Protein AF-0000000084812740 (afdb_homodimer)

Radius of gyration: 26.3 Å; Cα contacts (8 Å, |Δi|>4): 1010; chains: 2; bounding box: 54×86×58 Å

Solvent-accessible surface area (backbone atoms only — not comparable to full-atom values): 26731 Å² total; per-residue (Å²): 102,52,65,36,49,45,70,36,60,62,67,42,60,62,70,38,83,84,51,24,28,36,38,32,37,44,47,49,74,36,61,67,60,46,42,48,36,64,61,45,35,50,68,23,27,37,40,34,31,12,71,71,43,53,69,70,93,75,72,65,62,30,50,45,56,32,32,41,60,78,72,57,61,74,22,38,48,62,48,58,23,38,30,38,35,36,32,58,53,72,47,66,76,61,65,59,62,59,51,44,36,49,46,50,50,27,29,18,62,60,10,34,39,36,38,37,34,68,50,74,59,68,44,28,70,97,44,72,73,58,93,79,38,48,50,52,47,50,35,53,52,50,51,53,52,25,44,72,71,71,16,53,63,75,72,75,82,50,49,66,58,41,40,44,71,45,58,34,40,83,66,46,78,46,77,46,80,38,42,30,38,56,61,84,82,42,64,68,54,27,45,47,12,49,47,47,33,52,48,49,46,52,46,47,62,59,45,41,54,54,49,41,26,69,69,68,60,44,54,67,70,60,55,51,51,48,45,52,48,26,49,50,51,40,65,32,59,87,61,34,40,27,36,43,36,37,39,36,38,28,28,35,51,77,62,62,90,129,99,55,68,36,50,48,67,36,59,63,67,43,60,62,70,38,82,84,50,23,27,36,39,33,38,44,48,49,75,36,60,69,59,46,40,49,36,63,64,45,34,49,68,22,26,36,40,35,32,11,72,71,43,53,68,69,92,74,73,63,63,29,50,44,55,32,33,38,58,76,72,57,60,73,24,38,48,62,49,57,24,38,30,37,33,36,33,60,53,72,47,65,75,60,64,59,60,57,51,43,35,50,47,50,49,28,28,19,62,60,11,35,42,36,38,38,34,68,51,72,59,68,43,29,69,97,43,72,72,58,94,80,38,50,53,53,46,50,34,51,51,49,52,51,52,23,45,72,71,71,15,54,62,77,69,74,82,52,50,66,58,41,40,44,71,44,58,34,40,82,67,46,77,45,77,44,81,39,42,30,39,54,61,84,81,42,66,64,54,27,49,48,12,49,48,47,33,54,47,50,46,50,46,47,60,60,46,41,55,53,49,42,26,68,70,68,59,43,53,67,70,59,55,50,49,48,45,51,48,25,50,50,51,41,66,32,59,86,61,36,40,26,34,42,35,39,38,35,37,27,29,36,50,78,63,63,90,127

Foldseek 3Di:
DQQCPLVPVPQPVLNPLVFAEEEEEPCQACPVVQVSCVNNDPSHAYEYEYCQDDDDPDGDPRYDYYNDALVCLLVADFQAGQEYEYEQDFQRDDPVLVSLLSRLRRHHAFHKYKYKYWDLAKDAPPDHQDPPQLSRVLSVVQQVLSVVVVRHRDDPVCNQVSNVVSPFPPKDKDKDKAQCEDDPVPPSRHSVNVVSVVVVLSNLVSVQCVRVCVPVNDDPVVSVVSSVRNSVLSHDVVRRMIIMMMMIMTTHHNDRPD/DQQCPLVDVPQPVLNPLVFAEEEEEPCQACPVVQVSCVNNDPSHAYEYEYCQDDDDPDGDPRYDYYNDALVCLLVADFQAGQEYEYEQDFQRDDPVLVSLLSRLRRHHAFHKYKYKYWDLAKDAPPDHQDPPQLSRVLSVVLQVLSVVVVRHRDDLVCNQVSNVVSPFPPKDKDKDKAQCEDDPVPPSNHSVNVVSVVVVLSNLVSVQCVRVCPPVNDDPVVSVVSSVRNSVLSHDVVRRMIIMMMMIMTTHHNDRPD

Sequence (516 aa):
MLFTQALGADLFLFNNPRIRRILEFGTATGILAIDAADRKGDEATIVSVDPCQAHPESYPSNIVFCQAQADVLRGFSPNHFDVVRISDRPGLQFDTNRLYAEAYSLLRPRGQVEVIHLEIAPGFTGRSPPDDSKLAYWCYRFQLALEELGAPQLLVGDTANQLRAAGFIQVTTEKIRLPTCWPPDDTETYELGRWLNLFLRRFVESMTPLVFGQLLGWERERFASLVDEVSIEMSTLTVGAYMDLYFWKGIKGPTGPMMLFTQALGADLFLFNNPRIRRILEFGTATGILAIDAADRKGDEATIVSVDPCQAHPESYPSNIVFCQAQADVLRGFSPNHFDVVRISDRPGLQFDTNRLYAEAYSLLRPRGQVEVIHLEIAPGFTGRSPPDDSKLAYWCYRFQLALEELGAPQLLVGDTANQLRAAGFIQVTTEKIRLPTCWPPDDTETYELGRWLNLFLRRFVESMTPLVFGQLLGWERERFASLVDEVSIEMSTLTVGAYMDLYFWKGIKGPTGPM

Secondary structure (DSSP, 8-state):
-HHHHHT-TTTSGGG-TT--EEEEE--TT-HHHHHHHHHHGGG-EEEEEETT----S---TTEEEEE--GGGGGGBPTT-EEEEEEEE-TT----HHHHHHHHHHHEEEEEEEEEEEE-S--EETTBPPPTT-HHHHHHHHHHHHHHHTT-PPP-GGGHHHHHHHHT-EEEEEEEEEEESS--TT-HHHHHHHHHHHHHHHHHHHHHHIIIIIIIT---HHHHHHHHHHHHHHHT-GGG-EEEEEEEEEEE--SSS--/-HHHHHT-TTTSGGG-TT--EEEEE--TT-HHHHHHHHHHGGG-EEEEEETT----S---TTEEEEE--GGGGGGBPTT-EEEEEEEE-TT----HHHHHHHHHHHEEEEEEEEEEEE-S--EETTBPPPTT-HHHHHHHHHHHHHHHTT-PPP-GGGHHHHHHHHT-EEEEEEEEEEESS--TT-HHHHHHHHHHHHHHHHHHHHHHIIIIIIIT---HHHHHHHHHHHHHHHT-GGG-EEEEEEEEEEE--SSS--

InterPro domains:
  IPR029063 S-adenosyl-L-methionine-dependent methyltransferase superfamily [G3DSA:3.40.50.150] (13-198)
  IPR029063 S-adenosyl-L-methionine-dependent methyltransferase superfamily [SSF53335] (20-216)

Nearest PDB structures (foldseek):
  4obx-assembly2_C  TM=6.586E-01  e=1.205E-08  Saccharomyces cerevisiae S288C
  8x8j-assembly1_A  TM=5.292E-01  e=1.629E-09  Acinetobacter baumannii
  8x8i-assembly1_A  TM=5.219E-01  e=2.859E-09  Acinetobacter baumannii
  4kdc-assembly1_A  TM=6.297E-01  e=2.450E-06  Escherichia coli K-12
  5dpm-assembly1_A  TM=6.460E-01  e=2.031E-06  Escherichia coli HS

pLDDT: mean 81.15, std 14.12, range [29.28, 97.06]

Organism: Colletotrichum graminicola (strain M1.001 / M2 / FGSC 10212) (NCBI:txid645133)

Structure (mmCIF, N/CA/C/O backbone):
data_AF-0000000084812740-model_v1
#
loop_
_entity.id
_entity.type
_entity.pdbx_description
1 polymer 'Methyltransferase domain-containing protein'
#
loop_
_atom_site.group_PDB
_atom_site.id
_atom_site.type_symbol
_atom_site.label_atom_id
_atom_site.label_alt_id
_atom_site.label_comp_id
_atom_site.label_asym_id
_atom_site.label_entity_id
_atom_site.label_seq_id
_atom_site.pdbx_PDB_ins_code
_atom_site.Cartn_x
_atom_site.Cartn_y
_atom_site.Cartn_z
_atom_site.occupancy
_atom_site.B_iso_or_equiv
_atom_site.auth_seq_id
_atom_site.auth_comp_id
_atom_site.auth_asym_id
_atom_site.auth_atom_id
_atom_site.pdbx_PDB_model_num
ATOM 1 N N . MET A 1 1 ? 7.227 8.906 20.375 1 32.12 1 MET A N 1
ATOM 2 C CA . MET A 1 1 ? 6.629 8.742 21.703 1 32.12 1 MET A CA 1
ATOM 3 C C . MET A 1 1 ? 5.691 9.906 22.016 1 32.12 1 MET A C 1
ATOM 5 O O . MET A 1 1 ? 4.594 9.695 22.531 1 32.12 1 MET A O 1
ATOM 9 N N . LEU A 1 2 ? 6.316 11.023 21.625 1 37.09 2 LEU A N 1
ATOM 10 C CA . LEU A 1 2 ? 5.961 12.266 22.312 1 37.09 2 LEU A CA 1
ATOM 11 C C . LEU A 1 2 ? 4.695 12.867 21.703 1 37.09 2 LEU A C 1
ATOM 13 O O . LEU A 1 2 ? 3.893 13.477 22.422 1 37.09 2 LEU A O 1
ATOM 17 N N . PHE A 1 3 ? 4.578 12.648 20.422 1 42 3 PHE A N 1
ATOM 18 C CA . PHE A 1 3 ? 3.447 13.352 19.828 1 42 3 PHE A CA 1
ATOM 19 C C . PHE A 1 3 ? 2.146 12.969 20.531 1 42 3 PHE A C 1
ATOM 21 O O . PHE A 1 3 ? 1.3 13.82 20.781 1 42 3 PHE A O 1
ATOM 28 N N . THR A 1 4 ? 2.031 11.664 20.734 1 45.38 4 THR A N 1
ATOM 29 C CA . THR A 1 4 ? 0.789 11.141 21.297 1 45.38 4 THR A CA 1
ATOM 30 C C . THR A 1 4 ? 0.6 11.617 22.734 1 45.38 4 THR A C 1
ATOM 32 O O . THR A 1 4 ? -0.53 11.836 23.172 1 45.38 4 THR A O 1
ATOM 35 N N . GLN A 1 5 ? 1.613 11.836 23.312 1 43.53 5 GLN A N 1
ATOM 36 C CA . GLN A 1 5 ? 1.438 12.219 24.703 1 43.53 5 GLN A CA 1
ATOM 37 C C . GLN A 1 5 ? 0.857 13.625 24.828 1 43.53 5 GLN A C 1
ATOM 39 O O . GLN A 1 5 ? 0.044 13.891 25.703 1 43.53 5 GLN A O 1
ATOM 44 N N . ALA A 1 6 ? 1.402 14.422 24.188 1 41.62 6 ALA A N 1
ATOM 45 C CA . ALA A 1 6 ? 1.011 15.812 24.375 1 41.62 6 ALA A CA 1
ATOM 46 C C . ALA A 1 6 ? -0.448 16.031 23.984 1 41.62 6 ALA A C 1
ATOM 48 O O . ALA A 1 6 ? -1.155 16.828 24.609 1 41.62 6 ALA A O 1
ATOM 49 N N . LEU A 1 7 ? -0.777 15.68 22.75 1 46.84 7 LEU A N 1
ATOM 50 C CA . LEU A 1 7 ? -2.158 15.914 22.344 1 46.84 7 LEU A CA 1
ATOM 51 C C . LEU A 1 7 ? -3.115 15.031 23.141 1 46.84 7 LEU A C 1
ATOM 53 O O . LEU A 1 7 ? -4.332 15.109 22.953 1 46.84 7 LEU A O 1
ATOM 57 N N . GLY A 1 8 ? -2.744 14.727 24.359 1 43.19 8 GLY A N 1
ATOM 58 C CA . GLY A 1 8 ? -3.438 13.695 25.125 1 43.19 8 GLY A CA 1
ATOM 59 C C . GLY A 1 8 ? -3.4 12.336 24.453 1 43.19 8 GLY A C 1
ATOM 60 O O . GLY A 1 8 ? -3.238 12.242 23.234 1 43.19 8 GLY A O 1
ATOM 61 N N . ALA A 1 9 ? -2.977 11.312 25.203 1 43.41 9 ALA A N 1
ATOM 62 C CA . ALA A 1 9 ? -2.904 9.891 24.875 1 43.41 9 ALA A CA 1
ATOM 63 C C . ALA A 1 9 ? -3.918 9.523 23.797 1 43.41 9 ALA A C 1
ATOM 65 O O . ALA A 1 9 ? -3.752 8.523 23.094 1 43.41 9 ALA A O 1
ATOM 66 N N . ASP A 1 10 ? -4.93 10.422 23.719 1 45.41 10 ASP A N 1
ATOM 67 C CA . ASP A 1 10 ? -6.113 9.969 23 1 45.41 10 ASP A CA 1
ATOM 68 C C . ASP A 1 10 ? -6.078 10.43 21.531 1 45.41 10 ASP A C 1
ATOM 70 O O . ASP A 1 10 ? -6.988 10.125 20.766 1 45.41 10 ASP A O 1
ATOM 74 N N . LEU A 1 11 ? -5.449 11.469 21.375 1 48.03 11 LEU A N 1
ATOM 75 C CA . LEU A 1 11 ? -5.691 11.992 20.031 1 48.03 11 LEU A CA 1
ATOM 76 C C . LEU A 1 11 ? -5.316 10.969 18.969 1 48.03 11 LEU A C 1
ATOM 78 O O . LEU A 1 11 ? -5.938 10.914 17.906 1 48.03 11 LEU A O 1
ATOM 82 N N . PHE A 1 12 ? -4.191 10.398 19.203 1 51.72 12 PHE A N 1
ATOM 83 C CA . PHE A 1 12 ? -3.898 9.375 18.203 1 51.72 12 PHE A CA 1
ATOM 84 C C . PHE A 1 12 ? -4.141 7.98 18.75 1 51.72 12 PHE A C 1
ATOM 86 O O . PHE A 1 12 ? -3.572 7.613 19.797 1 51.72 12 PHE A O 1
ATOM 93 N N . LEU A 1 13 ? -5.293 7.652 18.594 1 54.06 13 LEU A N 1
ATOM 94 C CA . LEU A 1 13 ? -5.789 6.332 18.969 1 54.06 13 LEU A CA 1
ATOM 95 C C . LEU A 1 13 ? -4.691 5.281 18.844 1 54.06 13 LEU A C 1
ATOM 97 O O . LEU A 1 13 ? -4.891 4.121 19.219 1 54.06 13 LEU A O 1
ATOM 101 N N . PHE A 1 14 ? -3.465 5.848 18.547 1 58.16 14 PHE A N 1
ATOM 102 C CA . PHE A 1 14 ? -2.477 4.824 18.234 1 58.16 14 PHE A CA 1
ATOM 103 C C . PHE A 1 14 ? -1.986 4.133 19.5 1 58.16 14 PHE A C 1
ATOM 105 O O . PHE A 1 14 ? -1.297 3.113 19.422 1 58.16 14 PHE A O 1
ATOM 112 N N . ASN A 1 15 ? -2.48 4.742 20.625 1 62.56 15 ASN A N 1
ATOM 113 C CA . ASN A 1 15 ? -2.004 4.094 21.844 1 62.56 15 ASN A CA 1
ATOM 114 C C . ASN A 1 15 ? -2.822 2.848 22.172 1 62.56 15 ASN A C 1
ATOM 116 O O . ASN A 1 15 ? -2.457 2.074 23.062 1 62.56 15 ASN A O 1
ATOM 120 N N . ASN A 1 16 ? -3.797 2.711 21.5 1 74.44 16 ASN A N 1
ATOM 121 C CA . ASN A 1 16 ? -4.613 1.517 21.688 1 74.44 16 ASN A CA 1
ATOM 122 C C . ASN A 1 16 ? -3.969 0.293 21.031 1 74.44 16 ASN A C 1
ATOM 124 O O . ASN A 1 16 ? -3.814 0.238 19.812 1 74.44 16 ASN A O 1
ATOM 128 N N . PRO A 1 17 ? -3.555 -0.638 21.906 1 77.62 17 PRO A N 1
ATOM 129 C CA . PRO A 1 17 ? -2.879 -1.823 21.375 1 77.62 17 PRO A CA 1
ATOM 130 C C . PRO A 1 17 ? -3.75 -2.605 20.391 1 77.62 17 PRO A C 1
ATOM 132 O O . PRO A 1 17 ? -3.236 -3.416 19.609 1 77.62 17 PRO A O 1
ATOM 135 N N . ARG A 1 18 ? -4.98 -2.326 20.438 1 85.31 18 ARG A N 1
ATOM 136 C CA . ARG A 1 18 ? -5.887 -3.049 19.547 1 85.31 18 ARG A CA 1
ATOM 137 C C . ARG A 1 18 ? -5.816 -2.49 18.125 1 85.31 18 ARG A C 1
ATOM 139 O O . ARG A 1 18 ? -6.293 -3.123 17.188 1 85.31 18 ARG A O 1
ATOM 146 N N . ILE A 1 19 ? -5.281 -1.365 17.984 1 90 19 ILE A N 1
ATOM 147 C CA . ILE A 1 19 ? -5.125 -0.753 16.672 1 90 19 ILE A CA 1
ATOM 148 C C . ILE A 1 19 ? -3.867 -1.301 15.992 1 90 19 ILE A C 1
ATOM 150 O O . ILE A 1 19 ? -2.752 -1.074 16.469 1 90 19 ILE A O 1
ATOM 154 N N . ARG A 1 20 ? -4.043 -2.055 14.992 1 91.94 20 ARG A N 1
ATOM 155 C CA . ARG A 1 20 ? -2.916 -2.721 14.344 1 91.94 20 ARG A CA 1
ATOM 156 C C . ARG A 1 20 ? -2.83 -2.348 12.867 1 91.94 20 ARG A C 1
ATOM 158 O O . ARG A 1 20 ? -1.782 -2.512 12.242 1 91.94 20 ARG A O 1
ATOM 165 N N . ARG A 1 21 ? -3.936 -1.961 12.312 1 94.38 21 ARG A N 1
ATOM 166 C CA . ARG A 1 21 ? -4.004 -1.622 10.891 1 94.38 21 ARG A CA 1
ATOM 167 C C . ARG A 1 21 ? -4.406 -0.164 10.695 1 94.38 21 ARG A C 1
ATOM 169 O O . ARG A 1 21 ? -5.559 0.205 10.93 1 94.38 21 ARG A O 1
ATOM 176 N N . ILE A 1 22 ? -3.461 0.629 10.172 1 92.81 22 ILE A N 1
ATOM 177 C CA . ILE A 1 22 ? -3.695 2.064 10.062 1 92.81 22 ILE A CA 1
ATOM 178 C C . ILE A 1 22 ? -3.445 2.52 8.625 1 92.81 22 ILE A C 1
ATOM 180 O O . ILE A 1 22 ? -2.438 2.154 8.023 1 92.81 22 ILE A O 1
ATOM 184 N N . LEU A 1 23 ? -4.359 3.203 8.062 1 94.44 23 LEU A N 1
ATOM 185 C CA . LEU A 1 23 ? -4.195 3.865 6.777 1 94.44 23 LEU A CA 1
ATOM 186 C C . LEU A 1 23 ? -4.168 5.379 6.945 1 94.44 23 LEU A C 1
ATOM 188 O O . LEU A 1 23 ? -5.031 5.949 7.621 1 94.44 23 LEU A O 1
ATOM 192 N N . GLU A 1 24 ? -3.188 5.977 6.406 1 91.06 24 GLU A N 1
ATOM 193 C CA . GLU A 1 24 ? -3.109 7.434 6.387 1 91.06 24 GLU A CA 1
ATOM 194 C C . GLU A 1 24 ? -3.111 7.969 4.957 1 91.06 24 GLU A C 1
ATOM 196 O O . GLU A 1 24 ? -2.363 7.484 4.105 1 91.06 24 GLU A O 1
ATOM 201 N N . PHE A 1 25 ? -3.951 8.906 4.711 1 91.06 25 PHE A N 1
ATOM 202 C CA . PHE A 1 25 ? -3.945 9.625 3.443 1 91.06 25 PHE A CA 1
ATOM 203 C C . PHE A 1 25 ? -3.611 11.094 3.658 1 91.06 25 PHE A C 1
ATOM 205 O O . PHE A 1 25 ? -4.191 11.75 4.527 1 91.06 25 PHE A O 1
ATOM 212 N N . GLY A 1 26 ? -2.781 11.594 2.811 1 83 26 GLY A N 1
ATOM 213 C CA . GLY A 1 26 ? -2.326 12.969 2.975 1 83 26 GLY A CA 1
ATOM 214 C C . GLY A 1 26 ? -1.251 13.117 4.035 1 83 26 GLY A C 1
ATOM 215 O O . GLY A 1 26 ? -1.366 13.953 4.93 1 83 26 GLY A O 1
ATOM 216 N N . THR A 1 27 ? -0.175 12.359 3.947 1 71.44 27 THR A N 1
ATOM 217 C CA . THR A 1 27 ? 0.875 12.25 4.953 1 71.44 27 THR A CA 1
ATOM 218 C C . THR A 1 27 ? 1.888 13.383 4.797 1 71.44 27 THR A C 1
ATOM 220 O O . THR A 1 27 ? 2.516 13.805 5.773 1 71.44 27 THR A O 1
ATOM 223 N N . ALA A 1 28 ? 1.972 13.922 3.629 1 72.44 28 ALA A N 1
ATOM 224 C CA . ALA A 1 28 ? 2.934 14.969 3.309 1 72.44 28 ALA A CA 1
ATOM 225 C C . ALA A 1 28 ? 4.359 14.523 3.629 1 72.44 28 ALA A C 1
ATOM 227 O O . ALA A 1 28 ? 4.938 13.711 2.908 1 72.44 28 ALA A O 1
ATOM 228 N N . THR A 1 29 ? 4.895 14.906 4.895 1 69.5 29 THR A N 1
ATOM 229 C CA . THR A 1 29 ? 6.281 14.625 5.242 1 69.5 29 THR A CA 1
ATOM 230 C C . THR A 1 29 ? 6.422 13.203 5.797 1 69.5 29 THR A C 1
ATOM 232 O O . THR A 1 29 ? 7.523 12.656 5.84 1 69.5 29 THR A O 1
ATOM 235 N N . GLY A 1 30 ? 5.348 12.609 6.223 1 77.06 30 GLY A N 1
ATOM 236 C CA . GLY A 1 30 ? 5.363 11.266 6.785 1 77.06 30 GLY A CA 1
ATOM 237 C C . GLY A 1 30 ? 5.68 11.242 8.266 1 77.06 30 GLY A C 1
ATOM 238 O O . GLY A 1 30 ? 5.703 10.18 8.883 1 77.06 30 GLY A O 1
ATOM 239 N N . ILE A 1 31 ? 5.836 12.375 8.891 1 75.38 31 ILE A N 1
ATOM 240 C CA . ILE A 1 31 ? 6.32 12.445 10.258 1 75.38 31 ILE A CA 1
ATOM 241 C C . ILE A 1 31 ? 5.297 11.82 11.203 1 75.38 31 ILE A C 1
ATOM 243 O O . ILE A 1 31 ? 5.66 11.133 12.156 1 75.38 31 ILE A O 1
ATOM 247 N N . LEU A 1 32 ? 4.055 12.047 10.945 1 76.81 32 LEU A N 1
ATOM 248 C CA . LEU A 1 32 ? 3.02 11.484 11.812 1 76.81 32 LEU A CA 1
ATOM 249 C C . LEU A 1 32 ? 2.965 9.969 11.672 1 76.81 32 LEU A C 1
ATOM 251 O O . LEU A 1 32 ? 2.797 9.258 12.672 1 76.81 32 LEU A O 1
ATOM 255 N N . ALA A 1 33 ? 3.102 9.508 10.492 1 83.38 33 ALA A N 1
ATOM 256 C CA . ALA A 1 33 ? 3.107 8.07 10.242 1 83.38 33 ALA A CA 1
ATOM 257 C C . ALA A 1 33 ? 4.312 7.402 10.898 1 83.38 33 ALA A C 1
ATOM 259 O O . ALA A 1 33 ? 4.188 6.332 11.5 1 83.38 33 ALA A O 1
ATOM 260 N N . ILE A 1 34 ? 5.461 8.055 10.805 1 84.31 34 ILE A N 1
ATOM 261 C CA . ILE A 1 34 ? 6.691 7.512 11.367 1 84.31 34 ILE A CA 1
ATOM 262 C C . ILE A 1 34 ? 6.59 7.465 12.883 1 84.31 34 ILE A C 1
ATOM 264 O O . ILE A 1 34 ? 6.965 6.469 13.508 1 84.31 34 ILE A O 1
ATOM 268 N N . ASP A 1 35 ? 6.031 8.555 13.422 1 78.12 35 ASP A N 1
ATOM 269 C CA . ASP A 1 35 ? 5.844 8.602 14.867 1 78.12 35 ASP A CA 1
ATOM 270 C C . ASP A 1 35 ? 4.914 7.48 15.336 1 78.12 35 ASP A C 1
ATOM 272 O O . ASP A 1 35 ? 5.195 6.805 16.328 1 78.12 35 ASP A O 1
ATOM 276 N N . ALA A 1 36 ? 3.83 7.254 14.672 1 81.62 36 ALA A N 1
ATOM 277 C CA . ALA A 1 36 ? 2.883 6.191 15 1 81.62 36 ALA A CA 1
ATOM 278 C C . ALA A 1 36 ? 3.537 4.82 14.891 1 81.62 36 ALA A C 1
ATOM 280 O O . ALA A 1 36 ? 3.332 3.953 15.742 1 81.62 36 ALA A O 1
ATOM 281 N N . ALA A 1 37 ? 4.27 4.617 13.844 1 86.94 37 ALA A N 1
ATOM 282 C CA . ALA A 1 37 ? 4.938 3.342 13.609 1 86.94 37 ALA A CA 1
ATOM 283 C C . ALA A 1 37 ? 5.926 3.025 14.727 1 86.94 37 ALA A C 1
ATOM 285 O O . ALA A 1 37 ? 5.992 1.89 15.203 1 86.94 37 ALA A O 1
ATOM 286 N N . ASP A 1 38 ? 6.664 4.039 15.133 1 84.19 38 ASP A N 1
ATOM 287 C CA . ASP A 1 38 ? 7.648 3.863 16.188 1 84.19 38 ASP A CA 1
ATOM 288 C C . ASP A 1 38 ? 6.977 3.494 17.516 1 84.19 38 ASP A C 1
ATOM 290 O O . ASP A 1 38 ? 7.461 2.621 18.234 1 84.19 38 ASP A O 1
ATOM 294 N N . ARG A 1 39 ? 5.93 4.062 17.734 1 80.5 39 ARG A N 1
ATOM 295 C CA . ARG A 1 39 ? 5.238 3.848 19 1 80.5 39 ARG A CA 1
ATOM 296 C C . ARG A 1 39 ? 4.555 2.486 19.016 1 80.5 39 ARG A C 1
ATOM 298 O O . ARG A 1 39 ? 4.539 1.812 20.047 1 80.5 39 ARG A O 1
ATOM 305 N N . LYS A 1 40 ? 4.008 2.127 17.922 1 86.31 40 LYS A N 1
ATOM 306 C CA . LYS A 1 40 ? 3.26 0.876 17.844 1 86.31 40 LYS A CA 1
ATOM 307 C C . LYS A 1 40 ? 4.199 -0.318 17.703 1 86.31 40 LYS A C 1
ATOM 309 O O . LYS A 1 40 ? 3.846 -1.439 18.078 1 86.31 40 LYS A O 1
ATOM 314 N N . GLY A 1 41 ? 5.348 -0.025 17.141 1 86.06 41 GLY A N 1
ATOM 315 C CA . GLY A 1 41 ? 6.254 -1.127 16.859 1 86.06 41 GLY A CA 1
ATOM 316 C C . GLY A 1 41 ? 5.727 -2.08 15.805 1 86.06 41 GLY A C 1
ATOM 317 O O . GLY A 1 41 ? 4.875 -1.707 14.992 1 86.06 41 GLY A O 1
ATOM 318 N N . ASP A 1 42 ? 6.207 -3.262 15.852 1 86.38 42 ASP A N 1
ATOM 319 C CA . ASP A 1 42 ? 5.918 -4.23 14.797 1 86.38 42 ASP A CA 1
ATOM 320 C C . ASP A 1 42 ? 4.492 -4.762 14.922 1 86.38 42 ASP A C 1
ATOM 322 O O . ASP A 1 42 ? 4.02 -5.492 14.047 1 86.38 42 ASP A O 1
ATOM 326 N N . GLU A 1 43 ? 3.775 -4.285 15.914 1 86.81 43 GLU A N 1
ATOM 327 C CA . GLU A 1 43 ? 2.43 -4.801 16.141 1 86.81 43 GLU A CA 1
ATOM 328 C C . GLU A 1 43 ? 1.423 -4.16 15.188 1 86.81 43 GLU A C 1
ATOM 330 O O . GLU A 1 43 ? 0.292 -4.637 15.062 1 86.81 43 GLU A O 1
ATOM 335 N N . ALA A 1 44 ? 1.861 -3.117 14.602 1 90.06 44 ALA A N 1
ATOM 336 C CA . ALA A 1 44 ? 0.95 -2.422 13.695 1 90.06 44 ALA A CA 1
ATOM 337 C C . ALA A 1 44 ? 1.588 -2.217 12.32 1 90.06 44 ALA A C 1
ATOM 339 O O . ALA A 1 44 ? 2.814 -2.166 12.203 1 90.06 44 ALA A O 1
ATOM 340 N N . THR A 1 45 ? 0.789 -2.186 11.414 1 93.06 45 THR A N 1
ATOM 341 C CA . THR A 1 45 ? 1.182 -1.831 10.055 1 93.06 45 THR A CA 1
ATOM 342 C C . THR A 1 45 ? 0.517 -0.528 9.617 1 93.06 45 THR A C 1
ATOM 344 O O . THR A 1 45 ? -0.689 -0.351 9.797 1 93.06 45 THR A O 1
ATOM 347 N N . ILE A 1 46 ? 1.33 0.393 9.117 1 92.06 46 ILE A N 1
ATOM 348 C CA . ILE A 1 46 ? 0.834 1.691 8.672 1 92.06 46 ILE A CA 1
ATOM 349 C C . ILE A 1 46 ? 1.045 1.839 7.168 1 92.06 46 ILE A C 1
ATOM 351 O O . ILE A 1 46 ? 2.15 1.623 6.664 1 92.06 46 ILE A O 1
ATOM 355 N N . VAL A 1 47 ? 0.006 2.104 6.465 1 93.88 47 VAL A N 1
ATOM 356 C CA . VAL A 1 47 ? 0.08 2.467 5.055 1 93.88 47 VAL A CA 1
ATOM 357 C C . VAL A 1 47 ? -0.144 3.969 4.895 1 93.88 47 VAL A C 1
ATOM 359 O O . VAL A 1 47 ? -1.182 4.496 5.301 1 93.88 47 VAL A O 1
ATOM 362 N N . SER A 1 48 ? 0.82 4.578 4.395 1 92.12 48 SER A N 1
ATOM 363 C CA . SER A 1 48 ? 0.764 6.023 4.207 1 92.12 48 SER A CA 1
ATOM 364 C C . SER A 1 48 ? 0.743 6.391 2.727 1 92.12 48 SER A C 1
ATOM 366 O O . SER A 1 48 ? 1.715 6.145 2.008 1 92.12 48 SER A O 1
ATOM 368 N N . VAL A 1 49 ? -0.322 7.012 2.258 1 91.31 49 VAL A N 1
ATOM 369 C CA . VAL A 1 49 ? -0.522 7.367 0.856 1 91.31 49 VAL A CA 1
ATOM 370 C C . VAL A 1 49 ? -0.582 8.891 0.712 1 91.31 49 VAL A C 1
ATOM 372 O O . VAL A 1 49 ? -1.282 9.562 1.471 1 91.31 49 VAL A O 1
ATOM 375 N N . ASP A 1 50 ? 0.14 9.43 -0.229 1 87.06 50 ASP A N 1
ATOM 376 C CA . ASP A 1 50 ? 0.13 10.852 -0.533 1 87.06 50 ASP A CA 1
ATOM 377 C C . ASP A 1 50 ? 0.457 11.109 -2.004 1 87.06 50 ASP A C 1
ATOM 379 O O . ASP A 1 50 ? 1.391 10.508 -2.547 1 87.06 50 ASP A O 1
ATOM 383 N N . PRO A 1 51 ? -0.288 11.984 -2.639 1 82.25 51 PRO A N 1
ATOM 384 C CA . PRO A 1 51 ? 0.03 12.297 -4.035 1 82.25 51 PRO A CA 1
ATOM 385 C C . PRO A 1 51 ? 1.412 12.922 -4.199 1 82.25 51 PRO A C 1
ATOM 387 O O . PRO A 1 51 ? 1.999 12.859 -5.285 1 82.25 51 PRO A O 1
ATOM 390 N N . CYS A 1 52 ? 1.938 13.516 -3.146 1 76.88 52 CYS A N 1
ATOM 391 C CA . CYS A 1 52 ? 3.252 14.148 -3.172 1 76.88 52 CYS A CA 1
ATOM 392 C C . CYS A 1 52 ? 4.152 13.586 -2.084 1 76.88 52 CYS A C 1
ATOM 394 O O . CYS A 1 52 ? 4.883 14.328 -1.423 1 76.88 52 CYS A O 1
ATOM 396 N N . GLN A 1 53 ? 4.043 12.266 -1.93 1 71.81 53 GLN A N 1
ATOM 397 C CA . GLN A 1 53 ? 4.727 11.586 -0.833 1 71.81 53 GLN A CA 1
ATOM 398 C C . GLN A 1 53 ? 6.234 11.836 -0.884 1 71.81 53 GLN A C 1
ATOM 400 O O . GLN A 1 53 ? 6.867 11.633 -1.923 1 71.81 53 GLN A O 1
ATOM 405 N N . ALA A 1 54 ? 6.598 12.422 0.258 1 70.62 54 ALA A N 1
ATOM 406 C CA . ALA A 1 54 ? 8.039 12.391 0.474 1 70.62 54 ALA A CA 1
ATOM 407 C C . ALA A 1 54 ? 8.508 10.992 0.862 1 70.62 54 ALA A C 1
ATOM 409 O O . ALA A 1 54 ? 7.727 10.188 1.381 1 70.62 54 ALA A O 1
ATOM 410 N N . HIS A 1 55 ? 9.602 10.555 0.388 1 70.38 55 HIS A N 1
ATOM 411 C CA . HIS A 1 55 ? 10.203 9.289 0.778 1 70.38 55 HIS A CA 1
ATOM 412 C C . HIS A 1 55 ? 11.406 9.508 1.695 1 70.38 55 HIS A C 1
ATOM 414 O O . HIS A 1 55 ? 12.523 9.695 1.222 1 70.38 55 HIS A O 1
ATOM 420 N N . PRO A 1 56 ? 10.984 9.438 3.006 1 76.75 56 PRO A N 1
ATOM 421 C CA . PRO A 1 56 ? 12.102 9.602 3.936 1 76.75 56 PRO A CA 1
ATOM 422 C C . PRO A 1 56 ? 13.203 8.57 3.715 1 76.75 56 PRO A C 1
ATOM 424 O O . PRO A 1 56 ? 12.945 7.477 3.205 1 76.75 56 PRO A O 1
ATOM 427 N N . GLU A 1 57 ? 14.383 8.891 4.113 1 76.31 57 GLU A N 1
ATOM 428 C CA . GLU A 1 57 ? 15.547 8.031 3.908 1 76.31 57 GLU A CA 1
ATOM 429 C C . GLU A 1 57 ? 15.469 6.781 4.785 1 76.31 57 GLU A C 1
ATOM 431 O O . GLU A 1 57 ? 15.883 5.699 4.371 1 76.31 57 GLU A O 1
ATOM 436 N N . SER A 1 58 ? 14.977 7.016 6.008 1 83.62 58 SER A N 1
ATOM 437 C CA . SER A 1 58 ? 14.875 5.898 6.941 1 83.62 58 SER A CA 1
ATOM 438 C C . SER A 1 58 ? 13.57 5.961 7.734 1 83.62 58 SER A C 1
ATOM 440 O O . SER A 1 58 ? 13.18 7.027 8.219 1 83.62 58 SER A O 1
ATOM 442 N N . TYR A 1 59 ? 12.969 4.891 7.789 1 87.88 59 TYR A N 1
ATOM 443 C CA . TYR A 1 59 ? 11.719 4.766 8.539 1 87.88 59 TYR A CA 1
ATOM 444 C C . TYR A 1 59 ? 11.477 3.322 8.961 1 87.88 59 TYR A C 1
ATOM 446 O O . TYR A 1 59 ? 12.109 2.402 8.43 1 87.88 59 TYR A O 1
ATOM 454 N N . PRO A 1 60 ? 10.641 3.119 9.977 1 89.75 60 PRO A N 1
ATOM 455 C CA . PRO A 1 60 ? 10.398 1.77 10.492 1 89.75 60 PRO A CA 1
ATOM 456 C C . PRO A 1 60 ? 9.844 0.822 9.43 1 89.75 60 PRO A C 1
ATOM 458 O O . PRO A 1 60 ? 9.188 1.264 8.484 1 89.75 60 PRO A O 1
ATOM 461 N N . SER A 1 61 ? 10.094 -0.492 9.609 1 89.94 61 SER A N 1
ATOM 462 C CA . SER A 1 61 ? 9.727 -1.501 8.617 1 89.94 61 SER A CA 1
ATOM 463 C C . SER A 1 61 ? 8.219 -1.71 8.57 1 89.94 61 SER A C 1
ATOM 465 O O . SER A 1 61 ? 7.699 -2.316 7.629 1 89.94 61 SER A O 1
ATOM 467 N N . ASN A 1 62 ? 7.52 -1.204 9.586 1 92.25 62 ASN A N 1
ATOM 468 C CA . ASN A 1 62 ? 6.082 -1.447 9.656 1 92.25 62 ASN A CA 1
ATOM 469 C C . ASN A 1 62 ? 5.293 -0.323 8.992 1 92.25 62 ASN A C 1
ATOM 471 O O . ASN A 1 62 ? 4.09 -0.184 9.219 1 92.25 62 ASN A O 1
ATOM 475 N N . ILE A 1 63 ? 5.953 0.512 8.18 1 91.56 63 ILE A N 1
ATOM 476 C CA . ILE A 1 63 ? 5.289 1.552 7.398 1 91.56 63 ILE A CA 1
ATOM 477 C C . ILE A 1 63 ? 5.523 1.312 5.91 1 91.56 63 ILE A C 1
ATOM 479 O O . ILE A 1 63 ? 6.625 0.941 5.5 1 91.56 63 ILE A O 1
ATOM 483 N N . VAL A 1 64 ? 4.527 1.489 5.223 1 92.06 64 VAL A N 1
ATOM 484 C CA . VAL A 1 64 ? 4.617 1.495 3.768 1 92.06 64 VAL A CA 1
ATOM 485 C C . VAL A 1 64 ? 4.219 2.867 3.229 1 92.06 64 VAL A C 1
ATOM 487 O O . VAL A 1 64 ? 3.074 3.299 3.4 1 92.06 64 VAL A O 1
ATOM 490 N N . PHE A 1 65 ? 5.152 3.561 2.592 1 92.19 65 PHE A N 1
ATOM 491 C CA . PHE A 1 65 ? 4.848 4.82 1.927 1 92.19 65 PHE A CA 1
ATOM 492 C C . PHE A 1 65 ? 4.5 4.594 0.461 1 92.19 65 PHE A C 1
ATOM 494 O O . PHE A 1 65 ? 5.188 3.838 -0.234 1 92.19 65 PHE A O 1
ATOM 501 N N . CYS A 1 66 ? 3.486 5.23 0.006 1 92.31 66 CYS A N 1
ATOM 502 C CA . CYS A 1 66 ? 3.049 5.09 -1.378 1 92.31 66 CYS A CA 1
ATOM 503 C C . CYS A 1 66 ? 2.631 6.438 -1.957 1 92.31 66 CYS A C 1
ATOM 505 O O . CYS A 1 66 ? 1.667 7.047 -1.49 1 92.31 66 CYS A O 1
ATOM 507 N N . GLN A 1 67 ? 3.367 6.906 -2.912 1 89.56 67 GLN A N 1
ATOM 508 C CA . GLN A 1 67 ? 2.955 8.094 -3.648 1 89.56 67 GLN A CA 1
ATOM 509 C C . GLN A 1 67 ? 1.866 7.762 -4.664 1 89.56 67 GLN A C 1
ATOM 511 O O . GLN A 1 67 ? 2.131 7.102 -5.672 1 89.56 67 GLN A O 1
ATOM 516 N N . ALA A 1 68 ? 0.649 8.141 -4.41 1 88.94 68 ALA A N 1
ATOM 517 C CA . ALA A 1 68 ? -0.481 7.852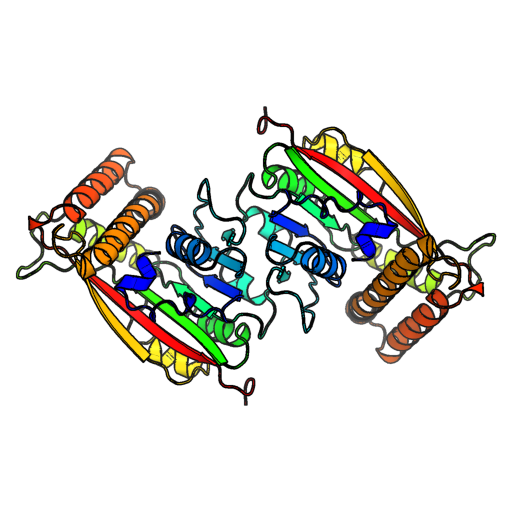 -5.285 1 88.94 68 ALA A CA 1
ATOM 518 C C . ALA A 1 68 ? -1.623 8.836 -5.055 1 88.94 68 ALA A C 1
ATOM 520 O O . ALA A 1 68 ? -1.685 9.492 -4.008 1 88.94 68 ALA A O 1
ATOM 521 N N . GLN A 1 69 ? -2.492 8.906 -6.012 1 86.62 69 GLN A N 1
ATOM 522 C CA . GLN A 1 69 ? -3.709 9.703 -5.871 1 86.62 69 GLN A CA 1
ATOM 523 C C . GLN A 1 69 ? -4.754 8.961 -5.035 1 86.62 69 GLN A C 1
ATOM 525 O O . GLN A 1 69 ? -4.59 7.777 -4.734 1 86.62 69 GLN A O 1
ATOM 530 N N . ALA A 1 70 ? -5.836 9.617 -4.676 1 86.69 70 ALA A N 1
ATOM 531 C CA . ALA A 1 70 ? -6.828 9.109 -3.734 1 86.69 70 ALA A CA 1
ATOM 532 C C . ALA A 1 70 ? -7.535 7.879 -4.293 1 86.69 70 ALA A C 1
ATOM 534 O O . ALA A 1 70 ? -8.094 7.078 -3.535 1 86.69 70 ALA A O 1
ATOM 535 N N . ASP A 1 71 ? -7.512 7.723 -5.551 1 88.56 71 ASP A N 1
ATOM 536 C CA . ASP A 1 71 ? -8.242 6.617 -6.168 1 88.56 71 ASP A CA 1
ATOM 537 C C . ASP A 1 71 ? -7.648 5.273 -5.75 1 88.56 71 ASP A C 1
ATOM 539 O O . ASP A 1 71 ? -8.328 4.246 -5.801 1 88.56 71 ASP A O 1
ATOM 543 N N . VAL A 1 72 ? -6.41 5.309 -5.32 1 90.25 72 VAL A N 1
ATOM 544 C CA . VAL A 1 72 ? -5.754 4.066 -4.93 1 90.25 72 VAL A CA 1
ATOM 545 C C . VAL A 1 72 ? -6.449 3.475 -3.707 1 90.25 72 VAL A C 1
ATOM 547 O O . VAL A 1 72 ? -6.391 2.266 -3.475 1 90.25 72 VAL A O 1
ATOM 550 N N . LEU A 1 73 ? -7.074 4.309 -2.953 1 92.69 73 LEU A N 1
ATOM 551 C CA . LEU A 1 73 ? -7.711 3.879 -1.712 1 92.69 73 LEU A CA 1
ATOM 552 C C . LEU A 1 73 ? -8.789 2.834 -1.985 1 92.69 73 LEU A C 1
ATOM 554 O O . LEU A 1 73 ? -9 1.933 -1.172 1 92.69 73 LEU A O 1
ATOM 558 N N . ARG A 1 74 ? -9.391 2.936 -3.117 1 91.88 74 ARG A N 1
ATOM 559 C CA . ARG A 1 74 ? -10.453 2.006 -3.482 1 91.88 74 ARG A CA 1
ATOM 560 C C . ARG A 1 74 ? -9.906 0.595 -3.672 1 91.88 74 ARG A C 1
ATOM 562 O O . ARG A 1 74 ? -10.672 -0.374 -3.693 1 91.88 74 ARG A O 1
ATOM 569 N N . GLY A 1 75 ? -8.664 0.546 -3.83 1 92.75 75 GLY A N 1
ATOM 570 C CA . GLY A 1 75 ? -8.039 -0.742 -4.094 1 92.75 75 GLY A CA 1
ATOM 571 C C . GLY A 1 75 ? -7.758 -1.538 -2.834 1 92.75 75 GLY A C 1
ATOM 572 O O . GLY A 1 75 ? -7.48 -2.738 -2.9 1 92.75 75 GLY A O 1
ATOM 573 N N . PHE A 1 76 ? -7.801 -0.888 -1.653 1 94.38 76 PHE A N 1
ATOM 574 C CA . PHE A 1 76 ? -7.527 -1.587 -0.404 1 94.38 76 PHE A CA 1
ATOM 575 C C . PHE A 1 76 ? -8.727 -2.428 0.021 1 94.38 76 PHE A C 1
ATOM 577 O O . PHE A 1 76 ? -9.844 -2.189 -0.43 1 94.38 76 PHE A O 1
ATOM 584 N N . SER A 1 77 ? -8.484 -3.414 0.856 1 91.5 77 SER A N 1
ATOM 585 C CA . SER A 1 77 ? -9.539 -4.305 1.328 1 91.5 77 SER A CA 1
ATOM 586 C C . SER A 1 77 ? -10.578 -3.549 2.146 1 91.5 77 SER A C 1
ATOM 588 O O . SER A 1 77 ? -10.234 -2.771 3.039 1 91.5 77 SER A O 1
ATOM 590 N N . PRO A 1 78 ? -11.859 -3.729 1.861 1 92.19 78 PRO A N 1
ATOM 591 C CA . PRO A 1 78 ? -12.906 -3.104 2.674 1 92.19 78 PRO A CA 1
ATOM 592 C C . PRO A 1 78 ? -12.961 -3.66 4.094 1 92.19 78 PRO A C 1
ATOM 594 O O . PRO A 1 78 ? -12.523 -4.785 4.34 1 92.19 78 PRO A O 1
ATOM 597 N N . ASN A 1 79 ? -13.422 -2.875 5.062 1 93.06 79 ASN A N 1
ATOM 598 C CA . ASN A 1 79 ? -13.648 -3.287 6.445 1 93.06 79 ASN A CA 1
ATOM 599 C C . ASN A 1 79 ? -12.391 -3.91 7.055 1 93.06 79 ASN A C 1
ATOM 601 O O . ASN A 1 79 ? -12.469 -4.957 7.703 1 93.06 79 ASN A O 1
ATOM 605 N N . HIS A 1 80 ? -11.32 -3.271 6.754 1 92.38 80 HIS A N 1
ATOM 606 C CA . HIS A 1 80 ? -10.062 -3.916 7.113 1 92.38 80 HIS A CA 1
ATOM 607 C C . HIS A 1 80 ? -9.289 -3.08 8.125 1 92.38 80 HIS A C 1
ATOM 609 O O . HIS A 1 80 ? -8.703 -3.623 9.062 1 92.38 80 HIS A O 1
ATOM 615 N N . PHE A 1 81 ? -9.305 -1.816 8.055 1 94.56 81 PHE A N 1
ATOM 616 C CA . PHE A 1 81 ? -8.461 -0.945 8.859 1 94.56 81 PHE A CA 1
ATOM 617 C C . PHE A 1 81 ? -9.133 -0.619 10.188 1 94.56 81 PHE A C 1
ATOM 619 O O . PHE A 1 81 ? -10.359 -0.475 10.25 1 94.56 81 PHE A O 1
ATOM 626 N N . ASP A 1 82 ? -8.273 -0.488 11.211 1 94.19 82 ASP A N 1
ATOM 627 C CA . ASP A 1 82 ? -8.75 -0.034 12.508 1 94.19 82 ASP A CA 1
ATOM 628 C C . ASP A 1 82 ? -8.922 1.483 12.539 1 94.19 82 ASP A C 1
ATOM 630 O O . ASP A 1 82 ? -9.812 2.004 13.211 1 94.19 82 ASP A O 1
ATOM 634 N N . VAL A 1 83 ? -8.031 2.113 11.812 1 93.38 83 VAL A N 1
ATOM 635 C CA . VAL A 1 83 ? -8.023 3.572 11.781 1 93.38 83 VAL A CA 1
ATOM 636 C C . VAL A 1 83 ? -7.723 4.055 10.367 1 93.38 83 VAL A C 1
ATOM 638 O O . VAL A 1 83 ? -6.844 3.512 9.695 1 93.38 83 VAL A O 1
ATOM 641 N N . VAL A 1 84 ? -8.461 4.977 9.898 1 93.94 84 VAL A N 1
ATOM 642 C CA . VAL A 1 84 ? -8.133 5.75 8.711 1 93.94 84 VAL A CA 1
ATOM 643 C C . VAL A 1 84 ? -7.934 7.219 9.086 1 93.94 84 VAL A C 1
ATOM 645 O O . VAL A 1 84 ? -8.852 7.867 9.594 1 93.94 84 VAL A O 1
ATOM 648 N N . ARG A 1 85 ? -6.738 7.684 8.828 1 91 85 ARG A N 1
ATOM 649 C CA . ARG A 1 85 ? -6.398 9.078 9.109 1 91 85 ARG A CA 1
ATOM 650 C C . ARG A 1 85 ? -6.25 9.875 7.816 1 91 85 ARG A C 1
ATOM 652 O O . ARG A 1 85 ? -5.566 9.438 6.887 1 91 85 ARG A O 1
ATOM 659 N N . ILE A 1 86 ? -6.883 10.953 7.809 1 88.88 86 ILE A N 1
ATOM 660 C CA . ILE A 1 86 ? -6.812 11.844 6.652 1 88.88 86 ILE A CA 1
ATOM 661 C C . ILE A 1 86 ? -6.258 13.203 7.074 1 88.88 86 ILE A C 1
ATOM 663 O O . ILE A 1 86 ? -6.812 13.852 7.965 1 88.88 86 ILE A O 1
ATOM 667 N N . SER A 1 87 ? -5.156 13.406 6.566 1 79.94 87 SER A N 1
ATOM 668 C CA . SER A 1 87 ? -4.633 14.75 6.762 1 79.94 87 SER A CA 1
ATOM 669 C C . SER A 1 87 ? -4.984 15.656 5.586 1 79.94 87 SER A C 1
ATOM 671 O O . SER A 1 87 ? -4.621 15.375 4.445 1 79.94 87 SER A O 1
ATOM 673 N N . ASP A 1 88 ? -5.898 16.469 5.801 1 62.94 88 ASP A N 1
ATOM 674 C CA . ASP A 1 88 ? -6.391 17.391 4.781 1 62.94 88 ASP A CA 1
ATOM 675 C C . ASP A 1 88 ? -5.398 18.531 4.551 1 62.94 88 ASP A C 1
ATOM 677 O O . ASP A 1 88 ? -5.113 19.297 5.465 1 62.94 88 ASP A O 1
ATOM 681 N N . ARG A 1 89 ? -4.648 18.438 3.375 1 62.06 89 ARG A N 1
ATOM 682 C CA . ARG A 1 89 ? -3.701 19.5 3.057 1 62.06 89 ARG A CA 1
ATOM 683 C C . ARG A 1 89 ? -4.273 20.438 2.002 1 62.06 89 ARG A C 1
ATOM 685 O O . ARG A 1 89 ? -5.066 20.016 1.157 1 62.06 89 ARG A O 1
ATOM 692 N N . PRO A 1 90 ? -3.848 21.547 2.234 1 54.91 90 PRO A N 1
ATOM 693 C CA . PRO A 1 90 ? -4.219 22.547 1.24 1 54.91 90 PRO A CA 1
ATOM 694 C C . PRO A 1 90 ? -3.713 22.203 -0.16 1 54.91 90 PRO A C 1
ATOM 696 O O . PRO A 1 90 ? -2.598 21.703 -0.313 1 54.91 90 PRO A O 1
ATOM 699 N N . GLY A 1 91 ? -4.617 22.281 -1.082 1 55.34 91 GLY A N 1
ATOM 700 C CA . GLY A 1 91 ? -4.207 22.125 -2.469 1 55.34 91 GLY A CA 1
ATOM 701 C C . GLY A 1 91 ? -4.512 20.75 -3.031 1 55.34 91 GLY A C 1
ATOM 702 O O . GLY A 1 91 ? -4.484 20.547 -4.246 1 55.34 91 GLY A O 1
ATOM 703 N N . LEU A 1 92 ? -4.547 19.844 -2.123 1 56.53 92 LEU A N 1
ATOM 704 C CA . LEU A 1 92 ? -4.934 18.531 -2.648 1 56.53 92 LEU A CA 1
ATOM 705 C C . LEU A 1 92 ? -6.426 18.484 -2.951 1 56.53 92 LEU A C 1
ATOM 707 O O . LEU A 1 92 ? -7.246 18.828 -2.1 1 56.53 92 LEU A O 1
ATOM 711 N N . GLN A 1 93 ? -6.766 18.703 -4.246 1 56.5 93 GLN A N 1
ATOM 712 C CA . GLN A 1 93 ? -8.164 18.672 -4.641 1 56.5 93 GLN A CA 1
ATOM 713 C C . GLN A 1 93 ? -8.703 17.234 -4.633 1 56.5 93 GLN A C 1
ATOM 715 O O . GLN A 1 93 ? -8.148 16.359 -5.301 1 56.5 93 GLN A O 1
ATOM 720 N N . PHE A 1 94 ? -9.352 17.016 -3.574 1 64.75 94 PHE A N 1
ATOM 721 C CA . PHE A 1 94 ? -10.109 15.766 -3.65 1 64.75 94 PHE A CA 1
ATOM 722 C C . PHE A 1 94 ? -11.562 15.992 -3.254 1 64.75 94 PHE A C 1
ATOM 724 O O . PHE A 1 94 ? -11.891 17 -2.633 1 64.75 94 PHE A O 1
ATOM 731 N N . ASP A 1 95 ? -12.445 15.391 -3.982 1 78.12 95 ASP A N 1
ATOM 732 C CA . ASP A 1 95 ? -13.812 15.258 -3.492 1 78.12 95 ASP A CA 1
ATOM 733 C C . ASP A 1 95 ? -13.836 14.672 -2.084 1 78.12 95 ASP A C 1
ATOM 735 O O . ASP A 1 95 ? -13.742 13.453 -1.909 1 78.12 95 ASP A O 1
ATOM 739 N N . THR A 1 96 ? -13.977 15.656 -1.086 1 83.56 96 THR A N 1
ATOM 740 C CA . THR A 1 96 ? -13.859 15.234 0.304 1 83.56 96 THR A CA 1
ATOM 741 C C . THR A 1 96 ? -14.977 14.258 0.666 1 83.56 96 THR A C 1
ATOM 743 O O . THR A 1 96 ? -14.766 13.328 1.448 1 83.56 96 THR A O 1
ATOM 746 N N . ASN A 1 97 ? -16.141 14.5 0.084 1 87.38 97 ASN A N 1
ATOM 747 C CA . ASN A 1 97 ? -17.234 13.57 0.362 1 87.38 97 ASN A CA 1
ATOM 748 C C . ASN A 1 97 ? -16.875 12.156 -0.082 1 87.38 97 ASN A C 1
ATOM 750 O O . ASN A 1 97 ? -17.109 11.195 0.654 1 87.38 97 ASN A O 1
ATOM 754 N N . ARG A 1 98 ? -16.328 12.086 -1.206 1 88.81 98 ARG A N 1
ATOM 755 C CA . ARG A 1 98 ? -15.93 10.781 -1.726 1 88.81 98 ARG A CA 1
ATOM 756 C C . ARG A 1 98 ? -14.82 10.164 -0.872 1 88.81 98 ARG A C 1
ATOM 758 O O . ARG A 1 98 ? -14.836 8.961 -0.603 1 88.81 98 ARG A O 1
ATOM 765 N N . LEU A 1 99 ? -13.945 10.992 -0.502 1 90.44 99 LEU A N 1
ATOM 766 C CA . LEU A 1 99 ? -12.828 10.523 0.311 1 90.44 99 LEU A CA 1
ATOM 767 C C . LEU A 1 99 ? -13.32 9.969 1.641 1 90.44 99 LEU A C 1
ATOM 769 O O . LEU A 1 99 ? -12.867 8.906 2.08 1 90.44 99 LEU A O 1
ATOM 773 N N . TYR A 1 100 ? -14.25 10.656 2.287 1 92.62 100 TYR A N 1
ATOM 774 C CA . TYR A 1 100 ? -14.75 10.203 3.58 1 92.62 100 TYR A CA 1
ATOM 775 C C . TYR A 1 100 ? -15.594 8.945 3.428 1 92.62 100 TYR A C 1
ATOM 777 O O . TYR A 1 100 ? -15.57 8.07 4.293 1 92.62 100 TYR A O 1
ATOM 785 N N . ALA A 1 101 ? -16.297 8.859 2.303 1 93.94 101 ALA A N 1
ATOM 786 C CA . ALA A 1 101 ? -17.047 7.633 2.023 1 93.94 101 ALA A CA 1
ATOM 787 C C . ALA A 1 101 ? -16.109 6.449 1.83 1 93.94 101 ALA A C 1
ATOM 789 O O . ALA A 1 101 ? -16.375 5.344 2.309 1 93.94 101 ALA A O 1
ATOM 790 N N . GLU A 1 102 ? -15.055 6.723 1.137 1 94.31 102 GLU A N 1
ATOM 791 C CA . GLU A 1 102 ? -14.055 5.676 0.941 1 94.31 102 GLU A CA 1
ATOM 792 C C . GLU A 1 102 ? -13.438 5.254 2.268 1 94.31 102 GLU A C 1
ATOM 794 O O . GLU A 1 102 ? -13.258 4.059 2.521 1 94.31 102 GLU A O 1
ATOM 799 N N . ALA A 1 103 ? -13.117 6.23 3.07 1 94.94 103 ALA A N 1
ATOM 800 C CA . ALA A 1 103 ? -12.578 5.93 4.395 1 94.94 103 ALA A CA 1
ATOM 801 C C . ALA A 1 103 ? -13.531 5.047 5.191 1 94.94 103 ALA A C 1
ATOM 803 O O . ALA A 1 103 ? -13.109 4.094 5.852 1 94.94 103 ALA A O 1
ATOM 804 N N . TYR A 1 104 ? -14.82 5.359 5.09 1 96.81 104 TYR A N 1
ATOM 805 C CA . TYR A 1 104 ? -15.836 4.582 5.785 1 96.81 104 TYR A CA 1
ATOM 806 C C . TYR A 1 104 ? -15.828 3.129 5.324 1 96.81 104 TYR A C 1
ATOM 808 O O . TYR A 1 104 ? -15.867 2.209 6.145 1 96.81 104 TYR A O 1
ATOM 816 N N . SER A 1 105 ? -15.719 2.926 4.016 1 96.06 105 SER A N 1
ATOM 817 C CA . SER A 1 105 ? -15.758 1.585 3.443 1 96.06 105 SER A CA 1
ATOM 818 C C . SER A 1 105 ? -14.531 0.775 3.844 1 96.06 105 SER A C 1
ATOM 820 O O . SER A 1 105 ? -14.594 -0.453 3.932 1 96.06 105 SER A O 1
ATOM 822 N N . LEU A 1 106 ? -13.461 1.398 4.164 1 96.44 106 LEU A N 1
ATOM 823 C CA . LEU A 1 106 ? -12.195 0.735 4.438 1 96.44 106 LEU A CA 1
ATOM 824 C C . LEU A 1 106 ? -12.094 0.333 5.902 1 96.44 106 LEU A C 1
ATOM 826 O O . LEU A 1 106 ? -11.32 -0.56 6.258 1 96.44 106 LEU A O 1
ATOM 830 N N . LEU A 1 107 ? -12.883 0.991 6.73 1 96.06 107 LEU A N 1
ATOM 831 C CA . LEU A 1 107 ? -12.82 0.749 8.164 1 96.06 107 LEU A CA 1
ATOM 832 C C . LEU A 1 107 ? -13.625 -0.492 8.547 1 96.06 107 LEU A C 1
ATOM 834 O O . LEU A 1 107 ? -14.711 -0.717 8.016 1 96.06 107 LEU A O 1
ATOM 838 N N . ARG A 1 108 ? -13.094 -1.281 9.43 1 93.62 108 ARG A N 1
ATOM 839 C CA . ARG A 1 108 ? -13.883 -2.342 10.047 1 93.62 108 ARG A CA 1
ATOM 840 C C . ARG A 1 108 ? -14.984 -1.761 10.922 1 93.62 108 ARG A C 1
ATOM 842 O O . ARG A 1 108 ? -14.914 -0.6 11.328 1 93.62 108 ARG A O 1
ATOM 849 N N . PRO A 1 109 ? -15.953 -2.65 11.25 1 94.06 109 PRO A N 1
ATOM 850 C CA . PRO A 1 109 ? -16.922 -2.174 12.234 1 94.06 109 PRO A CA 1
ATOM 851 C C . PRO A 1 109 ? -16.281 -1.676 13.523 1 94.06 109 PRO A C 1
ATOM 853 O O . PRO A 1 109 ? -15.359 -2.316 14.039 1 94.06 109 PRO A O 1
ATOM 856 N N . ARG A 1 110 ? -16.625 -0.468 13.969 1 93.69 110 ARG A N 1
ATOM 857 C CA . ARG A 1 110 ? -16.141 0.206 15.164 1 93.69 110 ARG A CA 1
ATOM 858 C C . ARG A 1 110 ? -14.766 0.824 14.922 1 93.69 110 ARG A C 1
ATOM 860 O O . ARG A 1 110 ? -14.109 1.284 15.867 1 93.69 110 ARG A O 1
ATOM 867 N N . GLY A 1 111 ? -14.344 0.731 13.656 1 94.5 111 GLY A N 1
ATOM 868 C CA . GLY A 1 111 ? -13.125 1.44 13.305 1 94.5 111 GLY A CA 1
ATOM 869 C C . GLY A 1 111 ? -13.258 2.947 13.414 1 94.5 111 GLY A C 1
ATOM 870 O O . GLY A 1 111 ? -14.375 3.471 13.516 1 94.5 111 GLY A O 1
ATOM 871 N N . GLN A 1 112 ? -12.125 3.682 13.383 1 93.25 112 GLN A N 1
ATOM 872 C CA . GLN A 1 112 ? -12.141 5.117 13.648 1 93.25 112 GLN A CA 1
ATOM 873 C C . GLN A 1 112 ? -11.555 5.898 12.477 1 93.25 112 GLN A C 1
ATOM 875 O O . GLN A 1 112 ? -10.562 5.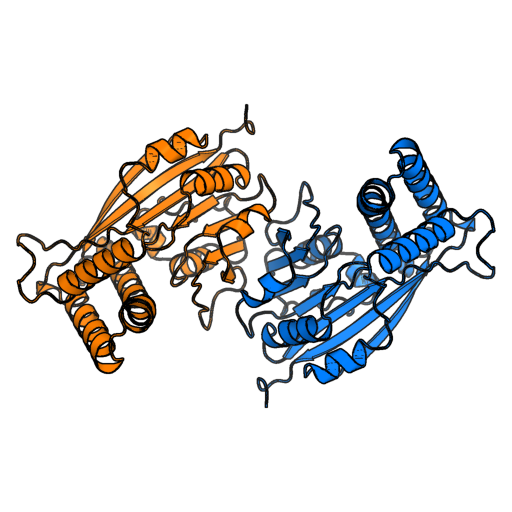484 11.875 1 93.25 112 GLN A O 1
ATOM 880 N N . VAL A 1 113 ? -12.234 7.004 12.203 1 93.38 113 VAL A N 1
ATOM 881 C CA . VAL A 1 113 ? -11.672 7.965 11.266 1 93.38 113 VAL A CA 1
ATOM 882 C C . VAL A 1 113 ? -11.125 9.172 12.023 1 93.38 113 VAL A C 1
ATOM 884 O O . VAL A 1 113 ? -11.711 9.609 13.016 1 93.38 113 VAL A O 1
ATOM 887 N N . GLU A 1 114 ? -9.992 9.633 11.586 1 89.5 114 GLU A N 1
ATOM 888 C CA . GLU A 1 114 ? -9.383 10.859 12.094 1 89.5 114 GLU A CA 1
ATOM 889 C C . GLU A 1 114 ? -9.039 11.82 10.961 1 89.5 114 GLU A C 1
ATOM 891 O O . GLU A 1 114 ? -8.383 11.43 9.984 1 89.5 114 GLU A O 1
ATOM 896 N N . VAL A 1 115 ? -9.5 13.008 11.117 1 87.88 115 VAL A N 1
ATOM 897 C CA . VAL A 1 115 ? -9.172 14.039 10.141 1 87.88 115 VAL A CA 1
ATOM 898 C C . VAL A 1 115 ? -8.414 15.172 10.82 1 87.88 115 VAL A C 1
ATOM 900 O O . VAL A 1 115 ? -8.836 15.68 11.859 1 87.88 115 VAL A O 1
ATOM 903 N N . ILE A 1 116 ? -7.293 15.469 10.227 1 83 116 ILE A N 1
ATOM 904 C CA . ILE A 1 116 ? -6.453 16.531 10.766 1 83 116 ILE A CA 1
ATOM 905 C C . ILE A 1 116 ? -6.281 17.641 9.727 1 83 116 ILE A C 1
ATOM 907 O O . ILE A 1 116 ? -6.027 17.359 8.555 1 83 116 ILE A O 1
ATOM 911 N N . HIS A 1 117 ? -6.438 18.859 10.18 1 82.56 117 HIS A N 1
ATOM 912 C CA . HIS A 1 117 ? -6.273 20.016 9.305 1 82.56 117 HIS A CA 1
ATOM 913 C C . HIS A 1 117 ? -5.504 21.125 10.008 1 82.56 117 HIS A C 1
ATOM 915 O O . HIS A 1 117 ? -5.871 21.547 11.109 1 82.56 117 HIS A O 1
ATOM 921 N N . LEU A 1 118 ? -4.473 21.484 9.359 1 79.69 118 LEU A N 1
ATOM 922 C CA . LEU A 1 118 ? -3.75 22.672 9.805 1 79.69 118 LEU A CA 1
ATOM 923 C C . LEU A 1 118 ? -4.219 23.906 9.047 1 79.69 118 LEU A C 1
ATOM 925 O O . LEU A 1 118 ? -4.125 23.969 7.82 1 79.69 118 LEU A O 1
ATOM 929 N N . GLU A 1 119 ? -4.711 24.828 9.742 1 81.12 119 GLU A N 1
ATOM 930 C CA . GLU A 1 119 ? -5.098 26.078 9.109 1 81.12 119 GLU A CA 1
ATOM 931 C C . GLU A 1 119 ? -3.871 26.906 8.719 1 81.12 119 GLU A C 1
ATOM 933 O O . GLU A 1 119 ? -3.053 27.25 9.57 1 81.12 119 GLU A O 1
ATOM 938 N N . ILE A 1 120 ? -3.797 27.156 7.484 1 82.62 120 ILE A N 1
ATOM 939 C CA . ILE A 1 120 ? -2.646 27.906 6.988 1 82.62 120 ILE A CA 1
ATOM 940 C C . ILE A 1 120 ? -2.898 29.406 7.148 1 82.62 120 ILE A C 1
ATOM 942 O O . ILE A 1 120 ? -2.893 30.141 6.164 1 82.62 120 ILE A O 1
ATOM 946 N N . ALA A 1 121 ? -3.146 29.859 8.281 1 84 121 ALA A N 1
ATOM 947 C CA . ALA A 1 121 ? -3.35 31.234 8.695 1 84 121 ALA A CA 1
ATOM 948 C C . ALA A 1 121 ? -2.744 31.5 10.07 1 84 121 ALA A C 1
ATOM 950 O O . ALA A 1 121 ? -3.439 31.422 11.094 1 84 121 ALA A O 1
ATOM 951 N N . PRO A 1 122 ? -1.513 31.875 10.062 1 88 122 PRO A N 1
ATOM 952 C CA . PRO A 1 122 ? -0.867 32.062 11.367 1 88 122 PRO A CA 1
ATOM 953 C C . PRO A 1 122 ? -1.472 33.219 12.164 1 88 122 PRO A C 1
ATOM 955 O O . PRO A 1 122 ? -1.879 34.219 11.586 1 88 122 PRO A O 1
ATOM 958 N N . GLY A 1 123 ? -1.59 32.938 13.469 1 88.62 123 GLY A N 1
ATOM 959 C CA . GLY A 1 123 ? -1.885 34 14.406 1 88.62 123 GLY A CA 1
ATOM 960 C C . GLY A 1 123 ? -0.677 34.438 15.211 1 88.62 123 GLY A C 1
ATOM 961 O O . GLY A 1 123 ? 0.377 33.812 15.156 1 88.62 123 GLY A O 1
ATOM 962 N N . PHE A 1 124 ? -0.832 35.656 15.836 1 89.12 124 PHE A N 1
ATOM 963 C CA . PHE A 1 124 ? 0.232 36.219 16.656 1 89.12 124 PHE A CA 1
ATOM 964 C C . PHE A 1 124 ? -0.315 36.688 18 1 89.12 124 PHE A C 1
ATOM 966 O O . PHE A 1 124 ? -1.284 37.438 18.047 1 89.12 124 PHE A O 1
ATOM 973 N N . THR A 1 125 ? 0.259 36.094 19.062 1 83.56 125 THR A N 1
ATOM 974 C CA . THR A 1 125 ? -0.255 36.344 20.406 1 83.56 125 THR A CA 1
ATOM 975 C C . THR A 1 125 ? -0.247 37.844 20.703 1 83.56 125 THR A C 1
ATOM 977 O O . THR A 1 125 ? 0.809 38.5 20.672 1 83.56 125 THR A O 1
ATOM 980 N N . GLY A 1 126 ? -1.403 38.312 21.062 1 79.19 126 GLY A N 1
ATOM 981 C CA . GLY A 1 126 ? -1.585 39.656 21.594 1 79.19 126 GLY A CA 1
ATOM 982 C C . GLY A 1 126 ? -1.37 40.719 20.547 1 79.19 126 GLY A C 1
ATOM 983 O O . GLY A 1 126 ? -1.206 41.906 20.891 1 79.19 126 GLY A O 1
ATOM 984 N N . ARG A 1 127 ? -1.159 40.25 19.281 1 76.19 127 ARG A N 1
ATOM 985 C CA . ARG A 1 127 ? -0.904 41.281 18.281 1 76.19 127 ARG A CA 1
ATOM 986 C C . ARG A 1 127 ? -1.318 40.812 16.891 1 76.19 127 ARG A C 1
ATOM 988 O O . ARG A 1 127 ? -1.593 39.656 16.688 1 76.19 127 ARG A O 1
ATOM 995 N N . SER A 1 128 ? -1.542 41.781 16.094 1 77.81 128 SER A N 1
ATOM 996 C CA . SER A 1 128 ? -1.658 41.5 14.672 1 77.81 128 SER A CA 1
ATOM 997 C C . SER A 1 128 ? -0.322 41.062 14.086 1 77.81 128 SER A C 1
ATOM 999 O O . SER A 1 128 ? 0.736 41.344 14.648 1 77.81 128 SER A O 1
ATOM 1001 N N . PRO A 1 129 ? -0.462 40.281 13.039 1 77.5 129 PRO A N 1
ATOM 1002 C CA . PRO A 1 129 ? 0.816 39.906 12.414 1 77.5 129 PRO A CA 1
ATOM 1003 C C . PRO A 1 129 ? 1.707 41.125 12.164 1 77.5 129 PRO A C 1
ATOM 1005 O O . PRO A 1 129 ? 1.23 42.156 11.68 1 77.5 129 PRO A O 1
ATOM 1008 N N . PRO A 1 130 ? 2.916 40.969 12.57 1 81.62 130 PRO A N 1
ATOM 1009 C CA . PRO A 1 130 ? 3.826 42.062 12.203 1 81.62 130 PRO A CA 1
ATOM 1010 C C . PRO A 1 130 ? 3.865 42.312 10.695 1 81.62 130 PRO A C 1
ATOM 1012 O O . PRO A 1 130 ? 3.742 41.375 9.906 1 81.62 130 PRO A O 1
ATOM 1015 N N . ASP A 1 131 ? 3.926 43.531 10.312 1 81.94 131 ASP A N 1
ATOM 1016 C CA . ASP A 1 131 ? 3.916 43.938 8.906 1 81.94 131 ASP A CA 1
ATOM 1017 C C . ASP A 1 131 ? 5.008 43.188 8.133 1 81.94 131 ASP A C 1
ATOM 1019 O O . ASP A 1 131 ? 4.852 42.906 6.938 1 81.94 131 ASP A O 1
ATOM 1023 N N . ASP A 1 132 ? 6.023 42.812 8.781 1 87.88 132 ASP A N 1
ATOM 1024 C CA . ASP A 1 132 ? 7.16 42.188 8.086 1 87.88 132 ASP A CA 1
ATOM 1025 C C . ASP A 1 132 ? 7.234 40.688 8.352 1 87.88 132 ASP A C 1
ATOM 1027 O O . ASP A 1 132 ? 8.273 40.062 8.125 1 87.88 132 ASP A O 1
ATOM 1031 N N . SER A 1 133 ? 6.164 40.156 8.82 1 92.25 133 SER A N 1
ATOM 1032 C CA . SER A 1 133 ? 6.188 38.75 9.109 1 92.25 133 SER A CA 1
ATOM 1033 C C . SER A 1 133 ? 6.316 37.906 7.824 1 92.25 133 SER A C 1
ATOM 1035 O O . SER A 1 133 ? 5.445 37.969 6.953 1 92.25 133 SER A O 1
ATOM 1037 N N . LYS A 1 134 ? 7.328 37.094 7.793 1 93.5 134 LYS A N 1
ATOM 1038 C CA . LYS A 1 134 ? 7.555 36.25 6.637 1 93.5 134 LYS A CA 1
ATOM 1039 C C . LYS A 1 134 ? 6.648 35 6.676 1 93.5 134 LYS A C 1
ATOM 1041 O O . LYS A 1 134 ? 6.242 34.5 5.633 1 93.5 134 LYS A O 1
ATOM 1046 N N . LEU A 1 135 ? 6.352 34.625 7.863 1 91.75 135 LEU A N 1
ATOM 1047 C CA . LEU A 1 135 ? 5.414 33.531 8.023 1 91.75 135 LEU A CA 1
ATOM 1048 C C . LEU A 1 135 ? 4.031 33.906 7.508 1 91.75 135 LEU A C 1
ATOM 1050 O O . LEU A 1 135 ? 3.414 33.156 6.754 1 91.75 135 LEU A O 1
ATOM 1054 N N . ALA A 1 136 ? 3.582 35.031 7.914 1 91.69 136 ALA A N 1
ATOM 1055 C CA . ALA A 1 136 ? 2.283 35.5 7.453 1 91.69 136 ALA A CA 1
ATOM 1056 C C . ALA A 1 136 ? 2.275 35.688 5.938 1 91.69 136 ALA A C 1
ATOM 1058 O O . ALA A 1 136 ? 1.29 35.344 5.27 1 91.69 136 ALA A O 1
ATOM 1059 N N . TYR A 1 137 ? 3.338 36.219 5.508 1 92.31 137 TYR A N 1
ATOM 1060 C CA . TYR A 1 137 ? 3.471 36.406 4.07 1 92.31 137 TYR A CA 1
ATOM 1061 C C . TYR A 1 137 ? 3.42 35.094 3.318 1 92.31 137 TYR A C 1
ATOM 1063 O O . TYR A 1 137 ? 2.705 34.969 2.32 1 92.31 137 TYR A O 1
ATOM 1071 N N . TRP A 1 138 ? 4.215 34.156 3.719 1 93.38 138 TRP A N 1
ATOM 1072 C CA . TRP A 1 138 ? 4.246 32.844 3.08 1 93.38 138 TRP A CA 1
ATOM 1073 C C . TRP A 1 138 ? 2.852 32.219 3.045 1 93.38 138 TRP A C 1
ATOM 1075 O O . TRP A 1 138 ? 2.402 31.75 1.997 1 93.38 138 TRP A O 1
ATOM 1085 N N . CYS A 1 139 ? 2.186 32.219 4.172 1 89.56 139 CYS A N 1
ATOM 1086 C CA . CYS A 1 139 ? 0.865 31.609 4.273 1 89.56 139 CYS A CA 1
ATOM 1087 C C . CYS A 1 139 ? -0.125 32.281 3.336 1 89.56 139 CYS A C 1
ATOM 1089 O O . CYS A 1 139 ? -0.905 31.625 2.658 1 89.56 139 CYS A O 1
ATOM 1091 N N . TYR A 1 140 ? -0.05 33.562 3.334 1 87.88 140 TYR A N 1
ATOM 1092 C CA . TYR A 1 140 ? -0.933 34.344 2.467 1 87.88 140 TYR A CA 1
ATOM 1093 C C . TYR A 1 140 ? -0.695 34 1.001 1 87.88 140 TYR A C 1
ATOM 1095 O O . TYR A 1 140 ? -1.641 33.719 0.26 1 87.88 140 TYR A O 1
ATOM 1103 N N . ARG A 1 141 ? 0.479 34 0.588 1 88.38 141 ARG A N 1
ATOM 1104 C CA . ARG A 1 141 ? 0.828 33.75 -0.803 1 88.38 141 ARG A CA 1
ATOM 1105 C C . ARG A 1 141 ? 0.483 32.312 -1.183 1 88.38 141 ARG A C 1
ATOM 1107 O O . ARG A 1 141 ? 0.092 32.031 -2.32 1 88.38 141 ARG A O 1
ATOM 1114 N N . PHE A 1 142 ? 0.733 31.438 -0.279 1 88 142 PHE A N 1
ATOM 1115 C CA . PHE A 1 142 ? 0.411 30.031 -0.509 1 88 142 PHE A CA 1
ATOM 1116 C C . PHE A 1 142 ? -1.082 29.844 -0.755 1 88 142 PHE A C 1
ATOM 1118 O O . PHE A 1 142 ? -1.482 29.172 -1.7 1 88 142 PHE A O 1
ATOM 1125 N N . GLN A 1 143 ? -1.857 30.438 0.041 1 82.94 143 GLN A N 1
ATOM 1126 C CA . GLN A 1 143 ? -3.307 30.344 -0.108 1 82.94 143 GLN A CA 1
ATOM 1127 C C . GLN A 1 143 ? -3.758 30.938 -1.44 1 82.94 143 GLN A C 1
ATOM 1129 O O . GLN A 1 143 ? -4.645 30.391 -2.1 1 82.94 143 GLN A O 1
ATOM 1134 N N . LEU A 1 144 ? -3.213 32.031 -1.708 1 83.44 144 LEU A N 1
ATOM 1135 C CA . LEU A 1 144 ? -3.555 32.656 -2.971 1 83.44 144 LEU A CA 1
ATOM 1136 C C . LEU A 1 144 ? -3.215 31.766 -4.152 1 83.44 144 LEU A C 1
ATOM 1138 O O . LEU A 1 144 ? -3.969 31.703 -5.129 1 83.44 144 LEU A O 1
ATOM 1142 N N . ALA A 1 145 ? -2.082 31.172 -4.086 1 82.06 145 ALA A N 1
ATOM 1143 C CA . ALA A 1 145 ? -1.657 30.266 -5.152 1 82.06 145 ALA A CA 1
ATOM 1144 C C . ALA A 1 145 ? -2.623 29.094 -5.297 1 82.06 145 ALA A C 1
ATOM 1146 O O . ALA A 1 145 ? -2.953 28.688 -6.41 1 82.06 145 ALA A O 1
ATOM 1147 N N . LEU A 1 146 ? -3.039 28.516 -4.188 1 77.56 146 LEU A N 1
ATOM 1148 C CA . LEU A 1 146 ? -3.973 27.406 -4.211 1 77.56 146 LEU A CA 1
ATOM 1149 C C . LEU A 1 146 ? -5.309 27.828 -4.812 1 77.56 146 LEU A C 1
ATOM 1151 O O . LEU A 1 146 ? -5.934 27.047 -5.547 1 77.56 146 LEU A O 1
ATOM 1155 N N . GLU A 1 147 ? -5.766 28.969 -4.449 1 75.56 147 GLU A N 1
ATOM 1156 C CA . GLU A 1 147 ? -7.008 29.5 -5.012 1 75.56 147 GLU A CA 1
ATOM 1157 C C . GLU A 1 147 ? -6.91 29.641 -6.531 1 75.56 147 GLU A C 1
ATOM 1159 O O . GLU A 1 147 ? -7.867 29.328 -7.246 1 75.56 147 GLU A O 1
ATOM 1164 N N . GLU A 1 148 ? -5.848 30.062 -6.934 1 76.31 148 GLU A N 1
ATOM 1165 C CA . GLU A 1 148 ? -5.641 30.234 -8.367 1 76.31 148 GLU A CA 1
ATOM 1166 C C . GLU A 1 148 ? -5.633 28.891 -9.094 1 76.31 148 GLU A C 1
ATOM 1168 O O . GLU A 1 148 ? -6.027 28.812 -10.258 1 76.31 148 GLU A O 1
ATOM 1173 N N . LEU A 1 149 ? -5.18 27.922 -8.422 1 70.94 149 LEU A N 1
ATOM 1174 C CA . LEU A 1 149 ? -5.137 26.594 -9 1 70.94 149 LEU A CA 1
ATOM 1175 C C . LEU A 1 149 ? -6.496 25.906 -8.898 1 70.94 149 LEU A C 1
ATOM 1177 O O . LEU A 1 149 ? -6.68 24.797 -9.406 1 70.94 149 LEU A O 1
ATOM 1181 N N . GLY A 1 150 ? -7.441 26.609 -8.289 1 68.44 150 GLY A N 1
ATOM 1182 C CA . GLY A 1 150 ? -8.773 26.047 -8.133 1 68.44 150 GLY A CA 1
ATOM 1183 C C . GLY A 1 150 ? -8.859 25.031 -7.012 1 68.44 150 GLY A C 1
ATOM 1184 O O . GLY A 1 150 ? -9.734 24.156 -7.023 1 68.44 150 GLY A O 1
ATOM 1185 N N . ALA A 1 151 ? -7.848 25 -6.188 1 66.38 151 ALA A N 1
ATOM 1186 C CA . ALA A 1 151 ? -7.824 24.078 -5.055 1 66.38 151 ALA A CA 1
ATOM 1187 C C . ALA A 1 151 ? -7.812 24.828 -3.732 1 66.38 151 ALA A C 1
ATOM 1189 O O . ALA A 1 151 ? -6.852 24.75 -2.967 1 66.38 151 ALA A O 1
ATOM 1190 N N . PRO A 1 152 ? -8.914 25.5 -3.578 1 60.38 152 PRO A N 1
ATOM 1191 C CA . PRO A 1 152 ? -8.891 26.281 -2.344 1 60.38 152 PRO A CA 1
ATOM 1192 C C . PRO A 1 152 ? -8.852 25.406 -1.089 1 60.38 152 PRO A C 1
ATOM 1194 O O . PRO A 1 152 ? -9.219 24.234 -1.141 1 60.38 152 PRO A O 1
ATOM 1197 N N . GLN A 1 153 ? -8.164 25.953 -0.055 1 59.28 153 GLN A N 1
ATOM 1198 C CA . GLN A 1 153 ? -8.102 25.281 1.235 1 59.28 153 GLN A CA 1
ATOM 1199 C C . GLN A 1 153 ? -9.492 24.891 1.726 1 59.28 153 GLN A C 1
ATOM 1201 O O . GLN A 1 153 ? -10.445 25.656 1.572 1 59.28 153 GLN A O 1
ATOM 1206 N N . LEU A 1 154 ? -9.789 23.625 1.895 1 54.06 154 LEU A N 1
ATOM 1207 C CA . LEU A 1 154 ? -11.078 23.141 2.357 1 54.06 154 LEU A CA 1
ATOM 1208 C C . LEU A 1 154 ? -11.5 23.844 3.641 1 54.06 154 LEU A C 1
ATOM 1210 O O . LEU A 1 154 ? -10.664 24.141 4.496 1 54.06 154 LEU A O 1
ATOM 1214 N N . LEU A 1 155 ? -12.727 24.406 3.467 1 54.34 155 LEU A N 1
ATOM 1215 C CA . LEU A 1 155 ? -13.367 25.016 4.629 1 54.34 155 LEU A CA 1
ATOM 1216 C C . LEU A 1 155 ? -13.523 24 5.754 1 54.34 155 LEU A C 1
ATOM 1218 O O . LEU A 1 155 ? -14.023 22.891 5.527 1 54.34 155 LEU A O 1
ATOM 1222 N N . VAL A 1 156 ? -12.766 24.047 6.949 1 57.34 156 VAL A N 1
ATOM 1223 C CA . VAL A 1 156 ? -12.82 23.312 8.211 1 57.34 156 VAL A CA 1
ATOM 1224 C C . VAL A 1 156 ? -14.281 23.031 8.586 1 57.34 156 VAL A C 1
ATOM 1226 O O . VAL A 1 156 ? -14.609 21.938 9.047 1 57.34 156 VAL A O 1
ATOM 1229 N N . GLY A 1 157 ? -15.227 23.906 8.188 1 61.66 157 GLY A N 1
ATOM 1230 C CA . GLY A 1 157 ? -16.547 23.906 8.812 1 61.66 157 GLY A CA 1
ATOM 1231 C C . GLY A 1 157 ? -17.438 22.781 8.32 1 61.66 157 GLY A C 1
ATOM 1232 O O . GLY A 1 157 ? -18.312 22.328 9.039 1 61.66 157 GLY A O 1
ATOM 1233 N N . ASP A 1 158 ? -17.078 22.125 7.266 1 83.69 158 ASP A N 1
ATOM 1234 C CA . ASP A 1 158 ? -18.016 21.156 6.684 1 83.69 158 ASP A CA 1
ATOM 1235 C C . ASP A 1 158 ? -17.516 19.719 6.902 1 83.69 158 ASP A C 1
ATOM 1237 O O . ASP A 1 158 ? -18.234 18.766 6.594 1 83.69 158 ASP A O 1
ATOM 1241 N N . THR A 1 159 ? -16.516 19.625 7.715 1 88.75 159 THR A N 1
ATOM 1242 C CA . THR A 1 159 ? -15.898 18.312 7.828 1 88.75 159 THR A CA 1
ATOM 1243 C C . THR A 1 159 ? -16.75 17.391 8.711 1 88.75 159 THR A C 1
ATOM 1245 O O . THR A 1 159 ? -17 16.25 8.352 1 88.75 159 THR A O 1
ATOM 1248 N N . ALA A 1 160 ? -17.234 17.969 9.812 1 91.75 160 ALA A N 1
ATOM 1249 C CA . ALA A 1 160 ? -18.047 17.156 10.719 1 91.75 160 ALA A CA 1
ATOM 1250 C C . ALA A 1 160 ? -19.312 16.656 10.023 1 91.75 160 ALA A C 1
ATOM 1252 O O . ALA A 1 160 ? -19.672 15.484 10.141 1 91.75 160 ALA A O 1
ATOM 1253 N N . ASN A 1 161 ? -19.906 17.562 9.297 1 93 161 ASN A N 1
ATOM 1254 C CA . ASN A 1 161 ? -21.125 17.203 8.586 1 93 161 ASN A CA 1
ATOM 1255 C C . ASN A 1 161 ? -20.859 16.172 7.48 1 93 161 ASN A C 1
ATOM 1257 O O . ASN A 1 161 ? -21.656 15.266 7.254 1 93 161 ASN A O 1
ATOM 1261 N N . GLN A 1 162 ? -19.766 16.344 6.844 1 92.19 162 GLN A N 1
ATOM 1262 C CA . GLN A 1 162 ? -19.391 15.43 5.777 1 92.19 162 GLN A CA 1
ATOM 1263 C C . GLN A 1 162 ? -19.109 14.031 6.332 1 92.19 162 GLN A C 1
ATOM 1265 O O . GLN A 1 162 ? -19.438 13.031 5.707 1 92.19 162 GLN A O 1
ATOM 1270 N N . LEU A 1 163 ? -18.516 13.992 7.535 1 94.44 163 LEU A N 1
ATOM 1271 C CA . LEU A 1 163 ? -18.25 12.703 8.172 1 94.44 163 LEU A CA 1
ATOM 1272 C C . LEU A 1 163 ? -19.547 12.008 8.555 1 94.44 163 LEU A C 1
ATOM 1274 O O . LEU A 1 163 ? -19.703 10.805 8.336 1 94.44 163 LEU A O 1
ATOM 1278 N N . ARG A 1 164 ? -20.484 12.812 9.07 1 95.94 164 ARG A N 1
ATOM 1279 C CA . ARG A 1 164 ? -21.781 12.25 9.422 1 95.94 164 ARG A CA 1
ATOM 1280 C C . ARG A 1 164 ? -22.516 11.75 8.18 1 95.94 164 ARG A C 1
ATOM 1282 O O . ARG A 1 164 ? -23.141 10.688 8.195 1 95.94 164 ARG A O 1
ATOM 1289 N N . ALA A 1 165 ? -22.359 12.516 7.133 1 94.88 165 ALA A N 1
ATOM 1290 C CA . ALA A 1 165 ? -23.016 12.148 5.875 1 94.88 165 ALA A CA 1
ATOM 1291 C C . ALA A 1 165 ? -22.422 10.859 5.316 1 94.88 165 ALA A C 1
ATOM 1293 O O . ALA A 1 165 ? -23.125 10.078 4.664 1 94.88 165 ALA A O 1
ATOM 1294 N N . ALA A 1 166 ? -21.188 10.578 5.57 1 95.38 166 ALA A N 1
ATOM 1295 C CA . ALA A 1 166 ? -20.516 9.367 5.105 1 95.38 166 ALA A CA 1
ATOM 1296 C C . ALA A 1 166 ? -20.938 8.164 5.941 1 95.38 166 ALA A C 1
ATOM 1298 O O . ALA A 1 166 ? -20.625 7.02 5.586 1 95.38 166 ALA A O 1
ATOM 1299 N N . GLY A 1 167 ? -21.531 8.43 7.113 1 96.5 167 GLY A N 1
ATOM 1300 C CA . GLY A 1 167 ? -22.062 7.34 7.922 1 96.5 167 GLY A CA 1
ATOM 1301 C C . GLY A 1 167 ? -21.406 7.234 9.281 1 96.5 167 GLY A C 1
ATOM 1302 O O . GLY A 1 167 ? -21.797 6.402 10.109 1 96.5 167 GLY A O 1
ATOM 1303 N N . PHE A 1 168 ? -20.484 8.109 9.602 1 97 168 PHE A N 1
ATOM 1304 C CA . PHE A 1 168 ? -19.781 8.023 10.875 1 97 168 PHE A CA 1
ATOM 1305 C C . PHE A 1 168 ? -20.656 8.508 12.016 1 97 168 PHE A C 1
ATOM 1307 O O . PHE A 1 168 ? -21.438 9.445 11.852 1 97 168 PHE A O 1
ATOM 1314 N N . ILE A 1 169 ? -20.484 7.914 13.156 1 96.56 169 ILE A N 1
ATOM 1315 C CA . ILE A 1 169 ? -21.219 8.305 14.352 1 96.56 169 ILE A CA 1
ATOM 1316 C C . ILE A 1 169 ? -20.25 8.805 15.414 1 96.56 169 ILE A C 1
ATOM 1318 O O . ILE A 1 169 ? -19.031 8.68 15.258 1 96.56 169 ILE A O 1
ATOM 1322 N N . GLN A 1 170 ? -20.719 9.547 16.5 1 95.12 170 GLN A N 1
ATOM 1323 C CA . GLN A 1 170 ? -19.922 10.102 17.594 1 95.12 170 GLN A CA 1
ATOM 1324 C C . GLN A 1 170 ? -18.828 11.023 17.062 1 95.12 170 GLN A C 1
ATOM 1326 O O . GLN A 1 170 ? -17.672 10.93 17.469 1 95.12 170 GLN A O 1
ATOM 1331 N N . VAL A 1 171 ? -19.281 11.758 16.125 1 94.31 171 VAL A N 1
ATOM 1332 C CA . VAL A 1 171 ? -18.328 12.672 15.492 1 94.31 171 VAL A CA 1
ATOM 1333 C C . VAL A 1 171 ? -17.984 13.805 16.453 1 94.31 171 VAL A C 1
ATOM 1335 O O . VAL A 1 171 ? -18.875 14.445 17.016 1 94.31 171 VAL A O 1
ATOM 1338 N N . THR A 1 172 ? -16.688 13.992 16.703 1 90.44 172 THR A N 1
ATOM 1339 C CA . THR A 1 172 ? -16.219 15.07 17.578 1 90.44 172 THR A CA 1
ATOM 1340 C C . THR A 1 172 ? -15.305 16.016 16.812 1 90.44 172 THR A C 1
ATOM 1342 O O . THR A 1 172 ? -14.688 15.641 15.812 1 90.44 172 THR A O 1
ATOM 1345 N N . THR A 1 173 ? -15.312 17.203 17.219 1 88.12 173 THR A N 1
ATOM 1346 C CA . THR A 1 173 ? -14.43 18.234 16.688 1 88.12 173 THR A CA 1
ATOM 1347 C C . THR A 1 173 ? -13.617 18.891 17.797 1 88.12 173 THR A C 1
ATOM 1349 O O . THR A 1 173 ? -14.156 19.25 18.844 1 88.12 173 THR A O 1
ATOM 1352 N N . GLU A 1 174 ? -12.375 18.922 17.547 1 83.5 174 GLU A N 1
ATOM 1353 C CA . GLU A 1 174 ? -11.477 19.609 18.469 1 83.5 174 GLU A CA 1
ATOM 1354 C C . GLU A 1 174 ? -10.586 20.609 17.734 1 83.5 174 GLU A C 1
ATOM 1356 O O . GLU A 1 174 ? -10.148 20.359 16.609 1 83.5 174 GLU A O 1
ATOM 1361 N N . LYS A 1 175 ? -10.445 21.719 18.328 1 83.44 175 LYS A N 1
ATOM 1362 C CA . LYS A 1 175 ? -9.516 22.734 17.844 1 83.44 175 LYS A CA 1
ATOM 1363 C C . LYS A 1 175 ? -8.43 23.016 18.875 1 83.44 175 LYS A C 1
ATOM 1365 O O . LYS A 1 175 ? -8.719 23.188 20.062 1 83.44 175 LYS A O 1
ATOM 1370 N N . ILE A 1 176 ? -7.176 22.969 18.391 1 79.19 176 ILE A N 1
ATOM 1371 C CA . ILE A 1 176 ? -6.062 23.281 19.281 1 79.19 176 ILE A CA 1
ATOM 1372 C C . ILE A 1 176 ? -5.199 24.375 18.672 1 79.19 176 ILE A C 1
ATOM 1374 O O . ILE A 1 176 ? -4.914 24.359 17.469 1 79.19 176 ILE A O 1
ATOM 1378 N N . ARG A 1 177 ? -4.918 25.359 19.531 1 83.31 177 ARG A N 1
ATOM 1379 C CA . ARG A 1 177 ? -3.975 26.406 19.141 1 83.31 177 ARG A CA 1
ATOM 1380 C C . ARG A 1 177 ? -2.559 26.062 19.594 1 83.31 177 ARG A C 1
ATOM 1382 O O . ARG A 1 177 ? -2.322 25.812 20.766 1 83.31 177 ARG A O 1
ATOM 1389 N N . LEU A 1 178 ? -1.684 26.031 18.578 1 80.38 178 LEU A N 1
ATOM 1390 C CA . LEU A 1 178 ? -0.317 25.641 18.922 1 80.38 178 LEU A CA 1
ATOM 1391 C C . LEU A 1 178 ? 0.668 26.75 18.547 1 80.38 178 LEU A C 1
ATOM 1393 O O . LEU A 1 178 ? 0.667 27.234 17.422 1 80.38 178 LEU A O 1
ATOM 1397 N N . PRO A 1 179 ? 1.476 27.109 19.562 1 81.69 179 PRO A N 1
ATOM 1398 C CA . PRO A 1 179 ? 2.553 28.031 19.203 1 81.69 179 PRO A CA 1
ATOM 1399 C C . PRO A 1 179 ? 3.604 27.406 18.297 1 81.69 179 PRO A C 1
ATOM 1401 O O . PRO A 1 179 ? 3.846 26.203 18.375 1 81.69 179 PRO A O 1
ATOM 1404 N N . THR A 1 180 ? 4.184 28.172 17.5 1 82.94 180 THR A N 1
ATOM 1405 C CA . THR A 1 180 ? 5.211 27.656 16.594 1 82.94 180 THR A CA 1
ATOM 1406 C C . THR A 1 180 ? 6.555 27.547 17.312 1 82.94 180 THR A C 1
ATOM 1408 O O . THR A 1 180 ? 7.473 26.891 16.828 1 82.94 180 THR A O 1
ATOM 1411 N N . CYS A 1 181 ? 6.703 28.266 18.438 1 76.75 181 CYS A N 1
ATOM 1412 C CA . CYS A 1 181 ? 7.902 28.25 19.266 1 76.75 181 CYS A CA 1
ATOM 1413 C C . CYS A 1 181 ? 7.543 28.219 20.75 1 76.75 181 CYS A C 1
ATOM 1415 O O . CYS A 1 181 ? 6.617 28.922 21.172 1 76.75 181 CYS A O 1
ATOM 1417 N N . TRP A 1 182 ? 8.156 27.219 21.516 1 72.69 182 TRP A N 1
ATOM 1418 C CA . TRP A 1 182 ? 7.793 27.031 22.906 1 72.69 182 TRP A CA 1
ATOM 1419 C C . TRP A 1 182 ? 8.969 27.375 23.828 1 72.69 182 TRP A C 1
ATOM 1421 O O . TRP A 1 182 ? 10.125 27.109 23.484 1 72.69 182 TRP A O 1
ATOM 1431 N N . PRO A 1 183 ? 8.422 28.031 24.891 1 67 183 PRO A N 1
ATOM 1432 C CA . PRO A 1 183 ? 9.484 28.172 25.891 1 67 183 PRO A CA 1
ATOM 1433 C C . PRO A 1 183 ? 9.945 26.828 26.453 1 67 183 PRO A C 1
ATOM 1435 O O . PRO A 1 183 ? 9.141 25.906 26.609 1 67 183 PRO A O 1
ATOM 1438 N N . PRO A 1 184 ? 11.195 26.672 26.531 1 62.34 184 PRO A N 1
ATOM 1439 C CA . PRO A 1 184 ? 11.758 25.391 26.969 1 62.34 184 PRO A CA 1
ATOM 1440 C C . PRO A 1 184 ? 11.172 24.906 28.297 1 62.34 184 PRO A C 1
ATOM 1442 O O . PRO A 1 184 ? 11.195 23.703 28.594 1 62.34 184 PRO A O 1
ATOM 1445 N N . ASP A 1 185 ? 10.656 25.734 29.031 1 64.69 185 ASP A N 1
ATOM 1446 C CA . ASP A 1 185 ? 10.258 25.344 30.375 1 64.69 185 ASP A CA 1
ATOM 1447 C C . ASP A 1 185 ? 8.859 24.734 30.391 1 64.69 185 ASP A C 1
ATOM 1449 O O . ASP A 1 185 ? 8.453 24.109 31.359 1 64.69 185 ASP A O 1
ATOM 1453 N N . ASP A 1 186 ? 8.117 24.922 29.359 1 61.41 186 ASP A N 1
ATOM 1454 C CA . ASP A 1 186 ? 6.793 24.312 29.297 1 61.41 186 ASP A CA 1
ATOM 1455 C C . ASP A 1 186 ? 6.848 22.938 28.625 1 61.41 186 ASP A C 1
ATOM 1457 O O . ASP A 1 186 ? 6.797 22.844 27.391 1 61.41 186 ASP A O 1
ATOM 1461 N N . THR A 1 187 ? 6.965 21.938 29.469 1 59.44 187 THR A N 1
ATOM 1462 C CA . THR A 1 187 ? 7.211 20.578 28.984 1 59.44 187 THR A CA 1
ATOM 1463 C C . THR A 1 187 ? 5.973 20.016 28.312 1 59.44 187 THR A C 1
ATOM 1465 O O . THR A 1 187 ? 6.086 19.219 27.375 1 59.44 187 THR A O 1
ATOM 1468 N N . GLU A 1 188 ? 4.77 20.391 28.828 1 57.94 188 GLU A N 1
ATOM 1469 C CA . GLU A 1 188 ? 3.543 19.797 28.312 1 57.94 188 GLU A CA 1
ATOM 1470 C C . GLU A 1 188 ? 3.301 20.188 26.859 1 57.94 188 GLU A C 1
ATOM 1472 O O . GLU A 1 188 ? 2.9 19.359 26.031 1 57.94 188 GLU A O 1
ATOM 1477 N N . THR A 1 189 ? 3.643 21.453 26.688 1 61 189 THR A N 1
ATOM 1478 C CA . THR A 1 189 ? 3.316 21.969 25.359 1 61 189 THR A CA 1
ATOM 1479 C C . THR A 1 189 ? 4.551 21.969 24.469 1 61 189 THR A C 1
ATOM 1481 O O . THR A 1 189 ? 4.445 22.188 23.25 1 61 189 THR A O 1
ATOM 1484 N N . TYR A 1 190 ? 5.605 21.625 25.078 1 65.06 190 TYR A N 1
ATOM 1485 C CA . TYR A 1 190 ? 6.863 21.672 24.344 1 65.06 190 TYR A CA 1
ATOM 1486 C C . TYR A 1 190 ? 6.887 20.641 23.234 1 65.06 190 TYR A C 1
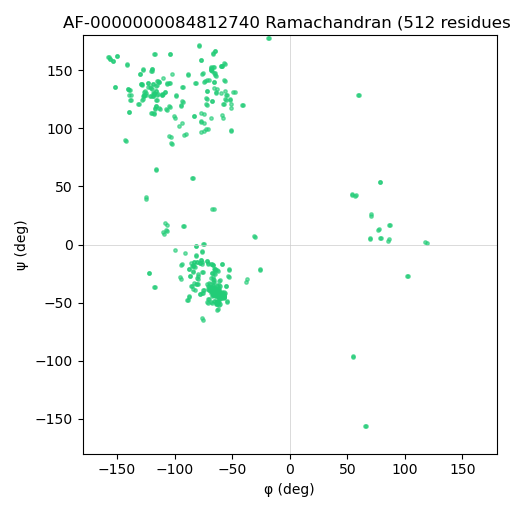ATOM 1488 O O . TYR A 1 190 ? 7.297 20.938 22.109 1 65.06 190 TYR A O 1
ATOM 1496 N N . GLU A 1 191 ? 6.355 19.578 23.562 1 65.31 191 GLU A N 1
ATOM 1497 C CA . GLU A 1 191 ? 6.422 18.516 22.578 1 65.31 191 GLU A CA 1
ATOM 1498 C C . GLU A 1 191 ? 5.516 18.812 21.375 1 65.31 191 GLU A C 1
ATOM 1500 O O . GLU A 1 191 ? 5.891 18.562 20.234 1 65.31 191 GLU A O 1
ATOM 1505 N N . LEU A 1 192 ? 4.375 19.375 21.672 1 66.94 192 LEU A N 1
ATOM 1506 C CA . LEU A 1 192 ? 3.455 19.734 20.594 1 66.94 192 LEU A CA 1
ATOM 1507 C C . LEU A 1 192 ? 4.027 20.844 19.734 1 66.94 192 LEU A C 1
ATOM 1509 O O . LEU A 1 192 ? 3.912 20.812 18.5 1 66.94 192 LEU A O 1
ATOM 1513 N N . GLY A 1 193 ? 4.598 21.734 20.484 1 66.81 193 GLY A N 1
ATOM 1514 C CA . GLY A 1 193 ? 5.227 22.828 19.75 1 66.81 193 GLY A CA 1
ATOM 1515 C C . GLY A 1 193 ? 6.383 22.375 18.875 1 66.81 193 GLY A C 1
ATOM 1516 O O . GLY A 1 193 ? 6.52 22.844 17.75 1 66.81 193 GLY A O 1
ATOM 1517 N N . ARG A 1 194 ? 7.086 21.484 19.422 1 70.06 194 ARG A N 1
ATOM 1518 C CA . ARG A 1 194 ? 8.219 20.969 18.672 1 70.06 194 ARG A CA 1
ATOM 1519 C C . ARG A 1 194 ? 7.75 20.234 17.422 1 70.06 194 ARG A C 1
ATOM 1521 O O . ARG A 1 194 ? 8.32 20.406 16.344 1 70.06 194 ARG A O 1
ATOM 1528 N N . TRP A 1 195 ? 6.77 19.516 17.594 1 70.19 195 TRP A N 1
ATOM 1529 C CA . TRP A 1 195 ? 6.219 18.781 16.453 1 70.19 195 TRP A CA 1
ATOM 1530 C C . TRP A 1 195 ? 5.691 19.734 15.391 1 70.19 195 TRP A C 1
ATOM 1532 O O . TRP A 1 195 ? 5.953 19.547 14.203 1 70.19 195 TRP A O 1
ATOM 1542 N N . LEU A 1 196 ? 4.926 20.578 15.898 1 74.75 196 LEU A N 1
ATOM 1543 C CA . LEU A 1 196 ? 4.363 21.531 14.945 1 74.75 196 LEU A CA 1
ATOM 1544 C C . LEU A 1 196 ? 5.473 22.266 14.195 1 74.75 196 LEU A C 1
ATOM 1546 O O . LEU A 1 196 ? 5.379 22.453 12.977 1 74.75 196 LEU A O 1
ATOM 1550 N N . ASN A 1 197 ? 6.434 22.641 15 1 78.75 197 ASN A N 1
ATOM 1551 C CA . ASN A 1 197 ? 7.551 23.344 14.367 1 78.75 197 ASN A CA 1
ATOM 1552 C C . ASN A 1 197 ? 8.211 22.484 13.289 1 78.75 197 ASN A C 1
ATOM 1554 O O . ASN A 1 197 ? 8.445 22.953 12.18 1 78.75 197 ASN A O 1
ATOM 1558 N N . LEU A 1 198 ? 8.438 21.266 13.625 1 75.06 198 LEU A N 1
ATOM 1559 C CA . LEU A 1 198 ? 9.07 20.359 12.68 1 75.06 198 LEU A CA 1
ATOM 1560 C C . LEU A 1 198 ? 8.18 20.125 11.469 1 75.06 198 LEU A C 1
ATOM 1562 O O . LEU A 1 198 ? 8.656 20.109 10.328 1 75.06 198 LEU A O 1
ATOM 1566 N N . PHE A 1 199 ? 6.977 20 11.727 1 75.31 199 PHE A N 1
ATOM 1567 C CA . PHE A 1 199 ? 6.016 19.797 10.648 1 75.31 199 PHE A CA 1
ATOM 1568 C C . PHE A 1 199 ? 5.992 21 9.711 1 75.31 199 PHE A C 1
ATOM 1570 O O . PHE A 1 199 ? 6.09 20.844 8.492 1 75.31 199 PHE A O 1
ATOM 1577 N N . LEU A 1 200 ? 5.852 22.094 10.32 1 80.19 200 LEU A N 1
ATOM 1578 C CA . LEU A 1 200 ? 5.734 23.297 9.523 1 80.19 200 LEU A CA 1
ATOM 1579 C C . LEU A 1 200 ? 7.004 23.547 8.711 1 80.19 200 LEU A C 1
ATOM 1581 O O . LEU A 1 200 ? 6.938 23.969 7.559 1 80.19 200 LEU A O 1
ATOM 1585 N N . ARG A 1 201 ? 8.039 23.297 9.344 1 82 201 ARG A N 1
ATOM 1586 C CA . ARG A 1 201 ? 9.305 23.484 8.641 1 82 201 ARG A CA 1
ATOM 1587 C C . ARG A 1 201 ? 9.398 22.578 7.422 1 82 201 ARG A C 1
ATOM 1589 O O . ARG A 1 201 ? 9.766 23.031 6.336 1 82 201 ARG A O 1
ATOM 1596 N N . ARG A 1 202 ? 9.055 21.359 7.613 1 77.44 202 ARG A N 1
ATOM 1597 C CA . ARG A 1 202 ? 9.117 20.406 6.508 1 77.44 202 ARG A CA 1
ATOM 1598 C C . ARG A 1 202 ? 8.086 20.75 5.438 1 77.44 202 ARG A C 1
ATOM 1600 O O . ARG A 1 202 ? 8.352 20.578 4.242 1 77.44 202 ARG A O 1
ATOM 1607 N N . PHE A 1 203 ? 7.012 21.141 5.895 1 78.25 203 PHE A N 1
ATOM 1608 C CA . PHE A 1 203 ? 5.945 21.5 4.973 1 78.25 203 PHE A CA 1
ATOM 1609 C C . PHE A 1 203 ? 6.355 22.688 4.113 1 78.25 203 PHE A C 1
ATOM 1611 O O . PHE A 1 203 ? 6.219 22.656 2.887 1 78.25 203 PHE A O 1
ATOM 1618 N N . VAL A 1 204 ? 6.855 23.688 4.738 1 84.38 204 VAL A N 1
ATOM 1619 C CA . VAL A 1 204 ? 7.285 24.891 4.031 1 84.38 204 VAL A CA 1
ATOM 1620 C C . VAL A 1 204 ? 8.406 24.547 3.053 1 84.3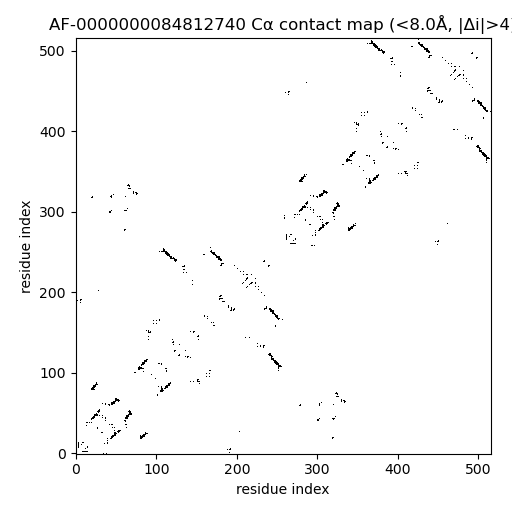8 204 VAL A C 1
ATOM 1622 O O . VAL A 1 204 ? 8.383 24.984 1.896 1 84.38 204 VAL A O 1
ATOM 1625 N N . GLU A 1 205 ? 9.258 23.734 3.508 1 82.88 205 GLU A N 1
ATOM 1626 C CA . GLU A 1 205 ? 10.398 23.359 2.682 1 82.88 205 GLU A CA 1
ATOM 1627 C C . GLU A 1 205 ? 9.953 22.562 1.459 1 82.88 205 GLU A C 1
ATOM 1629 O O . GLU A 1 205 ? 10.523 22.703 0.378 1 82.88 205 GLU A O 1
ATOM 1634 N N . SER A 1 206 ? 9.008 21.797 1.628 1 76.38 206 SER A N 1
ATOM 1635 C CA . SER A 1 206 ? 8.602 20.906 0.549 1 76.38 206 SER A CA 1
ATOM 1636 C C . SER A 1 206 ? 7.637 21.594 -0.408 1 76.38 206 SER A C 1
ATOM 1638 O O . SER A 1 206 ? 7.699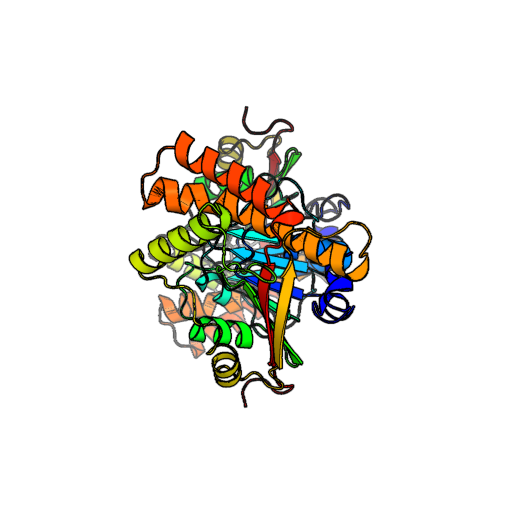 21.375 -1.621 1 76.38 206 SER A O 1
ATOM 1640 N N . MET A 1 207 ? 6.793 22.422 0.09 1 79 207 MET A N 1
ATOM 1641 C CA . MET A 1 207 ? 5.723 23 -0.723 1 79 207 MET A CA 1
ATOM 1642 C C . MET A 1 207 ? 6.203 24.25 -1.452 1 79 207 MET A C 1
ATOM 1644 O O . MET A 1 207 ? 5.684 24.578 -2.516 1 79 207 MET A O 1
ATOM 1648 N N . THR A 1 208 ? 7.168 24.891 -0.879 1 87.38 208 THR A N 1
ATOM 1649 C CA . THR A 1 208 ? 7.586 26.172 -1.451 1 87.38 208 THR A CA 1
ATOM 1650 C C . THR A 1 208 ? 8.125 25.984 -2.865 1 87.38 208 THR A C 1
ATOM 1652 O O . THR A 1 208 ? 7.715 26.672 -3.795 1 87.38 208 THR A O 1
ATOM 1655 N N . PRO A 1 209 ? 9.039 25.031 -3.059 1 85.31 209 PRO A N 1
ATOM 1656 C CA . PRO A 1 209 ? 9.5 24.844 -4.434 1 85.31 209 PRO A CA 1
ATOM 1657 C C . PRO A 1 209 ? 8.375 24.438 -5.387 1 85.31 209 PRO A C 1
ATOM 1659 O O . PRO A 1 209 ? 8.391 24.828 -6.559 1 85.31 209 PRO A O 1
ATOM 1662 N N . LEU A 1 210 ? 7.48 23.719 -4.973 1 77.38 210 LEU A N 1
ATOM 1663 C CA . LEU A 1 210 ? 6.387 23.234 -5.812 1 77.38 210 LEU A CA 1
ATOM 1664 C C . LEU A 1 210 ? 5.434 24.359 -6.172 1 77.38 210 LEU A C 1
ATOM 1666 O O . LEU A 1 210 ? 5.082 24.547 -7.34 1 77.38 210 LEU A O 1
ATOM 1670 N N . VAL A 1 211 ? 5.051 25.125 -5.211 1 80.75 211 VAL A N 1
ATOM 1671 C CA . VAL A 1 211 ? 4.008 26.125 -5.426 1 80.75 211 VAL A CA 1
ATOM 1672 C C . VAL A 1 211 ? 4.637 27.438 -5.902 1 80.75 211 VAL A C 1
ATOM 1674 O O . VAL A 1 211 ? 4.234 27.984 -6.93 1 80.75 211 VAL A O 1
ATOM 1677 N N . PHE A 1 212 ? 5.66 27.844 -5.219 1 88.06 212 PHE A N 1
ATOM 1678 C CA . PHE A 1 212 ? 6.262 29.141 -5.539 1 88.06 212 PHE A CA 1
ATOM 1679 C C . PHE A 1 212 ? 7.223 29 -6.715 1 88.06 212 PHE A C 1
ATOM 1681 O O . PHE A 1 212 ? 7.305 29.906 -7.559 1 88.06 212 PHE A O 1
ATOM 1688 N N . GLY A 1 213 ? 7.918 27.938 -6.699 1 87.56 213 GLY A N 1
ATOM 1689 C CA . GLY A 1 213 ? 8.836 27.703 -7.805 1 87.56 213 GLY A CA 1
ATOM 1690 C C . GLY A 1 213 ? 8.141 27.266 -9.078 1 87.56 213 GLY A C 1
ATOM 1691 O O . GLY A 1 213 ? 8.031 28.031 -10.031 1 87.56 213 GLY A O 1
ATOM 1692 N N . GLN A 1 214 ? 7.555 26.172 -9.094 1 82.62 214 GLN A N 1
ATOM 1693 C CA . GLN A 1 214 ? 7.023 25.531 -10.297 1 82.62 214 GLN A CA 1
ATOM 1694 C C . GLN A 1 214 ? 5.738 26.203 -10.758 1 82.62 214 GLN A C 1
ATOM 1696 O O . GLN A 1 214 ? 5.547 26.438 -11.953 1 82.62 214 GLN A O 1
ATOM 1701 N N . LEU A 1 215 ? 4.922 26.531 -9.938 1 79.12 215 LEU A N 1
ATOM 1702 C CA . LEU A 1 215 ? 3.615 27.047 -10.328 1 79.12 215 LEU A CA 1
ATOM 1703 C C . LEU A 1 215 ? 3.678 28.562 -10.539 1 79.12 215 LEU A C 1
ATOM 1705 O O . LEU A 1 215 ? 3.096 29.078 -11.492 1 79.12 215 LEU A O 1
ATOM 1709 N N . LEU A 1 216 ? 4.336 29.266 -9.578 1 85.88 216 LEU A N 1
ATOM 1710 C CA . LEU A 1 216 ? 4.328 30.719 -9.648 1 85.88 216 LEU A CA 1
ATOM 1711 C C . LEU A 1 216 ? 5.559 31.234 -10.383 1 85.88 216 LEU A C 1
ATOM 1713 O O . LEU A 1 216 ? 5.652 32.438 -10.68 1 85.88 216 LEU A O 1
ATOM 1717 N N . GLY A 1 217 ? 6.539 30.344 -10.5 1 88.88 217 GLY A N 1
ATOM 1718 C CA . GLY A 1 217 ? 7.684 30.703 -11.32 1 88.88 217 GLY A CA 1
ATOM 1719 C C . GLY A 1 217 ? 8.742 31.484 -10.57 1 88.88 217 GLY A C 1
ATOM 1720 O O . GLY A 1 217 ? 9.531 32.219 -11.172 1 88.88 217 GLY A O 1
ATOM 1721 N N . TRP A 1 218 ? 8.703 31.453 -9.281 1 92 218 TRP A N 1
ATOM 1722 C CA . TRP A 1 218 ? 9.727 32.156 -8.508 1 92 218 TRP A CA 1
ATOM 1723 C C . TRP A 1 218 ? 11.102 31.531 -8.742 1 92 218 TRP A C 1
ATOM 1725 O O . TRP A 1 218 ? 11.219 30.328 -8.914 1 92 218 TRP A O 1
ATOM 1735 N N . GLU A 1 219 ? 12.086 32.406 -8.719 1 94.06 219 GLU A N 1
ATOM 1736 C CA . GLU A 1 219 ? 13.469 31.922 -8.773 1 94.06 219 GLU A CA 1
ATOM 1737 C C . GLU A 1 219 ? 13.844 31.188 -7.488 1 94.06 219 GLU A C 1
ATOM 1739 O O . GLU A 1 219 ? 13.398 31.562 -6.402 1 94.06 219 GLU A O 1
ATOM 1744 N N . ARG A 1 220 ? 14.75 30.234 -7.648 1 92.81 220 ARG A N 1
ATOM 1745 C CA . ARG A 1 220 ? 15.156 29.375 -6.547 1 92.81 220 ARG A CA 1
ATOM 1746 C C . ARG A 1 220 ? 15.719 30.188 -5.387 1 92.81 220 ARG A C 1
ATOM 1748 O O . ARG A 1 220 ? 15.422 29.906 -4.223 1 92.81 220 ARG A O 1
ATOM 1755 N N . GLU A 1 221 ? 16.516 31.172 -5.707 1 92.75 221 GLU A N 1
ATOM 1756 C CA . GLU A 1 221 ? 17.125 31.984 -4.664 1 92.75 221 GLU A CA 1
ATOM 1757 C C . GLU A 1 221 ? 16.078 32.719 -3.83 1 92.75 221 GLU A C 1
ATOM 1759 O O . GLU A 1 221 ? 16.219 32.844 -2.611 1 92.75 221 GLU A O 1
ATOM 1764 N N . ARG A 1 222 ? 15.062 33.188 -4.488 1 92.19 222 ARG A N 1
ATOM 1765 C CA . ARG A 1 222 ? 14.008 33.938 -3.812 1 92.19 222 ARG A CA 1
ATOM 1766 C C . ARG A 1 222 ? 13.219 33.031 -2.873 1 92.19 222 ARG A C 1
ATOM 1768 O O . ARG A 1 222 ? 13.008 33.375 -1.707 1 92.19 222 ARG A O 1
ATOM 1775 N N . PHE A 1 223 ? 12.773 31.875 -3.41 1 92.19 223 PHE A N 1
ATOM 1776 C CA . PHE A 1 223 ? 11.922 31.078 -2.523 1 92.19 223 PHE A CA 1
ATOM 1777 C C . PHE A 1 223 ? 12.766 30.375 -1.471 1 92.19 223 PHE A C 1
ATOM 1779 O O . PHE A 1 223 ? 12.273 30.078 -0.378 1 92.19 223 PHE A O 1
ATOM 1786 N N . ALA A 1 224 ? 14.047 30.141 -1.73 1 93.62 224 ALA A N 1
ATOM 1787 C CA . ALA A 1 224 ? 14.914 29.562 -0.709 1 93.62 224 ALA A CA 1
ATOM 1788 C C . ALA A 1 224 ? 15.109 30.531 0.456 1 93.62 224 ALA A C 1
ATOM 1790 O O . ALA A 1 224 ? 15.094 30.125 1.619 1 93.62 224 ALA A O 1
ATOM 1791 N N . SER A 1 225 ? 15.32 31.766 0.091 1 94.19 225 SER A N 1
ATOM 1792 C CA . SER A 1 225 ? 15.453 32.781 1.123 1 94.19 225 SER A CA 1
ATOM 1793 C C . SER A 1 225 ? 14.195 32.906 1.969 1 94.19 225 SER A C 1
ATOM 1795 O O . SER A 1 225 ? 14.266 33.094 3.186 1 94.19 225 SER A O 1
ATOM 1797 N N . LEU A 1 226 ? 13.094 32.781 1.34 1 93.88 226 LEU A N 1
ATOM 1798 C CA . LEU A 1 226 ? 11.828 32.875 2.055 1 93.88 226 LEU A CA 1
ATOM 1799 C C . LEU A 1 226 ? 11.672 31.703 3.018 1 93.88 226 LEU A C 1
ATOM 1801 O O . LEU A 1 226 ? 11.219 31.875 4.152 1 93.88 226 LEU A O 1
ATOM 1805 N N . VAL A 1 227 ? 12 30.531 2.561 1 94 227 VAL A N 1
ATOM 1806 C CA . VAL A 1 227 ? 11.922 29.344 3.402 1 94 227 VAL A CA 1
ATOM 1807 C C . VAL A 1 227 ? 12.766 29.531 4.656 1 94 227 VAL A C 1
ATOM 1809 O O . VAL A 1 227 ? 12.32 29.234 5.766 1 94 227 VAL A O 1
ATOM 1812 N N . ASP A 1 228 ? 13.953 30.078 4.488 1 94 228 ASP A N 1
ATOM 1813 C CA . ASP A 1 228 ? 14.852 30.312 5.609 1 94 228 ASP A CA 1
ATOM 1814 C C . ASP A 1 228 ? 14.273 31.328 6.582 1 94 228 ASP A C 1
ATOM 1816 O O . ASP A 1 228 ? 14.32 31.141 7.797 1 94 228 ASP A O 1
ATOM 1820 N N . GLU A 1 229 ? 13.781 32.312 6.062 1 93.88 229 GLU A N 1
ATOM 1821 C CA . GLU A 1 229 ? 13.242 33.406 6.879 1 93.88 229 GLU A CA 1
ATOM 1822 C C . GLU A 1 229 ? 12.016 32.938 7.664 1 93.88 229 GLU A C 1
ATOM 1824 O O . GLU A 1 229 ? 11.844 33.312 8.828 1 93.88 229 GLU A O 1
ATOM 1829 N N . VAL A 1 230 ? 11.156 32.188 7.027 1 93.81 230 VAL A N 1
ATOM 1830 C CA . VAL A 1 230 ? 9.977 31.641 7.688 1 93.81 230 VAL A CA 1
ATOM 1831 C C . VAL A 1 230 ? 10.406 30.703 8.812 1 93.81 230 VAL A C 1
ATOM 1833 O O . VAL A 1 230 ? 9.836 30.734 9.906 1 93.81 230 VAL A O 1
ATOM 1836 N N . SER A 1 231 ? 11.43 29.922 8.5 1 90.56 231 SER A N 1
ATOM 1837 C CA . SER A 1 231 ? 11.93 28.969 9.492 1 90.56 231 SER A CA 1
ATOM 1838 C C . SER A 1 231 ? 12.461 29.703 10.719 1 90.56 231 SER A C 1
ATOM 1840 O O . SER A 1 231 ? 12.234 29.266 11.852 1 90.56 231 SER A O 1
ATOM 1842 N N . ILE A 1 232 ? 13.133 30.781 10.492 1 89.5 232 ILE A N 1
ATOM 1843 C CA . ILE A 1 232 ? 13.672 31.578 11.594 1 89.5 232 ILE A CA 1
ATOM 1844 C C . ILE A 1 232 ? 12.523 32.188 12.406 1 89.5 232 ILE A C 1
ATOM 1846 O O . ILE A 1 232 ? 12.531 32.125 13.641 1 89.5 232 ILE A O 1
ATOM 1850 N N . GLU A 1 233 ? 11.562 32.656 11.75 1 89.94 233 GLU A N 1
ATOM 1851 C CA . GLU A 1 233 ? 10.445 33.281 12.422 1 89.94 233 GLU A CA 1
ATOM 1852 C C . GLU A 1 233 ? 9.664 32.281 13.273 1 89.94 233 GLU A C 1
ATOM 1854 O O . GLU A 1 233 ? 9.273 32.594 14.398 1 89.94 233 GLU A O 1
ATOM 1859 N N . MET A 1 234 ? 9.453 31.125 12.758 1 88.19 234 MET A N 1
ATOM 1860 C CA . MET A 1 234 ? 8.688 30.094 13.461 1 88.19 234 MET A CA 1
ATOM 1861 C C . MET A 1 234 ? 9.445 29.578 14.68 1 88.19 234 MET A C 1
ATOM 1863 O O . MET A 1 234 ? 8.852 28.984 15.586 1 88.19 234 MET A O 1
ATOM 1867 N N . SER A 1 235 ? 10.781 29.891 14.664 1 86.69 235 SER A N 1
ATOM 1868 C CA . SER A 1 235 ? 11.617 29.375 15.75 1 86.69 235 SER A CA 1
ATOM 1869 C C . SER A 1 235 ? 12.008 30.5 16.719 1 86.69 235 SER A C 1
ATOM 1871 O O . SER A 1 235 ? 12.93 30.328 17.516 1 86.69 235 SER A O 1
ATOM 1873 N N . THR A 1 236 ? 11.391 31.609 16.578 1 85 236 THR A N 1
ATOM 1874 C CA . THR A 1 236 ? 11.656 32.75 17.453 1 85 236 THR A CA 1
ATOM 1875 C C . THR A 1 236 ? 10.508 32.969 18.422 1 85 236 THR A C 1
ATOM 1877 O O . THR A 1 236 ? 9.406 33.344 18.016 1 85 236 THR A O 1
ATOM 1880 N N . LEU A 1 237 ? 10.797 32.812 19.656 1 81.06 237 LEU A N 1
ATOM 1881 C CA . LEU A 1 237 ? 9.797 32.844 20.719 1 81.06 237 LEU A CA 1
ATOM 1882 C C . LEU A 1 237 ? 9.102 34.188 20.781 1 81.06 237 LEU A C 1
ATOM 1884 O O . LEU A 1 237 ? 7.891 34.281 21.016 1 81.06 237 LEU A O 1
ATOM 1888 N N . THR A 1 238 ? 9.828 35.219 20.594 1 82.75 238 THR A N 1
ATOM 1889 C CA . THR A 1 238 ? 9.297 36.562 20.797 1 82.75 238 THR A CA 1
ATOM 1890 C C . THR A 1 238 ? 8.297 36.906 19.703 1 82.75 238 THR A C 1
ATOM 1892 O O . THR A 1 238 ? 7.52 37.875 19.844 1 82.75 238 THR A O 1
ATOM 1895 N N . VAL A 1 239 ? 8.312 36.188 18.656 1 85.75 239 VAL A N 1
ATOM 1896 C CA . VAL A 1 239 ? 7.371 36.438 17.578 1 85.75 239 VAL A CA 1
ATOM 1897 C C . VAL A 1 239 ? 5.957 36.094 18.031 1 85.75 239 VAL A C 1
ATOM 1899 O O . VAL A 1 239 ? 4.988 36.75 17.656 1 85.75 239 VAL A O 1
ATOM 1902 N N . GLY A 1 240 ? 5.848 35.031 18.812 1 85.88 240 GLY A N 1
ATOM 1903 C CA . GLY A 1 240 ? 4.562 34.625 19.375 1 85.88 240 GLY A CA 1
ATOM 1904 C C . GLY A 1 240 ? 3.613 34.062 18.328 1 85.88 240 GLY A C 1
ATOM 1905 O O . GLY A 1 240 ? 2.398 34.219 18.438 1 85.88 240 GLY A O 1
ATOM 1906 N N . ALA A 1 241 ? 4.117 33.531 17.281 1 88.12 241 ALA A N 1
ATOM 1907 C CA . ALA A 1 241 ? 3.289 32.969 16.219 1 88.12 241 ALA A CA 1
ATOM 1908 C C . ALA A 1 241 ? 2.633 31.656 16.688 1 88.12 241 ALA A C 1
ATOM 1910 O O . ALA A 1 241 ? 3.219 30.906 17.469 1 88.12 241 ALA A O 1
ATOM 1911 N N . TYR A 1 242 ? 1.358 31.484 16.25 1 86.56 242 TYR A N 1
ATOM 1912 C CA . TYR A 1 242 ? 0.668 30.219 16.531 1 86.56 242 TYR A CA 1
ATOM 1913 C C . TYR A 1 242 ? -0.181 29.797 15.336 1 86.56 242 TYR A C 1
ATOM 1915 O O . TYR A 1 242 ? -0.46 30.594 14.445 1 86.56 242 TYR A O 1
ATOM 1923 N N . MET A 1 243 ? -0.412 28.5 15.258 1 87.12 243 MET A N 1
ATOM 1924 C CA . MET A 1 243 ? -1.302 27.922 14.258 1 87.12 243 MET A CA 1
ATOM 1925 C C . MET A 1 243 ? -2.457 27.172 14.914 1 87.12 243 MET A C 1
ATOM 1927 O O . MET A 1 243 ? -2.322 26.672 16.031 1 87.12 243 MET A O 1
ATOM 1931 N N . ASP A 1 244 ? -3.508 27.203 14.211 1 83.62 244 ASP A N 1
ATOM 1932 C CA . ASP A 1 244 ? -4.652 26.422 14.688 1 83.62 244 ASP A CA 1
ATOM 1933 C C . ASP A 1 244 ? -4.738 25.078 13.969 1 83.62 244 ASP A C 1
ATOM 1935 O O . ASP A 1 244 ? -4.652 25.016 12.742 1 83.62 244 ASP A O 1
ATOM 1939 N N . LEU A 1 245 ? -4.848 24.016 14.773 1 82.94 245 LEU A N 1
ATOM 1940 C CA . LEU A 1 245 ? -5.027 22.656 14.281 1 82.94 245 LEU A CA 1
ATOM 1941 C C . LEU A 1 245 ? -6.426 22.141 14.602 1 82.94 245 LEU A C 1
ATOM 1943 O O . LEU A 1 245 ? -6.906 22.297 15.727 1 82.94 245 LEU A O 1
ATOM 1947 N N . TYR A 1 246 ? -7.043 21.641 13.594 1 83.75 246 TYR A N 1
ATOM 1948 C CA . TYR A 1 246 ? -8.359 21.047 13.773 1 83.75 246 TYR A CA 1
ATOM 1949 C C . TYR A 1 246 ? -8.281 19.531 13.695 1 83.75 246 TYR A C 1
ATOM 1951 O O . TYR A 1 246 ? -7.562 18.984 12.852 1 83.75 246 TYR A O 1
ATOM 1959 N N . PHE A 1 247 ? -9.031 18.859 14.594 1 84.12 247 PHE A N 1
ATOM 1960 C CA . PHE A 1 247 ? -9.109 17.406 14.633 1 84.12 247 PHE A CA 1
ATOM 1961 C C . PHE A 1 247 ? -10.562 16.938 14.633 1 84.12 247 PHE A C 1
ATOM 1963 O O . PHE A 1 247 ? -11.383 17.438 15.406 1 84.12 247 PHE A O 1
ATOM 1970 N N . TRP A 1 248 ? -10.883 16.141 13.727 1 88.44 248 TRP A N 1
ATOM 1971 C CA . TRP A 1 248 ? -12.172 15.461 13.742 1 88.44 248 TRP A CA 1
ATOM 1972 C C . TRP A 1 248 ? -12 13.961 13.922 1 88.44 248 TRP A C 1
ATOM 1974 O O . TRP A 1 248 ? -11.07 13.367 13.375 1 88.44 248 TRP A O 1
ATOM 1984 N N . LYS A 1 249 ? -12.914 13.383 14.727 1 90.44 249 LYS A N 1
ATOM 1985 C CA . LYS A 1 249 ? -12.945 11.93 14.906 1 90.44 249 LYS A CA 1
ATOM 1986 C C . LYS A 1 249 ? -14.352 11.383 14.711 1 90.44 249 LYS A C 1
ATOM 1988 O O . LYS A 1 249 ? -15.336 12.078 14.969 1 90.44 249 LYS A O 1
ATOM 1993 N N . GLY A 1 250 ? -14.445 10.25 14.219 1 93.25 250 GLY A N 1
ATOM 1994 C CA . GLY A 1 250 ? -15.68 9.5 14.086 1 93.25 250 GLY A CA 1
ATOM 1995 C C . GLY A 1 250 ? -15.477 7.996 14.148 1 93.25 250 GLY A C 1
ATOM 1996 O O . GLY A 1 250 ? -14.352 7.512 14.047 1 93.25 250 GLY A O 1
ATOM 1997 N N . ILE A 1 251 ? -16.625 7.316 14.406 1 95 251 ILE A N 1
ATOM 1998 C CA . ILE A 1 251 ? -16.562 5.859 14.516 1 95 251 ILE A CA 1
ATOM 1999 C C . ILE A 1 251 ? -17.516 5.234 13.5 1 95 251 ILE A C 1
ATOM 2001 O O . ILE A 1 251 ? -18.625 5.738 13.273 1 95 251 ILE A O 1
ATOM 2005 N N . LYS A 1 252 ? -17.016 4.184 12.797 1 95.69 252 LYS A N 1
ATOM 2006 C CA . LYS A 1 252 ? -17.938 3.363 12 1 95.69 252 LYS A CA 1
ATOM 2007 C C . LYS A 1 252 ? -18.828 2.51 12.898 1 95.69 252 LYS A C 1
ATOM 2009 O O . LYS A 1 252 ? -18.344 1.842 13.812 1 95.69 252 LYS A O 1
ATOM 2014 N N . GLY A 1 253 ? -20.078 2.469 12.695 1 91.62 253 GLY A N 1
ATOM 2015 C CA . GLY A 1 253 ? -21.016 1.697 13.5 1 91.62 253 GLY A CA 1
ATOM 2016 C C . GLY A 1 253 ? -20.719 0.209 13.492 1 91.62 253 GLY A C 1
ATOM 2017 O O . GLY A 1 253 ? -19.953 -0.273 12.664 1 91.62 253 GLY A O 1
ATOM 2018 N N . PRO A 1 254 ? -21.109 -0.62 14.57 1 84 254 PRO A N 1
ATOM 2019 C CA . PRO A 1 254 ? -20.859 -2.057 14.703 1 84 254 PRO A CA 1
ATOM 2020 C C . PRO A 1 254 ? -21.391 -2.861 13.523 1 84 254 PRO A C 1
ATOM 2022 O O . PRO A 1 254 ? -20.891 -3.955 13.242 1 84 254 PRO A O 1
ATOM 2025 N N . THR A 1 255 ? -22.594 -2.461 12.906 1 70.19 255 THR A N 1
ATOM 2026 C CA . THR A 1 255 ? -23.156 -3.221 11.805 1 70.19 255 THR A CA 1
ATOM 2027 C C . THR A 1 255 ? -22.828 -2.553 10.469 1 70.19 255 THR A C 1
ATOM 2029 O O . THR A 1 255 ? -22.656 -1.333 10.406 1 70.19 255 THR A O 1
ATOM 2032 N N . GLY A 1 256 ? -22 -3.053 9.562 1 52.41 256 GLY A N 1
ATOM 2033 C CA . GLY A 1 256 ? -21.766 -2.477 8.25 1 52.41 256 GLY A CA 1
ATOM 2034 C C . GLY A 1 256 ? -22.859 -1.517 7.816 1 52.41 256 GLY A C 1
ATOM 2035 O O . GLY A 1 256 ? -23.781 -1.237 8.578 1 52.41 256 GLY A O 1
ATOM 2036 N N . PRO A 1 257 ? -22.828 -0.814 6.617 1 41.44 257 PRO A N 1
ATOM 2037 C CA . PRO A 1 257 ? -23.969 0.033 6.273 1 41.44 257 PRO A CA 1
ATOM 2038 C C . PRO A 1 257 ? -25.297 -0.611 6.629 1 41.44 257 PRO A C 1
ATOM 2040 O O . PRO A 1 257 ? -25.453 -1.832 6.535 1 41.44 257 PRO A O 1
ATOM 2043 N N . MET A 1 258 ? -26.141 -0.019 7.488 1 29.84 258 MET A N 1
ATOM 2044 C CA . MET A 1 258 ? -27.547 -0.384 7.562 1 29.84 258 MET A CA 1
ATOM 2045 C C . MET A 1 258 ? -28.172 -0.455 6.172 1 29.84 258 MET A C 1
ATOM 2047 O O . MET A 1 258 ? -27.875 0.377 5.312 1 29.84 258 MET A O 1
ATOM 2051 N N . MET B 1 1 ? 3.041 -22 7.156 1 32.72 1 MET B N 1
ATOM 2052 C CA . MET B 1 1 ? 4.242 -22.703 7.598 1 32.72 1 MET B CA 1
ATOM 2053 C C . MET B 1 1 ? 4.863 -23.5 6.457 1 32.72 1 MET B C 1
ATOM 2055 O O . MET B 1 1 ? 6.082 -23.5 6.281 1 32.72 1 MET B O 1
ATOM 2059 N N . LEU B 1 2 ? 3.85 -24.109 5.828 1 37.66 2 LEU B N 1
ATOM 2060 C CA . LEU B 1 2 ? 4.16 -25.344 5.102 1 37.66 2 LEU B CA 1
ATOM 2061 C C . LEU B 1 2 ? 4.75 -25.031 3.73 1 37.66 2 LEU B C 1
ATOM 2063 O O . LEU B 1 2 ? 5.629 -25.734 3.25 1 37.66 2 LEU B O 1
ATOM 2067 N N . PHE B 1 3 ? 4.25 -23.938 3.195 1 42.41 3 PHE B N 1
ATOM 2068 C CA . PHE B 1 3 ? 4.723 -23.719 1.833 1 42.41 3 PHE B CA 1
ATOM 2069 C C . PHE B 1 3 ? 6.242 -23.641 1.79 1 42.41 3 PHE B C 1
ATOM 2071 O O . PHE B 1 3 ? 6.871 -24.188 0.888 1 42.41 3 PHE B O 1
ATOM 2078 N N . THR B 1 4 ? 6.75 -22.906 2.773 1 45.78 4 THR B N 1
ATOM 2079 C CA . THR B 1 4 ? 8.188 -22.656 2.779 1 45.78 4 THR B CA 1
ATOM 2080 C C . THR B 1 4 ? 8.961 -23.938 3.057 1 45.78 4 THR B C 1
ATOM 2082 O O . THR B 1 4 ? 10.07 -24.125 2.543 1 45.78 4 THR B O 1
ATOM 2085 N N . GLN B 1 5 ? 8.367 -24.719 3.727 1 44 5 GLN B N 1
ATOM 2086 C CA . GLN B 1 5 ? 9.133 -25.922 4.047 1 44 5 GLN B CA 1
ATOM 2087 C C . GLN B 1 5 ? 9.312 -26.797 2.816 1 44 5 GLN B C 1
ATOM 2089 O O . GLN B 1 5 ? 10.375 -27.406 2.631 1 44 5 GLN B O 1
ATOM 2094 N N . ALA B 1 6 ? 8.336 -27.016 2.234 1 42.12 6 ALA B N 1
ATOM 2095 C CA . ALA B 1 6 ? 8.391 -27.984 1.144 1 42.12 6 ALA B CA 1
ATOM 2096 C C . ALA B 1 6 ? 9.328 -27.516 0.034 1 42.12 6 ALA B C 1
ATOM 2098 O O . ALA B 1 6 ? 10.023 -28.312 -0.589 1 42.12 6 ALA B O 1
ATOM 2099 N N . LEU B 1 7 ? 9.062 -26.312 -0.479 1 47.34 7 LEU B N 1
ATOM 2100 C CA . LEU B 1 7 ? 9.922 -25.844 -1.559 1 47.34 7 LEU B CA 1
ATOM 2101 C C . LEU B 1 7 ? 11.336 -25.578 -1.055 1 47.34 7 LEU B C 1
ATOM 2103 O O . LEU B 1 7 ? 12.219 -25.219 -1.834 1 47.34 7 LEU B O 1
ATOM 2107 N N . GLY B 1 8 ? 11.727 -26.328 -0.048 1 43.41 8 GLY B N 1
ATOM 2108 C CA . GLY B 1 8 ? 12.945 -26.016 0.679 1 43.41 8 GLY B CA 1
ATOM 2109 C C . GLY B 1 8 ? 12.914 -24.641 1.32 1 43.41 8 GLY B C 1
ATOM 2110 O O . GLY B 1 8 ? 12.18 -23.766 0.874 1 43.41 8 GLY B O 1
ATOM 2111 N N . ALA B 1 9 ? 13.219 -24.594 2.629 1 43.38 9 ALA B N 1
ATOM 2112 C CA . ALA B 1 9 ? 13.344 -23.438 3.506 1 43.38 9 ALA B CA 1
ATOM 2113 C C . ALA B 1 9 ? 13.711 -22.188 2.711 1 43.38 9 ALA B C 1
ATOM 2115 O O . ALA B 1 9 ? 13.445 -21.062 3.146 1 43.38 9 ALA B O 1
ATOM 2116 N N . ASP B 1 10 ? 14.297 -22.484 1.527 1 45.53 10 ASP B N 1
ATOM 2117 C CA . ASP B 1 10 ? 15.016 -21.391 0.881 1 45.53 10 ASP B CA 1
ATOM 2118 C C . ASP B 1 10 ? 14.117 -20.672 -0.136 1 45.53 10 ASP B C 1
ATOM 2120 O O . ASP B 1 10 ? 14.547 -19.703 -0.771 1 45.53 10 ASP B O 1
ATOM 2124 N N . LEU B 1 11 ? 13.281 -21.406 -0.626 1 47.88 11 LEU B N 1
ATOM 2125 C CA . LEU B 1 11 ? 12.656 -20.75 -1.772 1 47.88 11 LEU B CA 1
ATOM 2126 C C . LEU B 1 11 ? 12.039 -19.422 -1.376 1 47.88 11 LEU B C 1
ATOM 2128 O O . LEU B 1 11 ? 12.023 -18.469 -2.172 1 47.88 11 LEU B O 1
ATOM 2132 N N . PHE B 1 12 ? 11.359 -19.469 -0.283 1 51.44 12 PHE B N 1
ATOM 2133 C CA . PHE B 1 12 ? 10.859 -18.156 0.102 1 51.44 12 PHE B CA 1
ATOM 2134 C C . PHE B 1 12 ? 11.703 -17.562 1.218 1 51.44 12 PHE B C 1
ATOM 2136 O O . PHE B 1 12 ? 11.859 -18.172 2.281 1 51.44 12 PHE B O 1
ATOM 2143 N N . LEU B 1 13 ? 12.656 -16.969 0.758 1 53.31 13 LEU B N 1
ATOM 2144 C CA . LEU B 1 13 ? 13.609 -16.25 1.595 1 53.31 13 LEU B CA 1
ATOM 2145 C C . LEU B 1 13 ? 12.922 -15.695 2.842 1 53.31 13 LEU B C 1
ATOM 2147 O O . LEU B 1 13 ? 13.578 -15.102 3.703 1 53.31 13 LEU B O 1
ATOM 2151 N N . PHE B 1 14 ? 11.617 -16.141 2.969 1 58.16 14 PHE B N 1
ATOM 2152 C CA . PHE B 1 14 ? 10.914 -15.438 4.035 1 58.16 14 PHE B CA 1
ATOM 2153 C C . PHE B 1 14 ? 11.344 -15.961 5.402 1 58.16 14 PHE B C 1
ATOM 2155 O O . PHE B 1 14 ? 11 -15.375 6.43 1 58.16 14 PHE B O 1
ATOM 2162 N N . ASN B 1 15 ? 12.188 -17.047 5.277 1 62.5 15 ASN B N 1
ATOM 2163 C CA . ASN B 1 15 ? 12.602 -17.547 6.582 1 62.5 15 ASN B CA 1
ATOM 2164 C C . ASN B 1 15 ? 13.75 -16.734 7.16 1 62.5 15 ASN B C 1
ATOM 2166 O O . ASN B 1 15 ? 14.117 -16.906 8.32 1 62.5 15 ASN B O 1
ATOM 2170 N N . ASN B 1 16 ? 14.227 -15.961 6.395 1 74.38 16 ASN B N 1
ATOM 2171 C CA . ASN B 1 16 ? 15.281 -15.07 6.867 1 74.38 16 ASN B CA 1
ATOM 2172 C C . ASN B 1 16 ? 14.727 -13.953 7.746 1 74.38 16 ASN B C 1
ATOM 2174 O O . ASN B 1 16 ? 13.961 -13.109 7.27 1 74.38 16 ASN B O 1
ATOM 2178 N N . PRO B 1 17 ? 15.086 -14.023 9.023 1 77.75 17 PRO B N 1
ATOM 2179 C CA . PRO B 1 17 ? 14.555 -13.016 9.945 1 77.75 17 PRO B CA 1
ATOM 2180 C C . PRO B 1 17 ? 14.93 -11.594 9.547 1 77.75 17 PRO B C 1
ATOM 2182 O O . PRO B 1 17 ? 14.305 -10.633 10 1 77.75 17 PRO B O 1
ATOM 2185 N N . ARG B 1 18 ? 15.891 -11.508 8.711 1 85.25 18 ARG B N 1
ATOM 2186 C CA . ARG B 1 18 ? 16.328 -10.18 8.297 1 85.25 18 ARG B CA 1
ATOM 2187 C C . ARG B 1 18 ? 15.375 -9.586 7.258 1 85.25 18 ARG B C 1
ATOM 2189 O O . ARG B 1 18 ? 15.422 -8.391 6.977 1 85.25 18 ARG B O 1
ATOM 2196 N N . ILE B 1 19 ? 14.586 -10.398 6.695 1 89.94 19 ILE B N 1
ATOM 2197 C CA . ILE B 1 19 ? 13.602 -9.938 5.719 1 89.94 19 ILE B CA 1
ATOM 2198 C C . ILE B 1 19 ? 12.367 -9.414 6.438 1 89.94 19 ILE B C 1
ATOM 2200 O O . ILE B 1 19 ? 11.664 -10.164 7.109 1 89.94 19 ILE B O 1
ATOM 2204 N N . ARG B 1 20 ? 12.164 -8.156 6.375 1 92 20 ARG B N 1
ATOM 2205 C CA . ARG B 1 20 ? 11.07 -7.535 7.121 1 92 20 ARG B CA 1
ATOM 2206 C C . ARG B 1 20 ? 10.125 -6.789 6.188 1 92 20 ARG B C 1
ATOM 2208 O O . ARG B 1 20 ? 8.984 -6.504 6.555 1 92 20 ARG B O 1
ATOM 2215 N N . ARG B 1 21 ? 10.617 -6.379 5.066 1 94.44 21 ARG B N 1
ATOM 2216 C CA . ARG B 1 21 ? 9.836 -5.609 4.102 1 94.44 21 ARG B CA 1
ATOM 2217 C C . ARG B 1 21 ? 9.695 -6.359 2.783 1 94.44 21 ARG B C 1
ATOM 2219 O O . ARG B 1 21 ? 10.664 -6.488 2.031 1 94.44 21 ARG B O 1
ATOM 2226 N N . ILE B 1 22 ? 8.477 -6.766 2.484 1 92.88 22 ILE B N 1
ATOM 2227 C CA . ILE B 1 22 ? 8.25 -7.602 1.31 1 92.88 22 ILE B CA 1
ATOM 2228 C C . ILE B 1 22 ? 7.172 -6.969 0.427 1 92.88 22 ILE B C 1
ATOM 2230 O O . ILE B 1 22 ? 6.125 -6.551 0.92 1 92.88 22 ILE B O 1
ATOM 2234 N N . LEU B 1 23 ? 7.445 -6.816 -0.803 1 94.38 23 LEU B N 1
ATOM 2235 C CA . LEU B 1 23 ? 6.465 -6.406 -1.805 1 94.38 23 LEU B CA 1
ATOM 2236 C C . LEU B 1 23 ? 6.156 -7.551 -2.766 1 94.38 23 LEU B C 1
ATOM 2238 O O . LEU B 1 23 ? 7.074 -8.188 -3.289 1 94.38 23 LEU B O 1
ATOM 2242 N N . GLU B 1 24 ? 4.926 -7.816 -2.93 1 90.94 24 GLU B N 1
ATOM 2243 C CA . GLU B 1 24 ? 4.492 -8.805 -3.91 1 90.94 24 GLU B CA 1
ATOM 2244 C C . GLU B 1 24 ? 3.604 -8.172 -4.977 1 90.94 24 GLU B C 1
ATOM 2246 O O . GLU B 1 24 ? 2.666 -7.441 -4.656 1 90.94 24 GLU B O 1
ATOM 2251 N N . PHE B 1 25 ? 3.926 -8.43 -6.191 1 90.94 25 PHE B N 1
ATOM 2252 C CA . PHE B 1 25 ? 3.07 -8.039 -7.305 1 90.94 25 PHE B CA 1
ATOM 2253 C C . PHE B 1 25 ? 2.543 -9.258 -8.039 1 90.94 25 PHE B C 1
ATOM 2255 O O . PHE B 1 25 ? 3.307 -10.164 -8.383 1 90.94 25 PHE B O 1
ATOM 2262 N N . GLY B 1 26 ? 1.3 -9.219 -8.367 1 82.94 26 GLY B N 1
ATOM 2263 C CA . GLY B 1 26 ? 0.673 -10.367 -9 1 82.94 26 GLY B CA 1
ATOM 2264 C C . GLY B 1 26 ? 0.319 -11.469 -8.016 1 82.94 26 GLY B C 1
ATOM 2265 O O . GLY B 1 26 ? 0.673 -12.633 -8.219 1 82.94 26 GLY B O 1
ATOM 2266 N N . THR B 1 27 ? -0.417 -11.148 -6.973 1 71.31 27 THR B N 1
ATOM 2267 C CA . THR B 1 27 ? -0.71 -12.039 -5.852 1 71.31 27 THR B CA 1
ATOM 2268 C C . THR B 1 27 ? -1.899 -12.938 -6.172 1 71.31 27 THR B C 1
ATOM 2270 O O . THR B 1 27 ? -2.01 -14.047 -5.641 1 71.31 27 THR B O 1
ATOM 2273 N N . ALA B 1 28 ? -2.705 -12.516 -7.07 1 72.5 28 ALA B N 1
ATOM 2274 C CA . ALA B 1 28 ? -3.92 -13.242 -7.438 1 72.5 28 ALA B CA 1
ATOM 2275 C C . ALA B 1 28 ? -4.789 -13.508 -6.215 1 72.5 28 ALA B C 1
ATOM 2277 O O . ALA B 1 28 ? -5.426 -12.594 -5.684 1 72.5 28 ALA B O 1
ATOM 2278 N N . THR B 1 29 ? -4.672 -14.781 -5.586 1 69.62 29 THR B N 1
ATOM 2279 C CA . THR B 1 29 ? -5.535 -15.164 -4.477 1 69.62 29 THR B CA 1
ATOM 2280 C C . THR B 1 29 ? -4.988 -14.625 -3.154 1 69.62 29 THR B C 1
ATOM 2282 O O . THR B 1 29 ? -5.715 -14.547 -2.162 1 69.62 29 THR B O 1
ATOM 2285 N N . GLY B 1 30 ? -3.744 -14.266 -3.104 1 77 30 GLY B N 1
ATOM 2286 C CA . GLY B 1 30 ? -3.115 -13.75 -1.896 1 77 30 GLY B CA 1
ATOM 2287 C C . GLY B 1 30 ? -2.584 -14.852 -0.991 1 77 30 GLY B C 1
ATOM 2288 O O . GLY B 1 30 ? -2.008 -14.562 0.062 1 77 30 GLY B O 1
ATOM 2289 N N . ILE B 1 31 ? -2.662 -16.078 -1.412 1 75.44 31 ILE B N 1
ATOM 2290 C CA . ILE B 1 31 ? -2.346 -17.203 -0.535 1 75.44 31 ILE B CA 1
ATOM 2291 C C . ILE B 1 31 ? -0.861 -17.188 -0.184 1 75.44 31 ILE B C 1
ATOM 2293 O O . ILE B 1 31 ? -0.482 -17.469 0.954 1 75.44 31 ILE B O 1
ATOM 2297 N N . LEU B 1 32 ? -0.04 -16.859 -1.123 1 77.12 32 LEU B N 1
ATOM 2298 C CA . LEU B 1 32 ? 1.394 -16.812 -0.858 1 77.12 32 LEU B CA 1
ATOM 2299 C C . LEU B 1 32 ? 1.741 -15.688 0.105 1 77.12 32 LEU B C 1
ATOM 2301 O O . LEU B 1 32 ? 2.576 -15.859 0.996 1 77.12 32 LEU B O 1
ATOM 2305 N N . ALA B 1 33 ? 1.115 -14.578 -0.078 1 83.38 33 ALA B N 1
ATOM 2306 C CA . ALA B 1 33 ? 1.332 -13.438 0.807 1 83.38 33 ALA B CA 1
ATOM 2307 C C . ALA B 1 33 ? 0.864 -13.75 2.227 1 83.38 33 ALA B C 1
ATOM 2309 O O . ALA B 1 33 ? 1.546 -13.414 3.197 1 83.38 33 ALA B O 1
ATOM 2310 N N . ILE B 1 34 ? -0.279 -14.414 2.33 1 84.38 34 ILE B N 1
ATOM 2311 C CA . ILE B 1 34 ? -0.849 -14.742 3.633 1 84.38 34 ILE B CA 1
ATOM 2312 C C . ILE B 1 34 ? 0.05 -15.742 4.352 1 84.38 34 ILE B C 1
ATOM 2314 O O . ILE B 1 34 ? 0.318 -15.602 5.547 1 84.38 34 ILE B O 1
ATOM 2318 N N . ASP B 1 35 ? 0.52 -16.703 3.566 1 78.31 35 ASP B N 1
ATOM 2319 C CA . ASP B 1 35 ? 1.426 -17.688 4.145 1 78.31 35 ASP B CA 1
ATOM 2320 C C . ASP B 1 35 ? 2.701 -17.031 4.66 1 78.31 35 ASP B C 1
ATOM 2322 O O . ASP B 1 35 ? 3.164 -17.344 5.762 1 78.31 35 ASP B O 1
ATOM 2326 N N . ALA B 1 36 ? 3.291 -16.156 3.918 1 81.88 36 ALA B N 1
ATOM 2327 C CA . ALA B 1 36 ? 4.496 -15.438 4.32 1 81.88 36 ALA B CA 1
ATOM 2328 C C . ALA B 1 36 ? 4.242 -14.594 5.566 1 81.88 36 ALA B C 1
ATOM 2330 O O . ALA B 1 36 ? 5.074 -14.555 6.477 1 81.88 36 ALA B O 1
ATOM 2331 N N . ALA B 1 37 ? 3.145 -13.914 5.586 1 87 37 ALA B N 1
ATOM 2332 C CA . ALA B 1 37 ? 2.793 -13.055 6.715 1 87 37 ALA B CA 1
ATOM 2333 C C . ALA B 1 37 ? 2.656 -13.867 8 1 87 37 ALA B C 1
ATOM 2335 O O . ALA B 1 37 ? 3.135 -13.445 9.055 1 87 37 ALA B O 1
ATOM 2336 N N . ASP B 1 38 ? 2.021 -15.016 7.875 1 84.25 38 ASP B N 1
ATOM 2337 C CA . ASP B 1 38 ? 1.821 -15.875 9.031 1 84.25 38 ASP B CA 1
ATOM 2338 C C . ASP B 1 38 ? 3.156 -16.375 9.578 1 84.25 38 ASP B C 1
ATOM 2340 O O . ASP B 1 38 ? 3.361 -16.422 10.797 1 84.25 38 ASP B O 1
ATOM 2344 N N . ARG B 1 39 ? 3.982 -16.656 8.742 1 80.88 39 ARG B N 1
ATOM 2345 C CA . ARG B 1 39 ? 5.266 -17.219 9.141 1 80.88 39 ARG B CA 1
ATOM 2346 C C . ARG B 1 39 ? 6.172 -16.156 9.742 1 80.88 39 ARG B C 1
ATOM 2348 O O . ARG B 1 39 ? 6.891 -16.406 10.711 1 80.88 39 ARG B O 1
ATOM 2355 N N . LYS B 1 40 ? 6.133 -15.008 9.164 1 86.38 40 LYS B N 1
ATOM 2356 C CA . LYS B 1 40 ? 7.012 -13.93 9.609 1 86.38 40 LYS B CA 1
ATOM 2357 C C . LYS B 1 40 ? 6.469 -13.25 10.859 1 86.38 40 LYS B C 1
ATOM 2359 O O . LYS B 1 40 ? 7.227 -12.656 11.633 1 86.38 40 LYS B O 1
ATOM 2364 N N . GLY B 1 41 ? 5.16 -13.344 11 1 86 41 GLY B N 1
ATOM 2365 C CA . GLY B 1 41 ? 4.547 -12.625 12.102 1 86 41 GLY B CA 1
ATOM 2366 C C . GLY B 1 41 ? 4.656 -11.117 11.969 1 86 41 GLY B C 1
ATOM 2367 O O . GLY B 1 41 ? 4.812 -10.602 10.867 1 86 41 GLY B O 1
ATOM 2368 N N . ASP B 1 42 ? 4.586 -10.477 13.07 1 86.44 42 ASP B N 1
ATOM 2369 C CA . ASP B 1 42 ? 4.504 -9.016 13.078 1 86.44 42 ASP B CA 1
ATOM 2370 C C . ASP B 1 42 ? 5.855 -8.391 12.75 1 86.44 42 ASP B C 1
ATOM 2372 O O . ASP B 1 42 ? 5.961 -7.176 12.586 1 86.44 42 ASP B O 1
ATOM 2376 N N . GLU B 1 43 ? 6.848 -9.227 12.516 1 86.75 43 GLU B N 1
ATOM 2377 C CA . GLU B 1 43 ? 8.188 -8.711 12.273 1 86.75 43 GLU B CA 1
ATOM 2378 C C . GLU B 1 43 ? 8.344 -8.234 10.828 1 86.75 43 GLU B C 1
ATOM 2380 O O . GLU B 1 43 ? 9.32 -7.559 10.492 1 86.75 43 GLU B O 1
ATOM 2385 N N . ALA B 1 44 ? 7.418 -8.633 10.047 1 90.06 44 ALA B N 1
ATOM 2386 C CA . ALA B 1 44 ? 7.508 -8.25 8.641 1 90.06 44 ALA B CA 1
ATOM 2387 C C . ALA B 1 44 ? 6.215 -7.59 8.172 1 90.06 44 ALA B C 1
ATOM 2389 O O . ALA B 1 44 ? 5.141 -7.844 8.727 1 90.06 44 ALA B O 1
ATOM 2390 N N . THR B 1 45 ? 6.367 -6.773 7.285 1 93.06 45 THR B N 1
ATOM 2391 C CA . THR B 1 45 ? 5.242 -6.164 6.586 1 93.06 45 THR B CA 1
ATOM 2392 C C . THR B 1 45 ? 5.23 -6.578 5.117 1 93.06 45 THR B C 1
ATOM 2394 O O . THR B 1 45 ? 6.258 -6.523 4.445 1 93.06 45 THR B O 1
ATOM 2397 N N . ILE B 1 46 ? 4.07 -7.047 4.664 1 92.06 46 ILE B N 1
ATOM 2398 C CA . ILE B 1 46 ? 3.918 -7.492 3.283 1 92.06 46 ILE B CA 1
ATOM 2399 C C . ILE B 1 46 ? 2.914 -6.598 2.561 1 92.06 46 ILE B C 1
ATOM 2401 O O . ILE B 1 46 ? 1.806 -6.375 3.053 1 92.06 46 ILE B O 1
ATOM 2405 N N . VAL B 1 47 ? 3.32 -6.039 1.49 1 93.81 47 VAL B N 1
ATOM 2406 C CA . VAL B 1 47 ? 2.424 -5.32 0.591 1 93.81 47 VAL B CA 1
ATOM 2407 C C . VAL B 1 47 ? 2.15 -6.164 -0.651 1 93.81 47 VAL B C 1
ATOM 2409 O O . VAL B 1 47 ? 3.08 -6.547 -1.368 1 93.81 47 VAL B O 1
ATOM 2412 N N . SER B 1 48 ? 0.952 -6.457 -0.812 1 92 48 SER B N 1
ATOM 2413 C CA . SER B 1 48 ? 0.542 -7.285 -1.94 1 92 48 SER B CA 1
ATOM 2414 C C . SER B 1 48 ? -0.313 -6.496 -2.926 1 92 48 SER B C 1
ATOM 2416 O O . SER B 1 48 ? -1.417 -6.062 -2.59 1 92 48 SER B O 1
ATOM 2418 N N . VAL B 1 49 ? 0.148 -6.324 -4.152 1 91.19 49 VAL B N 1
ATOM 2419 C CA . VAL B 1 49 ? -0.518 -5.543 -5.188 1 91.19 49 VAL B CA 1
ATOM 2420 C C . VAL B 1 49 ? -0.922 -6.449 -6.344 1 91.19 49 VAL B C 1
ATOM 2422 O O . VAL B 1 49 ? -0.118 -7.258 -6.82 1 91.19 49 VAL B O 1
ATOM 2425 N N . ASP B 1 50 ? -2.137 -6.34 -6.801 1 86.88 50 ASP B N 1
ATOM 2426 C CA . ASP B 1 50 ? -2.646 -7.094 -7.941 1 86.88 50 ASP B CA 1
ATOM 2427 C C . ASP B 1 50 ? -3.752 -6.32 -8.656 1 86.88 50 ASP B C 1
ATOM 2429 O O . ASP B 1 50 ? -4.648 -5.77 -8.016 1 86.88 50 ASP B O 1
ATOM 2433 N N . PRO B 1 51 ? -3.701 -6.293 -9.977 1 81.81 51 PRO B N 1
ATOM 2434 C CA . PRO B 1 51 ? -4.777 -5.609 -10.703 1 81.81 51 PRO B CA 1
ATOM 2435 C C . PRO B 1 51 ? -6.141 -6.266 -10.492 1 81.81 51 PRO B C 1
ATOM 2437 O O . PRO B 1 51 ? -7.172 -5.617 -10.664 1 81.81 51 PRO B O 1
ATOM 2440 N N . CYS B 1 52 ? -6.152 -7.531 -10.109 1 76.69 52 CYS B N 1
ATOM 2441 C CA . CYS B 1 52 ? -7.387 -8.266 -9.875 1 76.69 52 CYS B CA 1
ATOM 2442 C C . CYS B 1 52 ? -7.402 -8.867 -8.477 1 76.69 52 CYS B C 1
ATOM 2444 O O . CYS B 1 52 ? -7.828 -10.016 -8.289 1 76.69 52 CYS B O 1
ATOM 2446 N N . GLN B 1 53 ? -6.887 -8.062 -7.543 1 71.75 53 GLN B N 1
ATOM 2447 C CA . GLN B 1 53 ? -6.703 -8.539 -6.18 1 71.75 53 GLN B CA 1
ATOM 2448 C C . GLN B 1 53 ? -8.016 -9.039 -5.59 1 71.75 53 GLN B C 1
ATOM 2450 O O . GLN B 1 53 ? -9.031 -8.336 -5.625 1 71.75 53 GLN B O 1
ATOM 2455 N N . ALA B 1 54 ? -7.844 -10.32 -5.246 1 70.62 54 ALA B N 1
ATOM 2456 C CA . ALA B 1 54 ? -8.898 -10.805 -4.359 1 70.62 54 ALA B CA 1
ATOM 2457 C C . ALA B 1 54 ? -8.727 -10.25 -2.947 1 70.62 54 ALA B C 1
ATOM 2459 O O . ALA B 1 54 ? -7.621 -9.883 -2.549 1 70.62 54 ALA B O 1
ATOM 2460 N N . HIS B 1 55 ? -9.781 -9.875 -2.295 1 69.94 55 HIS B N 1
ATOM 2461 C CA . HIS B 1 55 ? -9.758 -9.445 -0.902 1 69.94 55 HIS B CA 1
ATOM 2462 C C . HIS B 1 55 ? -10.289 -10.531 0.023 1 69.94 55 HIS B C 1
ATOM 2464 O O . HIS B 1 55 ? -11.492 -10.617 0.259 1 69.94 55 HIS B O 1
ATOM 2470 N N . PRO B 1 56 ? -9.211 -11.289 0.467 1 76.62 56 PRO B N 1
ATOM 2471 C CA . PRO B 1 56 ? -9.656 -12.328 1.401 1 76.62 56 PRO B CA 1
ATOM 2472 C C . PRO B 1 56 ? -10.422 -11.75 2.596 1 76.62 56 PRO B C 1
ATOM 2474 O O . PRO B 1 56 ? -10.203 -10.594 2.973 1 76.62 56 PRO B O 1
ATOM 2477 N N . GLU B 1 57 ? -11.25 -12.539 3.193 1 76.19 57 GLU B N 1
ATOM 2478 C CA . GLU B 1 57 ? -12.086 -12.102 4.309 1 76.19 57 GLU B CA 1
ATOM 2479 C C . GLU B 1 57 ? -11.25 -11.859 5.562 1 76.19 57 GLU B C 1
ATOM 2481 O O . GLU B 1 57 ? -11.539 -10.945 6.34 1 76.19 57 GLU B O 1
ATOM 2486 N N . SER B 1 58 ? -10.266 -12.742 5.746 1 83.69 58 SER B N 1
ATOM 2487 C CA . SER B 1 58 ? -9.414 -12.617 6.922 1 83.69 58 SER B CA 1
ATOM 2488 C C . SER B 1 58 ? -7.957 -12.883 6.578 1 83.69 58 SER B C 1
ATOM 2490 O O . SER B 1 58 ? -7.645 -13.844 5.871 1 83.69 58 SER B O 1
ATOM 2492 N N . TYR B 1 59 ? -7.172 -12.055 7.031 1 87.81 59 TYR B N 1
ATOM 2493 C CA . TYR B 1 59 ? -5.73 -12.18 6.832 1 87.81 59 TYR B CA 1
ATOM 2494 C C . TYR B 1 59 ? -4.961 -11.438 7.914 1 87.81 59 TYR B C 1
ATOM 2496 O O . TYR B 1 59 ? -5.527 -10.609 8.633 1 87.81 59 TYR B O 1
ATOM 2504 N N . PRO B 1 60 ? -3.682 -11.805 8.109 1 89.88 60 PRO B N 1
ATOM 2505 C CA . PRO B 1 60 ? -2.881 -11.188 9.172 1 89.88 60 PRO B CA 1
ATOM 2506 C C . PRO B 1 60 ? -2.764 -9.672 9.023 1 89.88 60 PRO B C 1
ATOM 2508 O O . PRO B 1 60 ? -2.84 -9.148 7.906 1 89.88 60 PRO B O 1
ATOM 2511 N N . SER B 1 61 ? -2.553 -8.977 10.148 1 89.88 61 SER B N 1
ATOM 2512 C CA . SER B 1 61 ? -2.535 -7.516 10.172 1 89.88 61 SER B CA 1
ATOM 2513 C C . SER B 1 61 ? -1.284 -6.965 9.5 1 89.88 61 SER B C 1
ATOM 2515 O O . SER B 1 61 ? -1.214 -5.777 9.188 1 89.88 61 SER B O 1
ATOM 2517 N N . ASN B 1 62 ? -0.305 -7.836 9.281 1 92.19 62 ASN B N 1
ATOM 2518 C CA . ASN B 1 62 ? 0.955 -7.363 8.719 1 92.19 62 ASN B CA 1
ATOM 2519 C C . ASN B 1 62 ? 0.964 -7.461 7.199 1 92.19 62 ASN B C 1
ATOM 2521 O O . ASN B 1 62 ? 2.025 -7.41 6.574 1 92.19 62 ASN B O 1
ATOM 2525 N N . ILE B 1 63 ? -0.197 -7.633 6.57 1 91.69 63 ILE B N 1
ATOM 2526 C CA . ILE B 1 63 ? -0.322 -7.629 5.113 1 91.69 63 ILE B CA 1
ATOM 2527 C C . ILE B 1 63 ? -1.25 -6.496 4.68 1 91.69 63 ILE B C 1
ATOM 2529 O O . ILE B 1 63 ? -2.273 -6.246 5.32 1 91.69 63 ILE B O 1
ATOM 2533 N N . VAL B 1 64 ? -0.855 -5.883 3.699 1 92 64 VAL B N 1
ATOM 2534 C CA . VAL B 1 64 ? -1.706 -4.902 3.035 1 92 64 VAL B CA 1
ATOM 2535 C C . VAL B 1 64 ? -2 -5.352 1.607 1 92 64 VAL B C 1
ATOM 2537 O O . VAL B 1 64 ? -1.086 -5.477 0.789 1 92 64 VAL B O 1
ATOM 2540 N N . PHE B 1 65 ? -3.266 -5.598 1.304 1 92.06 65 PHE B N 1
ATOM 2541 C CA . PHE B 1 65 ? -3.68 -5.914 -0.059 1 92.06 65 PHE B CA 1
ATOM 2542 C C . PHE B 1 65 ? -4.117 -4.652 -0.795 1 92.06 65 PHE B C 1
ATOM 2544 O O . PHE B 1 65 ? -4.863 -3.836 -0.249 1 92.06 65 PHE B O 1
ATOM 2551 N N . CYS B 1 66 ? -3.693 -4.512 -1.991 1 92.12 66 CYS B N 1
ATOM 2552 C CA . CYS B 1 66 ? -4.035 -3.346 -2.801 1 92.12 66 CYS B CA 1
ATOM 2553 C C . CYS B 1 66 ? -4.336 -3.75 -4.238 1 92.12 66 CYS B C 1
ATOM 2555 O O . CYS B 1 66 ? -3.457 -4.242 -4.945 1 92.12 66 CYS B O 1
ATOM 2557 N N . GLN B 1 67 ? -5.559 -3.586 -4.645 1 89.5 67 GLN B N 1
ATOM 2558 C CA . GLN B 1 67 ? -5.906 -3.773 -6.047 1 89.5 67 GLN B CA 1
ATOM 2559 C C . GLN B 1 67 ? -5.48 -2.57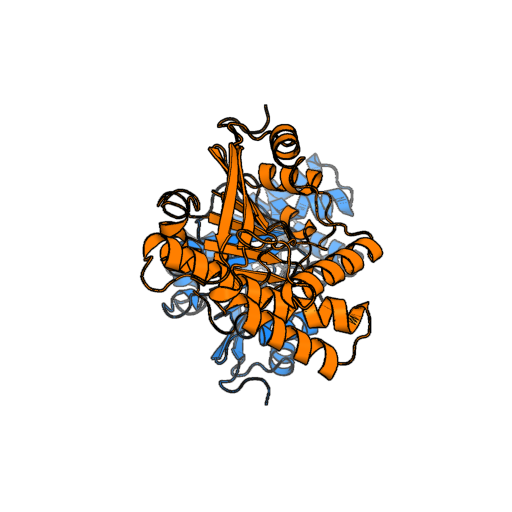 -6.887 1 89.5 67 GLN B C 1
ATOM 2561 O O . GLN B 1 67 ? -6.07 -1.492 -6.777 1 89.5 67 GLN B O 1
ATOM 2566 N N . ALA B 1 68 ? -4.445 -2.697 -7.652 1 88.81 68 ALA B N 1
ATOM 2567 C CA . ALA B 1 68 ? -3.924 -1.61 -8.477 1 88.81 68 ALA B CA 1
ATOM 2568 C C . ALA B 1 68 ? -3.115 -2.154 -9.656 1 88.81 68 ALA B C 1
ATOM 2570 O O . ALA B 1 68 ? -2.672 -3.305 -9.633 1 88.81 68 ALA B O 1
ATOM 2571 N N . GLN B 1 69 ? -2.93 -1.318 -10.633 1 86.38 69 GLN B N 1
ATOM 2572 C CA . GLN B 1 69 ? -2.062 -1.649 -11.758 1 86.38 69 GLN B CA 1
ATOM 2573 C C . GLN B 1 69 ? -0.592 -1.475 -11.391 1 86.38 69 GLN B C 1
ATOM 2575 O O . GLN B 1 69 ? -0.272 -0.926 -10.336 1 86.38 69 GLN B O 1
ATOM 2580 N N . ALA B 1 70 ? 0.312 -1.902 -12.242 1 86.56 70 ALA B N 1
ATOM 2581 C CA . ALA B 1 70 ? 1.742 -1.971 -11.953 1 86.56 70 ALA B CA 1
ATOM 2582 C C . ALA B 1 70 ? 2.326 -0.577 -11.742 1 86.56 70 ALA B C 1
ATOM 2584 O O . ALA B 1 70 ? 3.379 -0.426 -11.117 1 86.56 70 ALA B O 1
ATOM 2585 N N . ASP B 1 71 ? 1.672 0.405 -12.234 1 88.38 71 ASP B N 1
ATOM 2586 C CA . ASP B 1 71 ? 2.209 1.76 -12.148 1 88.38 71 ASP B CA 1
ATOM 2587 C C . ASP B 1 71 ? 2.287 2.23 -10.695 1 88.38 71 ASP B C 1
ATOM 2589 O O . ASP B 1 71 ? 3.066 3.127 -10.367 1 88.38 71 ASP B O 1
ATOM 2593 N N . VAL B 1 72 ? 1.505 1.594 -9.859 1 90 72 VAL B N 1
ATOM 2594 C CA . VAL B 1 72 ? 1.489 2 -8.453 1 90 72 VAL B CA 1
ATOM 2595 C C . VAL B 1 72 ? 2.848 1.714 -7.82 1 90 72 VAL B C 1
ATOM 2597 O O . VAL B 1 72 ? 3.225 2.35 -6.832 1 90 72 VAL B O 1
ATOM 2600 N N . LEU B 1 73 ? 3.547 0.785 -8.375 1 92.5 73 LEU B N 1
ATOM 2601 C CA . LEU B 1 73 ? 4.824 0.364 -7.805 1 92.5 73 LEU B CA 1
ATOM 2602 C C . LEU B 1 73 ? 5.816 1.522 -7.781 1 92.5 73 LEU B C 1
ATOM 2604 O O . LEU B 1 73 ? 6.641 1.619 -6.871 1 92.5 73 LEU B O 1
ATOM 2608 N N . ARG B 1 74 ? 5.688 2.387 -8.727 1 91.94 74 ARG B N 1
ATOM 2609 C CA . ARG B 1 74 ? 6.59 3.529 -8.82 1 91.94 74 ARG B CA 1
ATOM 2610 C C . ARG B 1 74 ? 6.395 4.48 -7.645 1 91.94 74 ARG B C 1
ATOM 2612 O O . ARG B 1 74 ? 7.242 5.336 -7.383 1 91.94 74 ARG B O 1
ATOM 2619 N N . GLY B 1 75 ? 5.309 4.32 -7.023 1 92.81 75 GLY B N 1
ATOM 2620 C CA . GLY B 1 75 ? 4.984 5.215 -5.93 1 92.81 75 GLY B CA 1
ATOM 2621 C C . GLY B 1 75 ? 5.617 4.809 -4.613 1 92.81 75 GLY B C 1
ATOM 2622 O O . GLY B 1 75 ? 5.656 5.594 -3.664 1 92.81 75 GLY B O 1
ATOM 2623 N N . PHE B 1 76 ? 6.121 3.559 -4.512 1 94.44 76 PHE B N 1
ATOM 2624 C CA . PHE B 1 76 ? 6.734 3.094 -3.271 1 94.44 76 PHE B CA 1
ATOM 2625 C C . PHE B 1 76 ? 8.141 3.66 -3.117 1 94.44 76 PHE B C 1
ATOM 2627 O O . PHE B 1 76 ? 8.75 4.102 -4.094 1 94.44 76 PHE B O 1
ATOM 2634 N N . SER B 1 77 ? 8.633 3.684 -1.901 1 91.56 77 SER B N 1
ATOM 2635 C CA . SER B 1 77 ? 9.961 4.219 -1.609 1 91.56 77 SER B CA 1
ATOM 2636 C C . SER B 1 77 ? 11.055 3.398 -2.291 1 91.56 77 SER B C 1
ATOM 2638 O O . SER B 1 77 ? 11.055 2.168 -2.207 1 91.56 77 SER B O 1
ATOM 2640 N N . PRO B 1 78 ? 11.977 4.027 -2.984 1 92.31 78 PRO B N 1
ATOM 2641 C CA . PRO B 1 78 ? 13.102 3.303 -3.578 1 92.31 78 PRO B CA 1
ATOM 2642 C C . PRO B 1 78 ? 14.039 2.705 -2.529 1 92.31 78 PRO B C 1
ATOM 2644 O O . PRO B 1 78 ? 14.086 3.188 -1.396 1 92.31 78 PRO B O 1
ATOM 2647 N N . ASN B 1 79 ? 14.727 1.621 -2.855 1 93.19 79 ASN B N 1
ATOM 2648 C CA . ASN B 1 79 ? 15.742 0.995 -2.014 1 93.19 79 ASN B CA 1
ATOM 2649 C C . ASN B 1 79 ? 15.203 0.685 -0.621 1 93.19 79 ASN B C 1
ATOM 2651 O O . ASN B 1 79 ? 15.867 0.958 0.381 1 93.19 79 ASN B O 1
ATOM 2655 N N . HIS B 1 80 ? 14.023 0.184 -0.646 1 92.44 80 HIS B N 1
ATOM 2656 C CA . HIS B 1 80 ? 13.344 0.061 0.64 1 92.44 80 HIS B CA 1
ATOM 2657 C C . HIS B 1 80 ? 13.039 -1.397 0.965 1 92.44 80 HIS B C 1
ATOM 2659 O O . HIS B 1 80 ? 13.203 -1.829 2.109 1 92.44 80 HIS B O 1
ATOM 2665 N N . PHE B 1 81 ? 12.703 -2.193 0.047 1 94.56 81 PHE B N 1
ATOM 2666 C CA . PHE B 1 81 ? 12.227 -3.551 0.284 1 94.56 81 PHE B CA 1
ATOM 2667 C C . PHE B 1 81 ? 13.391 -4.527 0.348 1 94.56 81 PHE B C 1
ATOM 2669 O O . PHE B 1 81 ? 14.383 -4.371 -0.368 1 94.56 81 PHE B O 1
ATOM 2676 N N . ASP B 1 82 ? 13.203 -5.539 1.199 1 94.25 82 ASP B N 1
ATOM 2677 C CA . ASP B 1 82 ? 14.164 -6.633 1.267 1 94.25 82 ASP B CA 1
ATOM 2678 C C . ASP B 1 82 ? 13.938 -7.637 0.135 1 94.25 82 ASP B C 1
ATOM 2680 O O . ASP B 1 82 ? 14.891 -8.227 -0.376 1 94.25 82 ASP B O 1
ATOM 2684 N N . VAL B 1 83 ? 12.688 -7.77 -0.177 1 93.38 83 VAL B N 1
ATOM 2685 C CA . VAL B 1 83 ? 12.305 -8.734 -1.204 1 93.38 83 VAL B CA 1
ATOM 2686 C C . VAL B 1 83 ? 11.188 -8.148 -2.068 1 93.38 83 VAL B C 1
ATOM 2688 O O . VAL B 1 83 ? 10.25 -7.535 -1.553 1 93.38 83 VAL B O 1
ATOM 2691 N N . VAL B 1 84 ? 11.305 -8.273 -3.324 1 93.81 84 VAL B N 1
ATOM 2692 C CA . VAL B 1 84 ? 10.211 -8.047 -4.266 1 93.81 84 VAL B CA 1
ATOM 2693 C C . VAL B 1 84 ? 9.883 -9.352 -4.996 1 93.81 84 VAL B C 1
ATOM 2695 O O . VAL B 1 84 ? 10.734 -9.914 -5.688 1 93.81 84 VAL B O 1
ATOM 2698 N N . ARG B 1 85 ? 8.672 -9.773 -4.812 1 90.94 85 ARG B N 1
ATOM 2699 C CA . ARG B 1 85 ? 8.195 -10.992 -5.465 1 90.94 85 ARG B CA 1
ATOM 2700 C C . ARG B 1 85 ? 7.195 -10.664 -6.57 1 90.94 85 ARG B C 1
ATOM 2702 O O . ARG B 1 85 ? 6.258 -9.891 -6.355 1 90.94 85 ARG B O 1
ATOM 2709 N N . ILE B 1 86 ? 7.441 -11.234 -7.652 1 88.81 86 ILE B N 1
ATOM 2710 C CA . ILE B 1 86 ? 6.547 -11.055 -8.789 1 88.81 86 ILE B CA 1
ATOM 2711 C C . ILE B 1 86 ? 5.98 -12.406 -9.219 1 88.81 86 ILE B C 1
ATOM 2713 O O . ILE B 1 86 ? 6.734 -13.328 -9.531 1 88.81 86 ILE B O 1
ATOM 2717 N N . SER B 1 87 ? 4.789 -12.453 -9.016 1 79.5 87 SER B N 1
ATOM 2718 C CA . SER B 1 87 ? 4.125 -13.641 -9.539 1 79.5 87 SER B CA 1
ATOM 2719 C C . SER B 1 87 ? 3.502 -13.375 -10.906 1 79.5 87 SER B C 1
ATOM 2721 O O . SER B 1 87 ? 2.658 -12.484 -11.047 1 79.5 87 SER B O 1
ATOM 2723 N N . ASP B 1 88 ? 4.203 -13.836 -11.883 1 61.75 88 ASP B N 1
ATOM 2724 C CA . ASP B 1 88 ? 3.811 -13.648 -13.281 1 61.75 88 ASP B CA 1
ATOM 2725 C C . ASP B 1 88 ? 2.553 -14.453 -13.609 1 61.75 88 ASP B C 1
ATOM 2727 O O . ASP B 1 88 ? 2.514 -15.664 -13.406 1 61.75 88 ASP B O 1
ATOM 2731 N N . ARG B 1 89 ? 1.43 -13.68 -13.789 1 60.66 89 ARG B N 1
ATOM 2732 C CA . ARG B 1 89 ? 0.192 -14.375 -14.125 1 60.66 89 ARG B CA 1
ATOM 2733 C C . ARG B 1 89 ? -0.215 -14.094 -15.57 1 60.66 89 ARG B C 1
ATOM 2735 O O . ARG B 1 89 ? 0.061 -13.008 -16.094 1 60.66 89 ARG B O 1
ATOM 2742 N N . PRO B 1 90 ? -0.689 -15.086 -16.047 1 53.47 90 PRO B N 1
ATOM 2743 C CA . PRO B 1 90 ? -1.221 -14.977 -17.406 1 53.47 90 PRO B CA 1
ATOM 2744 C C . PRO B 1 90 ? -2.275 -13.883 -17.547 1 53.47 90 PRO B C 1
ATOM 2746 O O . PRO B 1 90 ? -3.105 -13.703 -16.641 1 53.47 90 PRO B O 1
ATOM 2749 N N . GLY B 1 91 ? -2.09 -13.109 -18.547 1 54.34 91 GLY B N 1
ATOM 2750 C CA . GLY B 1 91 ? -3.119 -12.141 -18.891 1 54.34 91 GLY B CA 1
ATOM 2751 C C . GLY B 1 91 ? -2.781 -10.727 -18.438 1 54.34 91 GLY B C 1
ATOM 2752 O O . GLY B 1 91 ? -3.398 -9.758 -18.891 1 54.34 91 GLY B O 1
ATOM 2753 N N . LEU B 1 92 ? -2.012 -10.734 -17.438 1 55.44 92 LEU B N 1
ATOM 2754 C CA . LEU B 1 92 ? -1.625 -9.391 -17.016 1 55.44 92 LEU B CA 1
ATOM 2755 C C . LEU B 1 92 ? -0.55 -8.82 -17.938 1 55.44 92 LEU B C 1
ATOM 2757 O O . LEU B 1 92 ? 0.457 -9.477 -18.203 1 55.44 92 LEU B O 1
ATOM 2761 N N . GLN B 1 93 ? -0.979 -7.992 -18.938 1 55.72 93 GLN B N 1
ATOM 2762 C CA . GLN B 1 93 ? -0.015 -7.375 -19.844 1 55.72 93 GLN B CA 1
ATOM 2763 C C . GLN B 1 93 ? 0.792 -6.293 -19.125 1 55.72 93 GLN B C 1
ATOM 2765 O O . GLN B 1 93 ? 0.222 -5.363 -18.562 1 55.72 93 GLN B O 1
ATOM 2770 N N . PHE B 1 94 ? 1.925 -6.73 -18.766 1 63.94 94 PHE B N 1
ATOM 2771 C CA . PHE B 1 94 ? 2.805 -5.648 -18.344 1 63.94 94 PHE B CA 1
ATOM 2772 C C . PHE B 1 94 ? 4.148 -5.73 -19.062 1 63.94 94 PHE B C 1
ATOM 2774 O O . PHE B 1 94 ? 4.492 -6.773 -19.625 1 63.94 94 PHE B O 1
ATOM 2781 N N . ASP B 1 95 ? 4.633 -4.617 -19.469 1 77.69 95 ASP B N 1
ATOM 2782 C CA . ASP B 1 95 ? 6.039 -4.539 -19.844 1 77.69 95 ASP B CA 1
ATOM 2783 C C . ASP B 1 95 ? 6.934 -5.121 -18.75 1 77.69 95 ASP B C 1
ATOM 2785 O O . ASP B 1 95 ? 7.242 -4.445 -17.766 1 77.69 95 ASP B O 1
ATOM 2789 N N . THR B 1 96 ? 7.32 -6.473 -19.016 1 83.31 96 THR B N 1
ATOM 2790 C CA . THR B 1 96 ? 8.055 -7.18 -17.969 1 83.31 96 THR B CA 1
ATOM 2791 C C . THR B 1 96 ? 9.398 -6.504 -17.703 1 83.31 96 THR B C 1
ATOM 2793 O O . THR B 1 96 ? 9.875 -6.473 -16.562 1 83.31 96 THR B O 1
ATOM 2796 N N . ASN B 1 97 ? 9.992 -5.977 -18.781 1 87.06 97 ASN B N 1
ATOM 2797 C CA . ASN B 1 97 ? 11.25 -5.277 -18.562 1 87.06 97 ASN B CA 1
ATOM 2798 C C . ASN B 1 97 ? 11.086 -4.098 -17.625 1 87.06 97 ASN B C 1
ATOM 2800 O O . ASN B 1 97 ? 11.906 -3.9 -16.719 1 87.06 97 ASN B O 1
ATOM 2804 N N . ARG B 1 98 ? 10.055 -3.41 -17.828 1 88.44 98 ARG B N 1
ATOM 2805 C CA . ARG B 1 98 ? 9.781 -2.266 -16.969 1 88.44 98 ARG B CA 1
ATOM 2806 C C . ARG B 1 98 ? 9.484 -2.715 -15.539 1 88.44 98 ARG B C 1
ATOM 2808 O O . ARG B 1 98 ? 9.938 -2.084 -14.578 1 88.44 98 ARG B O 1
ATOM 2815 N N . LEU B 1 99 ? 8.766 -3.744 -15.469 1 90.12 99 LEU B N 1
ATOM 2816 C CA . LEU B 1 99 ? 8.406 -4.27 -14.156 1 90.12 99 LEU B CA 1
ATOM 2817 C C . LEU B 1 99 ? 9.648 -4.695 -13.383 1 90.12 99 LEU B C 1
ATOM 2819 O O . LEU B 1 99 ? 9.773 -4.398 -12.188 1 90.12 99 LEU B O 1
ATOM 2823 N N . TYR B 1 100 ? 10.562 -5.387 -14.039 1 92.5 100 TYR B N 1
ATOM 2824 C CA . TYR B 1 100 ? 11.766 -5.855 -13.367 1 92.5 100 TYR B CA 1
ATOM 2825 C C . TYR B 1 100 ? 12.688 -4.691 -13.008 1 92.5 100 TYR B C 1
ATOM 2827 O O . TYR B 1 100 ? 13.344 -4.707 -11.969 1 92.5 100 TYR B O 1
ATOM 2835 N N . ALA B 1 101 ? 12.688 -3.682 -13.867 1 93.69 101 ALA B N 1
ATOM 2836 C CA . ALA B 1 101 ? 13.453 -2.477 -13.555 1 93.69 101 ALA B CA 1
ATOM 2837 C C . ALA B 1 101 ? 12.883 -1.771 -12.328 1 93.69 101 ALA B C 1
ATOM 2839 O O . ALA B 1 101 ? 13.633 -1.292 -11.469 1 93.69 101 ALA B O 1
ATOM 2840 N N . GLU B 1 102 ? 11.586 -1.735 -12.305 1 93.94 102 GLU B N 1
ATOM 2841 C CA . GLU B 1 102 ? 10.938 -1.138 -11.141 1 93.94 102 GLU B CA 1
ATOM 2842 C C . GLU B 1 102 ? 11.234 -1.926 -9.867 1 93.94 102 GLU B C 1
ATOM 2844 O O . GLU B 1 102 ? 11.531 -1.34 -8.828 1 93.94 102 GLU B O 1
ATOM 2849 N N . ALA B 1 103 ? 11.156 -3.219 -9.984 1 94.81 103 ALA B N 1
ATOM 2850 C CA . ALA B 1 103 ? 11.492 -4.07 -8.844 1 94.81 103 ALA B CA 1
ATOM 2851 C C . ALA B 1 103 ? 12.906 -3.793 -8.352 1 94.81 103 ALA B C 1
ATOM 2853 O O . ALA B 1 103 ? 13.148 -3.717 -7.145 1 94.81 103 ALA B O 1
ATOM 2854 N N . TYR B 1 104 ? 13.805 -3.617 -9.289 1 96.81 104 TYR B N 1
ATOM 2855 C CA . TYR B 1 104 ? 15.195 -3.328 -8.953 1 96.81 104 TYR B CA 1
ATOM 2856 C C . TYR B 1 104 ? 15.312 -2.029 -8.164 1 96.81 104 TYR B C 1
ATOM 2858 O O . TYR B 1 104 ? 16 -1.97 -7.148 1 96.81 104 TYR B O 1
ATOM 2866 N N . SER B 1 105 ? 14.594 -1.004 -8.602 1 96 105 SER B N 1
ATOM 2867 C CA . SER B 1 105 ? 14.656 0.31 -7.973 1 96 105 SER B CA 1
ATOM 2868 C C . SER B 1 105 ? 14.07 0.276 -6.562 1 96 105 SER B C 1
ATOM 2870 O O . SER B 1 105 ? 14.477 1.058 -5.699 1 96 105 SER B O 1
ATOM 2872 N N . LEU B 1 106 ? 13.219 -0.636 -6.281 1 96.38 106 LEU B N 1
ATOM 2873 C CA . LEU B 1 106 ? 12.5 -0.692 -5.016 1 96.38 106 LEU B CA 1
ATOM 2874 C C . LEU B 1 106 ? 13.297 -1.466 -3.969 1 96.38 106 LEU B C 1
ATOM 2876 O O . LEU B 1 106 ? 13.078 -1.298 -2.768 1 96.38 106 LEU B O 1
ATOM 2880 N N . LEU B 1 107 ? 14.211 -2.285 -4.438 1 96.12 107 LEU B N 1
ATOM 2881 C CA . LEU B 1 107 ? 14.977 -3.137 -3.539 1 96.12 107 LEU B CA 1
ATOM 2882 C C . LEU B 1 107 ? 16.141 -2.367 -2.916 1 96.12 107 LEU B C 1
ATOM 2884 O O . LEU B 1 107 ? 16.797 -1.578 -3.596 1 96.12 107 LEU B O 1
ATOM 2888 N N . ARG B 1 108 ? 16.375 -2.582 -1.664 1 93.75 108 ARG B N 1
ATOM 2889 C CA . ARG B 1 108 ? 17.609 -2.102 -1.046 1 93.75 108 ARG B CA 1
ATOM 2890 C C . ARG B 1 108 ? 18.812 -2.83 -1.608 1 93.75 108 ARG B C 1
ATOM 2892 O O . ARG B 1 108 ? 18.688 -3.914 -2.18 1 93.75 108 ARG B O 1
ATOM 2899 N N . PRO B 1 109 ? 20 -2.227 -1.341 1 94.19 109 PRO B N 1
ATOM 2900 C CA . PRO B 1 109 ? 21.188 -2.99 -1.713 1 94.19 109 PRO B CA 1
ATOM 2901 C C . PRO B 1 109 ? 21.219 -4.383 -1.086 1 94.19 109 PRO B C 1
ATOM 2903 O O . PRO B 1 109 ? 20.906 -4.539 0.097 1 94.19 109 PRO B O 1
ATOM 2906 N N . ARG B 1 110 ? 21.438 -5.418 -1.894 1 93.75 110 ARG B N 1
ATOM 2907 C CA . ARG B 1 110 ? 21.5 -6.828 -1.52 1 93.75 110 ARG B CA 1
ATOM 2908 C C . ARG B 1 110 ? 20.109 -7.414 -1.334 1 93.75 110 ARG B C 1
ATOM 2910 O O . ARG B 1 110 ? 19.969 -8.539 -0.846 1 93.75 110 ARG B O 1
ATOM 2917 N N . GLY B 1 111 ? 19.125 -6.57 -1.66 1 94.56 111 GLY B N 1
ATOM 2918 C CA . GLY B 1 111 ? 17.766 -7.109 -1.674 1 94.56 111 GLY B CA 1
ATOM 2919 C C . GLY B 1 111 ? 17.562 -8.172 -2.74 1 94.56 111 GLY B C 1
ATOM 2920 O O . GLY B 1 111 ? 18.375 -8.312 -3.648 1 94.56 111 GLY B O 1
ATOM 2921 N N . GLN B 1 112 ? 16.453 -8.914 -2.664 1 93.31 112 GLN B N 1
ATOM 2922 C CA . GLN B 1 112 ? 16.25 -10.07 -3.535 1 93.31 112 GLN B CA 1
ATOM 2923 C C . GLN B 1 112 ? 14.961 -9.922 -4.34 1 93.31 112 GLN B C 1
ATOM 2925 O O . GLN B 1 112 ? 13.938 -9.477 -3.816 1 93.31 112 GLN B O 1
ATOM 2930 N N . VAL B 1 113 ? 15.086 -10.312 -5.617 1 93.38 113 VAL B N 1
ATOM 2931 C CA . VAL B 1 113 ? 13.891 -10.445 -6.441 1 93.38 113 VAL B CA 1
ATOM 2932 C C . VAL B 1 113 ? 13.547 -11.922 -6.613 1 93.38 113 VAL B C 1
ATOM 2934 O O . VAL B 1 113 ? 14.438 -12.766 -6.754 1 93.38 113 VAL B O 1
ATOM 2937 N N . GLU B 1 114 ? 12.281 -12.211 -6.539 1 89.44 114 GLU B N 1
ATOM 2938 C CA . GLU B 1 114 ? 11.75 -13.547 -6.816 1 89.44 114 GLU B CA 1
ATOM 2939 C C . GLU B 1 114 ? 10.633 -13.492 -7.855 1 89.44 114 GLU B C 1
ATOM 2941 O O . GLU B 1 114 ? 9.688 -12.711 -7.719 1 89.44 114 GLU B O 1
ATOM 2946 N N . VAL B 1 115 ? 10.789 -14.281 -8.844 1 87.62 115 VAL B N 1
ATOM 2947 C CA . VAL B 1 115 ? 9.75 -14.383 -9.867 1 87.62 115 VAL B CA 1
ATOM 2948 C C . VAL B 1 115 ? 9.211 -15.812 -9.906 1 87.62 115 VAL B C 1
ATOM 2950 O O . VAL B 1 115 ? 9.984 -16.766 -9.977 1 87.62 115 VAL B O 1
ATOM 2953 N N . ILE B 1 116 ? 7.906 -15.867 -9.82 1 82.94 116 ILE B N 1
ATOM 2954 C CA . ILE B 1 116 ? 7.25 -17.172 -9.844 1 82.94 116 ILE B CA 1
ATOM 2955 C C . ILE B 1 116 ? 6.285 -17.234 -11.023 1 82.94 116 ILE B C 1
ATOM 2957 O O . ILE B 1 116 ? 5.535 -16.281 -11.273 1 82.94 116 ILE B O 1
ATOM 2961 N N . HIS B 1 117 ? 6.34 -18.344 -11.734 1 82.25 117 HIS B N 1
ATOM 2962 C CA . HIS B 1 117 ? 5.453 -18.547 -12.875 1 82.25 117 HIS B CA 1
ATOM 2963 C C . HIS B 1 117 ? 4.926 -19.984 -12.898 1 82.25 117 HIS B C 1
ATOM 2965 O O . HIS B 1 117 ? 5.703 -20.938 -12.852 1 82.25 117 HIS B O 1
ATOM 2971 N N . LEU B 1 118 ? 3.662 -20.031 -12.914 1 79.31 118 LEU B N 1
ATOM 2972 C CA . LEU B 1 118 ? 3.021 -21.312 -13.141 1 79.31 118 LEU B CA 1
ATOM 2973 C C . LEU B 1 118 ? 2.693 -21.516 -14.617 1 79.31 118 LEU B C 1
ATOM 2975 O O . LEU B 1 118 ? 1.952 -20.719 -15.203 1 79.31 118 LEU B O 1
ATOM 2979 N N . GLU B 1 119 ? 3.232 -22.484 -15.18 1 80.81 119 GLU B N 1
ATOM 2980 C CA . GLU B 1 119 ? 2.898 -22.797 -16.562 1 80.81 119 GLU B CA 1
ATOM 2981 C C . GLU B 1 119 ? 1.489 -23.375 -16.672 1 80.81 119 GLU B C 1
ATOM 2983 O O . GLU B 1 119 ? 1.185 -24.406 -16.078 1 80.81 119 GLU B O 1
ATOM 2988 N N . ILE B 1 120 ? 0.708 -22.703 -17.406 1 82.38 120 ILE B N 1
ATOM 2989 C CA . ILE B 1 120 ? -0.674 -23.125 -17.562 1 82.38 120 ILE B CA 1
ATOM 2990 C C . ILE B 1 120 ? -0.758 -24.188 -18.672 1 82.38 120 ILE B C 1
ATOM 2992 O O . ILE B 1 120 ? -1.46 -24 -19.672 1 82.38 120 ILE B O 1
ATOM 2996 N N . ALA B 1 121 ? -0.078 -25.219 -18.562 1 83.81 121 ALA B N 1
ATOM 2997 C CA . ALA B 1 121 ? -0.039 -26.391 -19.438 1 83.81 121 ALA B CA 1
ATOM 2998 C C . ALA B 1 121 ? 0.134 -27.672 -18.625 1 83.81 121 ALA B C 1
ATOM 3000 O O . ALA B 1 121 ? 1.254 -28.172 -18.453 1 83.81 121 ALA B O 1
ATOM 3001 N N . PRO B 1 122 ? -0.973 -28.219 -18.25 1 88.12 122 PRO B N 1
ATOM 3002 C CA . PRO B 1 122 ? -0.852 -29.422 -17.422 1 88.12 122 PRO B CA 1
ATOM 3003 C C . PRO B 1 122 ? -0.228 -30.594 -18.156 1 88.12 122 PRO B C 1
ATOM 3005 O O . PRO B 1 122 ? -0.453 -30.766 -19.359 1 88.12 122 PRO B O 1
ATOM 3008 N N . GLY B 1 123 ? 0.635 -31.297 -17.391 1 88.69 123 GLY B N 1
ATOM 3009 C CA . GLY B 1 123 ? 1.095 -32.594 -17.844 1 88.69 123 GLY B CA 1
ATOM 3010 C C . GLY B 1 123 ? 0.424 -33.75 -17.125 1 88.69 123 GLY B C 1
ATOM 3011 O O . GLY B 1 123 ? -0.3 -33.562 -16.156 1 88.69 123 GLY B O 1
ATOM 3012 N N . PHE B 1 124 ? 0.563 -34.969 -17.75 1 89.25 124 PHE B N 1
ATOM 3013 C CA . PHE B 1 124 ? -0.011 -36.188 -17.188 1 89.25 124 PHE B CA 1
ATOM 3014 C C . PHE B 1 124 ? 1.018 -37.312 -17.156 1 89.25 124 PHE B C 1
ATOM 3016 O O . PHE B 1 124 ? 1.633 -37.625 -18.172 1 89.25 124 PHE B O 1
ATOM 3023 N N . THR B 1 125 ? 1.252 -37.781 -15.922 1 83.56 125 THR B N 1
ATOM 3024 C CA . THR B 1 125 ? 2.307 -38.781 -15.727 1 83.56 125 THR B CA 1
ATOM 3025 C C . THR B 1 125 ? 2.078 -40 -16.625 1 83.56 125 THR B C 1
ATOM 3027 O O . THR B 1 125 ? 1.049 -40.656 -16.516 1 83.56 125 THR B O 1
ATOM 3030 N N . GLY B 1 126 ? 3.096 -40.25 -17.375 1 79.31 126 GLY B N 1
ATOM 3031 C CA . GLY B 1 126 ? 3.176 -41.5 -18.156 1 79.31 126 GLY B CA 1
ATOM 3032 C C . GLY B 1 126 ? 2.18 -41.531 -19.297 1 79.31 126 GLY B C 1
ATOM 3033 O O . GLY B 1 126 ? 1.927 -42.594 -19.875 1 79.31 126 GLY B O 1
ATOM 3034 N N . ARG B 1 127 ? 1.464 -40.375 -19.469 1 76.5 127 ARG B N 1
ATOM 3035 C CA . ARG B 1 127 ? 0.469 -40.438 -20.531 1 76.5 127 ARG B CA 1
ATOM 3036 C C . ARG B 1 127 ? 0.194 -39.031 -21.109 1 76.5 127 ARG B C 1
ATOM 3038 O O . ARG B 1 127 ? 0.61 -38.031 -20.516 1 76.5 127 ARG B O 1
ATOM 3045 N N . SER B 1 128 ? -0.301 -39.062 -22.297 1 78.06 128 SER B N 1
ATOM 3046 C CA . SER B 1 128 ? -0.882 -37.844 -22.844 1 78.06 128 SER B CA 1
ATOM 3047 C C . SER B 1 128 ? -2.164 -37.469 -22.109 1 78.06 128 SER B C 1
ATOM 3049 O O . SER B 1 128 ? -2.805 -38.312 -21.484 1 78.06 128 SER B O 1
ATOM 3051 N N . PRO B 1 129 ? -2.389 -36.188 -22.125 1 77.44 129 PRO B N 1
ATOM 3052 C CA . PRO B 1 129 ? -3.668 -35.812 -21.516 1 77.44 129 PRO B CA 1
ATOM 3053 C C . PRO B 1 129 ? -4.828 -36.688 -22.016 1 77.44 129 PRO B C 1
ATOM 3055 O O . PRO B 1 129 ? -4.953 -36.906 -23.219 1 77.44 129 PRO B O 1
ATOM 3058 N N . PRO B 1 130 ? -5.559 -37.156 -21.062 1 81.62 130 PRO B N 1
ATOM 3059 C CA . PRO B 1 130 ? -6.766 -37.844 -21.531 1 81.62 130 PRO B CA 1
ATOM 3060 C C . PRO B 1 130 ? -7.648 -36.938 -22.406 1 81.62 130 PRO B C 1
ATOM 3062 O O . PRO B 1 130 ? -7.719 -35.719 -22.203 1 81.62 130 PRO B O 1
ATOM 3065 N N . ASP B 1 131 ? -8.227 -37.5 -23.422 1 82 131 ASP B N 1
ATOM 3066 C CA . ASP B 1 131 ? -9.055 -36.781 -24.375 1 82 131 ASP B CA 1
ATOM 3067 C C . ASP B 1 131 ? -10.164 -36 -23.656 1 82 131 ASP B C 1
ATOM 3069 O O . ASP B 1 131 ? -10.594 -34.938 -24.125 1 82 131 ASP B O 1
ATOM 3073 N N . ASP B 1 132 ? -10.547 -36.469 -22.531 1 87.94 132 ASP B N 1
ATOM 3074 C CA . ASP B 1 132 ? -11.68 -35.844 -21.859 1 87.94 132 ASP B CA 1
ATOM 3075 C C . ASP B 1 132 ? -11.219 -35.062 -20.625 1 87.94 132 ASP B C 1
ATOM 3077 O O . ASP B 1 132 ? -12.023 -34.719 -19.75 1 87.94 132 ASP B O 1
ATOM 3081 N N . SER B 1 133 ? -9.969 -34.781 -20.609 1 92.25 133 SER B N 1
ATOM 3082 C CA . SER B 1 133 ? -9.469 -34.031 -19.453 1 92.25 133 SER B CA 1
ATOM 3083 C C . SER B 1 133 ? -10.039 -32.594 -19.422 1 92.25 133 SER B C 1
ATOM 3085 O O . SER B 1 133 ? -9.805 -31.812 -20.344 1 92.25 133 SER B O 1
ATOM 3087 N N . LYS B 1 134 ? -10.68 -32.281 -18.328 1 93.56 134 LYS B N 1
ATOM 3088 C CA . LYS B 1 134 ? -11.25 -30.953 -18.156 1 93.56 134 LYS B CA 1
ATOM 3089 C C . LYS B 1 134 ? -10.18 -29.953 -17.75 1 93.56 134 LYS B C 1
ATOM 3091 O O . LYS B 1 134 ? -10.266 -28.766 -18.109 1 93.56 134 LYS B O 1
ATOM 3096 N N . LEU B 1 135 ? -9.211 -30.453 -17.078 1 91.94 135 LEU B N 1
ATOM 3097 C CA . LEU B 1 135 ? -8.086 -29.594 -16.719 1 91.94 135 LEU B CA 1
ATOM 3098 C C . LEU B 1 135 ? -7.328 -29.156 -17.969 1 91.94 135 LEU B C 1
ATOM 3100 O O . LEU B 1 135 ? -7.031 -27.969 -18.125 1 91.94 135 LEU B O 1
ATOM 3104 N N . ALA B 1 136 ? -7.039 -30.062 -18.781 1 91.62 136 ALA B N 1
ATOM 3105 C CA . ALA B 1 136 ? -6.348 -29.75 -20.031 1 91.62 136 ALA B CA 1
ATOM 3106 C C . ALA B 1 136 ? -7.184 -28.797 -20.891 1 91.62 136 ALA B C 1
ATOM 3108 O O . ALA B 1 136 ? -6.648 -27.859 -21.5 1 91.62 136 ALA B O 1
ATOM 3109 N N . TYR B 1 137 ? -8.406 -29.109 -20.891 1 92.44 137 TYR B N 1
ATOM 3110 C CA . TYR B 1 137 ? -9.32 -28.281 -21.656 1 92.44 137 TYR B CA 1
ATOM 3111 C C . TYR B 1 137 ? -9.336 -26.844 -21.125 1 92.44 137 TYR B C 1
ATOM 3113 O O . TYR B 1 137 ? -9.242 -25.891 -21.891 1 92.44 137 TYR B O 1
ATOM 3121 N N . TRP B 1 138 ? -9.539 -26.688 -19.859 1 93.38 138 TRP B N 1
ATOM 3122 C CA . TRP B 1 138 ? -9.562 -25.375 -19.234 1 93.38 138 TRP B CA 1
ATOM 3123 C C . TRP B 1 138 ? -8.289 -24.594 -19.547 1 93.38 138 TRP B C 1
ATOM 3125 O O . TRP B 1 138 ? -8.352 -23.438 -19.969 1 93.38 138 TRP B O 1
ATOM 3135 N N . CYS B 1 139 ? -7.156 -25.219 -19.375 1 89.5 139 CYS B N 1
ATOM 3136 C CA . CYS B 1 139 ? -5.871 -24.562 -19.594 1 89.5 139 CYS B CA 1
ATOM 3137 C C . CYS B 1 139 ? -5.734 -24.125 -21.047 1 89.5 139 CYS B C 1
ATOM 3139 O O . CYS B 1 139 ? -5.285 -23 -21.312 1 89.5 139 CYS B O 1
ATOM 3141 N N . TYR B 1 140 ? -6.133 -24.984 -21.906 1 87.88 140 TYR B N 1
ATOM 3142 C CA . TYR B 1 140 ? -6.062 -24.672 -23.328 1 87.88 140 TYR B CA 1
ATOM 3143 C C . TYR B 1 140 ? -6.941 -23.484 -23.656 1 87.88 140 TYR B C 1
ATOM 3145 O O . TYR B 1 140 ? -6.492 -22.547 -24.328 1 87.88 140 TYR B O 1
ATOM 3153 N N . ARG B 1 141 ? -8.109 -23.484 -23.25 1 88.38 141 ARG B N 1
ATOM 3154 C CA . ARG B 1 141 ? -9.055 -22.406 -23.547 1 88.38 141 ARG B CA 1
ATOM 3155 C C . ARG B 1 141 ? -8.609 -21.094 -22.906 1 88.38 141 ARG B C 1
ATOM 3157 O O . ARG B 1 141 ? -8.82 -20.016 -23.469 1 88.38 141 ARG B O 1
ATOM 3164 N N . PHE B 1 142 ? -8.117 -21.219 -21.719 1 87.88 142 PHE B N 1
ATOM 3165 C CA . PHE B 1 142 ? -7.621 -20.031 -21.016 1 87.88 142 PHE B CA 1
ATOM 3166 C C . PHE B 1 142 ? -6.492 -19.375 -21.797 1 87.88 142 PHE B C 1
ATOM 3168 O O . PHE B 1 142 ? -6.492 -18.156 -21.984 1 87.88 142 PHE B O 1
ATOM 3175 N N . GLN B 1 143 ? -5.598 -20.141 -22.25 1 82.75 143 GLN B N 1
ATOM 3176 C CA . GLN B 1 143 ? -4.48 -19.625 -23.016 1 82.75 143 GLN B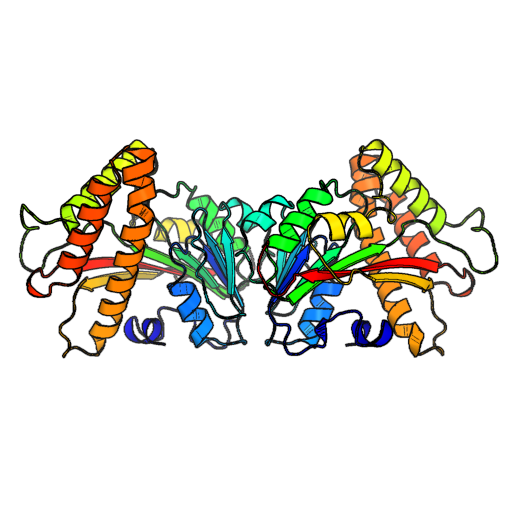 CA 1
ATOM 3177 C C . GLN B 1 143 ? -4.965 -18.969 -24.312 1 82.75 143 GLN B C 1
ATOM 3179 O O . GLN B 1 143 ? -4.453 -17.922 -24.719 1 82.75 143 GLN B O 1
ATOM 3184 N N . LEU B 1 144 ? -5.828 -19.625 -24.906 1 83.25 144 LEU B N 1
ATOM 3185 C CA . LEU B 1 144 ? -6.379 -19.078 -26.141 1 83.25 144 LEU B CA 1
ATOM 3186 C C . LEU B 1 144 ? -7.047 -17.734 -25.906 1 83.25 144 LEU B C 1
ATOM 3188 O O . LEU B 1 144 ? -6.934 -16.828 -26.719 1 83.25 144 LEU B O 1
ATOM 3192 N N . ALA B 1 145 ? -7.781 -17.672 -24.844 1 81.81 145 ALA B N 1
ATOM 3193 C CA . ALA B 1 145 ? -8.453 -16.422 -24.5 1 81.81 145 ALA B CA 1
ATOM 3194 C C . ALA B 1 145 ? -7.449 -15.305 -24.266 1 81.81 145 ALA B C 1
ATOM 3196 O O . ALA B 1 145 ? -7.664 -14.172 -24.688 1 81.81 145 ALA B O 1
ATOM 3197 N N . LEU B 1 146 ? -6.379 -15.602 -23.562 1 77.31 146 LEU B N 1
ATOM 3198 C CA . LEU B 1 146 ? -5.348 -14.609 -23.281 1 77.31 146 LEU B CA 1
ATOM 3199 C C . LEU B 1 146 ? -4.688 -14.133 -24.578 1 77.31 146 LEU B C 1
ATOM 3201 O O . LEU B 1 146 ? -4.371 -12.953 -24.719 1 77.31 146 LEU B O 1
ATOM 3205 N N . GLU B 1 147 ? -4.418 -15.047 -25.453 1 75.25 147 GLU B N 1
ATOM 3206 C CA . GLU B 1 147 ? -3.846 -14.703 -26.75 1 75.25 147 GLU B CA 1
ATOM 3207 C C . GLU B 1 147 ? -4.758 -13.758 -27.516 1 75.25 147 GLU B C 1
ATOM 3209 O O . GLU B 1 147 ? -4.281 -12.812 -28.172 1 75.25 147 GLU B O 1
ATOM 3214 N N . GLU B 1 148 ? -5.941 -14.016 -27.453 1 76.06 148 GLU B N 1
ATOM 3215 C CA . GLU B 1 148 ? -6.91 -13.18 -28.156 1 76.06 148 GLU B CA 1
ATOM 3216 C C . GLU B 1 148 ? -6.953 -11.773 -27.562 1 76.06 148 GLU B C 1
ATOM 3218 O O . GLU B 1 148 ? -7.223 -10.805 -28.266 1 76.06 148 GLU B O 1
ATOM 3223 N N . LEU B 1 149 ? -6.719 -11.703 -26.312 1 70.62 149 LEU B N 1
ATOM 3224 C CA . LEU B 1 149 ? -6.719 -10.414 -25.641 1 70.62 149 LEU B CA 1
ATOM 3225 C C . LEU B 1 149 ? -5.387 -9.695 -25.844 1 70.62 149 LEU B C 1
ATOM 3227 O O . LEU B 1 149 ? -5.227 -8.547 -25.422 1 70.62 149 LEU B O 1
ATOM 3231 N N . GLY B 1 150 ? -4.484 -10.359 -26.547 1 68.12 150 GLY B N 1
ATOM 3232 C CA . GLY B 1 150 ? -3.18 -9.766 -26.781 1 68.12 150 GLY B CA 1
ATOM 3233 C C . GLY B 1 150 ? -2.26 -9.836 -25.578 1 68.12 150 GLY B C 1
ATOM 3234 O O . GLY B 1 150 ? -1.338 -9.031 -25.438 1 68.12 150 GLY B O 1
ATOM 3235 N N . ALA B 1 151 ? -2.645 -10.633 -24.594 1 66.12 151 ALA B N 1
ATOM 3236 C CA . ALA B 1 151 ? -1.835 -10.805 -23.391 1 66.12 151 ALA B CA 1
ATOM 3237 C C . ALA B 1 151 ? -1.34 -12.242 -23.266 1 66.12 151 ALA B C 1
ATOM 3239 O O . ALA B 1 151 ? -1.7 -12.945 -22.328 1 66.12 151 ALA B O 1
ATOM 3240 N N . PRO B 1 152 ? -0.529 -12.516 -24.234 1 60.25 152 PRO B N 1
ATOM 3241 C CA . PRO B 1 152 ? -0.102 -13.914 -24.172 1 60.25 152 PRO B CA 1
ATOM 3242 C C . PRO B 1 152 ? 0.747 -14.219 -22.938 1 60.25 152 PRO B C 1
ATOM 3244 O O . PRO B 1 152 ? 1.307 -13.297 -22.328 1 60.25 152 PRO B O 1
ATOM 3247 N N . GLN B 1 153 ? 0.605 -15.477 -22.453 1 59.38 153 GLN B N 1
ATOM 3248 C CA . GLN B 1 153 ? 1.4 -15.938 -21.328 1 59.38 153 GLN B CA 1
ATOM 3249 C C . GLN B 1 153 ? 2.887 -15.68 -21.562 1 59.38 153 GLN B C 1
ATOM 3251 O O . GLN B 1 153 ? 3.381 -15.836 -22.672 1 59.38 153 GLN B O 1
ATOM 3256 N N . LEU B 1 154 ? 3.537 -14.914 -20.703 1 54.16 154 LEU B N 1
ATOM 3257 C CA . LEU B 1 154 ? 4.961 -14.609 -20.812 1 54.16 154 LEU B CA 1
ATOM 3258 C C . LEU B 1 154 ? 5.781 -15.883 -20.953 1 54.16 154 LEU B C 1
ATOM 3260 O O . LEU B 1 154 ? 5.465 -16.906 -20.344 1 54.16 154 LEU B O 1
ATOM 3264 N N . LEU B 1 155 ? 6.531 -15.812 -22.078 1 54.62 155 LEU B N 1
ATOM 3265 C CA . LEU B 1 155 ? 7.492 -16.891 -22.312 1 54.62 155 LEU B CA 1
ATOM 3266 C C . LEU B 1 155 ? 8.492 -16.969 -21.156 1 54.62 155 LEU B C 1
ATOM 3268 O O . LEU B 1 155 ? 9.078 -15.953 -20.766 1 54.62 155 LEU B O 1
ATOM 3272 N N . VAL B 1 156 ? 8.523 -18.062 -20.234 1 57.38 156 VAL B N 1
ATOM 3273 C CA . VAL B 1 156 ? 9.43 -18.453 -19.156 1 57.38 156 VAL B CA 1
ATOM 3274 C C . VAL B 1 156 ? 10.867 -18.156 -19.562 1 57.38 156 VAL B C 1
ATOM 3276 O O . VAL B 1 156 ? 11.656 -17.672 -18.75 1 57.38 156 VAL B O 1
ATOM 3279 N N . GLY B 1 157 ? 11.227 -18.25 -20.859 1 61.72 157 GLY B N 1
ATOM 3280 C CA . GLY B 1 157 ? 12.625 -18.328 -21.25 1 61.72 157 GLY B CA 1
ATOM 3281 C C . GLY B 1 157 ? 13.336 -17 -21.188 1 61.72 157 GLY B C 1
ATOM 3282 O O . GLY B 1 157 ? 14.555 -16.938 -20.969 1 61.72 157 GLY B O 1
ATOM 3283 N N . ASP B 1 158 ? 12.648 -15.914 -21.062 1 83.62 158 ASP B N 1
ATOM 3284 C CA . ASP B 1 158 ? 13.305 -14.609 -21.172 1 83.62 158 ASP B CA 1
ATOM 3285 C C . ASP B 1 158 ? 13.375 -13.914 -19.812 1 83.62 158 ASP B C 1
ATOM 3287 O O . ASP B 1 158 ? 14.023 -12.875 -19.672 1 83.62 158 ASP B O 1
ATOM 3291 N N . THR B 1 159 ? 13.016 -14.672 -18.828 1 88.62 159 THR B N 1
ATOM 3292 C CA . THR B 1 159 ? 12.898 -14.016 -17.531 1 88.62 159 THR B CA 1
ATOM 3293 C C . THR B 1 159 ? 14.281 -13.805 -16.906 1 88.62 159 THR B C 1
ATOM 3295 O O . THR B 1 159 ? 14.586 -12.711 -16.422 1 88.62 159 THR B O 1
ATOM 3298 N N . ALA B 1 160 ? 15.125 -14.828 -17.016 1 91.75 160 ALA B N 1
ATOM 3299 C CA . ALA B 1 160 ? 16.469 -14.719 -16.453 1 91.75 160 ALA B CA 1
ATOM 3300 C C . ALA B 1 160 ? 17.25 -13.586 -17.125 1 91.75 160 ALA B C 1
ATOM 3302 O O . ALA B 1 160 ? 17.891 -12.789 -16.438 1 91.75 160 ALA B O 1
ATOM 3303 N N . ASN B 1 161 ? 17.125 -13.531 -18.422 1 92.94 161 ASN B N 1
ATOM 3304 C CA . ASN B 1 161 ? 17.828 -12.492 -19.156 1 92.94 161 ASN B CA 1
ATOM 3305 C C . ASN B 1 161 ? 17.266 -11.109 -18.844 1 92.94 161 ASN B C 1
ATOM 3307 O O . ASN B 1 161 ? 18.031 -10.141 -18.75 1 92.94 161 ASN B O 1
ATOM 3311 N N . GLN B 1 162 ? 16.016 -11.047 -18.688 1 92.06 162 GLN B N 1
ATOM 3312 C CA . GLN B 1 162 ? 15.375 -9.773 -18.375 1 92.06 162 GLN B CA 1
ATOM 3313 C C . GLN B 1 162 ? 15.781 -9.289 -16.984 1 92.06 162 GLN B C 1
ATOM 3315 O O . GLN B 1 162 ? 15.984 -8.094 -16.766 1 92.06 162 GLN B O 1
ATOM 3320 N N . LEU B 1 163 ? 15.961 -10.242 -16.062 1 94.44 163 LEU B N 1
ATOM 3321 C CA . LEU B 1 163 ? 16.406 -9.883 -14.719 1 94.44 163 LEU B CA 1
ATOM 3322 C C . LEU B 1 163 ? 17.844 -9.359 -14.742 1 94.44 163 LEU B C 1
ATOM 3324 O O . LEU B 1 163 ? 18.141 -8.359 -14.102 1 94.44 163 LEU B O 1
ATOM 3328 N N . ARG B 1 164 ? 18.656 -10.031 -15.539 1 95.94 164 ARG B N 1
ATOM 3329 C CA . ARG B 1 164 ? 20.047 -9.57 -15.672 1 95.94 164 ARG B CA 1
ATOM 3330 C C . ARG B 1 164 ? 20.109 -8.195 -16.328 1 95.94 164 ARG B C 1
ATOM 3332 O O . ARG B 1 164 ? 20.875 -7.336 -15.898 1 95.94 164 ARG B O 1
ATOM 3339 N N . ALA B 1 165 ? 19.234 -8.023 -17.281 1 94.81 165 ALA B N 1
ATOM 3340 C CA . ALA B 1 165 ? 19.188 -6.742 -17.984 1 94.81 165 ALA B CA 1
ATOM 3341 C C . ALA B 1 165 ? 18.75 -5.621 -17.047 1 94.81 165 ALA B C 1
ATOM 3343 O O . ALA B 1 165 ? 19.172 -4.473 -17.188 1 94.81 165 ALA B O 1
ATOM 3344 N N . ALA B 1 166 ? 17.938 -5.922 -16.078 1 95.25 166 ALA B N 1
ATOM 3345 C CA . ALA B 1 166 ? 17.453 -4.941 -15.102 1 95.25 166 ALA B CA 1
ATOM 3346 C C . ALA B 1 166 ? 18.531 -4.613 -14.07 1 95.25 166 ALA B C 1
ATOM 3348 O O . ALA B 1 166 ? 18.391 -3.664 -13.297 1 95.25 166 ALA B O 1
ATOM 3349 N N . GLY B 1 167 ? 19.578 -5.449 -14.008 1 96.5 167 GLY B N 1
ATOM 3350 C CA . GLY B 1 167 ? 20.719 -5.148 -13.141 1 96.5 167 GLY B CA 1
ATOM 3351 C C . GLY B 1 167 ? 20.922 -6.184 -12.055 1 96.5 167 GLY B C 1
ATOM 3352 O O . GLY B 1 167 ? 21.891 -6.098 -11.281 1 96.5 167 GLY B O 1
ATOM 3353 N N . PHE B 1 168 ? 20.125 -7.215 -12.016 1 97.06 168 PHE B N 1
ATOM 3354 C CA . PHE B 1 168 ? 20.25 -8.219 -10.961 1 97.06 168 PHE B CA 1
ATOM 3355 C C . PHE B 1 168 ? 21.453 -9.117 -11.211 1 97.06 168 PHE B C 1
ATOM 3357 O O . PHE B 1 168 ? 21.766 -9.438 -12.359 1 97.06 168 PHE B O 1
ATOM 3364 N N . ILE B 1 169 ? 22.047 -9.555 -10.156 1 96.69 169 ILE B N 1
ATOM 3365 C CA . ILE B 1 169 ? 23.172 -10.469 -10.234 1 96.69 169 ILE B CA 1
ATOM 3366 C C . ILE B 1 169 ? 22.828 -11.789 -9.547 1 96.69 169 ILE B C 1
ATOM 3368 O O . ILE B 1 169 ? 21.781 -11.891 -8.891 1 96.69 169 ILE B O 1
ATOM 3372 N N . GLN B 1 170 ? 23.594 -12.922 -9.781 1 95.25 170 GLN B N 1
ATOM 3373 C CA . GLN B 1 170 ? 23.375 -14.25 -9.211 1 95.25 170 GLN B CA 1
ATOM 3374 C C . GLN B 1 170 ? 21.984 -14.766 -9.539 1 95.25 170 GLN B C 1
ATOM 3376 O O . GLN B 1 170 ? 21.281 -15.273 -8.656 1 95.25 170 GLN B O 1
ATOM 3381 N N . VAL B 1 171 ? 21.672 -14.516 -10.742 1 94.38 171 VAL B N 1
ATOM 3382 C CA . VAL B 1 171 ? 20.344 -14.938 -11.172 1 94.38 171 VAL B CA 1
ATOM 3383 C C . VAL B 1 171 ? 20.297 -16.453 -11.312 1 94.38 171 VAL B C 1
ATOM 3385 O O . VAL B 1 171 ? 21.156 -17.047 -11.969 1 94.38 171 VAL B O 1
ATOM 3388 N N . THR B 1 172 ? 19.328 -17.078 -10.633 1 90.62 172 THR B N 1
ATOM 3389 C CA . THR B 1 172 ? 19.141 -18.516 -10.711 1 90.62 172 THR B CA 1
ATOM 3390 C C . THR B 1 172 ? 17.75 -18.859 -11.25 1 90.62 172 THR B C 1
ATOM 3392 O O . THR B 1 172 ? 16.828 -18.047 -11.148 1 90.62 172 THR B O 1
ATOM 3395 N N . THR B 1 173 ? 17.656 -19.953 -11.883 1 88.06 173 THR B N 1
ATOM 3396 C CA . THR B 1 173 ? 16.406 -20.484 -12.383 1 88.06 173 THR B CA 1
ATOM 3397 C C . THR B 1 173 ? 16.172 -21.906 -11.859 1 88.06 173 THR B C 1
ATOM 3399 O O . THR B 1 173 ? 17.078 -22.734 -11.898 1 88.06 173 THR B O 1
ATOM 3402 N N . GLU B 1 174 ? 15.023 -22.047 -11.359 1 83.5 174 GLU B N 1
ATOM 3403 C CA . GLU B 1 174 ? 14.625 -23.375 -10.914 1 83.5 174 GLU B CA 1
ATOM 3404 C C . GLU B 1 174 ? 13.258 -23.766 -11.484 1 83.5 174 GLU B C 1
ATOM 3406 O O . GLU B 1 174 ? 12.375 -22.922 -11.617 1 83.5 174 GLU B O 1
ATOM 3411 N N . LYS B 1 175 ? 13.188 -24.953 -11.891 1 83.38 175 LYS B N 1
ATOM 3412 C CA . LYS B 1 175 ? 11.922 -25.531 -12.336 1 83.38 175 LYS B CA 1
ATOM 3413 C C . LYS B 1 175 ? 11.516 -26.719 -11.461 1 83.38 175 LYS B C 1
ATOM 3415 O O . LYS B 1 175 ? 12.336 -27.578 -11.156 1 83.38 175 LYS B O 1
ATOM 3420 N N . ILE B 1 176 ? 10.25 -26.656 -11.008 1 79 176 ILE B N 1
ATOM 3421 C CA . ILE B 1 176 ? 9.742 -27.75 -10.195 1 79 176 ILE B CA 1
ATOM 3422 C C . ILE B 1 176 ? 8.445 -28.281 -10.797 1 79 176 ILE B C 1
ATOM 3424 O O . ILE B 1 176 ? 7.582 -27.516 -11.219 1 79 176 ILE B O 1
ATOM 3428 N N . ARG B 1 177 ? 8.422 -29.625 -10.922 1 83.25 177 ARG B N 1
ATOM 3429 C CA . ARG B 1 177 ? 7.195 -30.281 -11.344 1 83.25 177 ARG B CA 1
ATOM 3430 C C . ARG B 1 177 ? 6.367 -30.719 -10.133 1 83.25 177 ARG B C 1
ATOM 3432 O O . ARG B 1 177 ? 6.867 -31.422 -9.258 1 83.25 177 ARG B O 1
ATOM 3439 N N . LEU B 1 178 ? 5.137 -30.219 -10.141 1 80.25 178 LEU B N 1
ATOM 3440 C CA . LEU B 1 178 ? 4.301 -30.531 -8.992 1 80.25 178 LEU B CA 1
ATOM 3441 C C . LEU B 1 178 ? 3.033 -31.266 -9.422 1 80.25 178 LEU B C 1
ATOM 3443 O O . LEU B 1 178 ? 2.316 -30.797 -10.312 1 80.25 178 LEU B O 1
ATOM 3447 N N . PRO B 1 179 ? 2.824 -32.406 -8.758 1 81.62 179 PRO B N 1
ATOM 3448 C CA . PRO B 1 179 ? 1.534 -33.062 -9.008 1 81.62 179 PRO B CA 1
ATOM 3449 C C . PRO B 1 179 ? 0.357 -32.25 -8.445 1 81.62 179 PRO B C 1
ATOM 3451 O O . PRO B 1 179 ? 0.501 -31.562 -7.438 1 81.62 179 PRO B O 1
ATOM 3454 N N . THR B 1 180 ? -0.752 -32.375 -9.062 1 83.25 180 THR B N 1
ATOM 3455 C CA . THR B 1 180 ? -1.929 -31.641 -8.586 1 83.25 180 THR B CA 1
ATOM 3456 C C . THR B 1 180 ? -2.613 -32.406 -7.461 1 83.25 180 THR B C 1
ATOM 3458 O O . THR B 1 180 ? -3.463 -31.859 -6.754 1 83.25 180 THR B O 1
ATOM 3461 N N . CYS B 1 181 ? -2.314 -33.688 -7.328 1 76.81 181 CYS B N 1
ATOM 3462 C CA . CYS B 1 181 ? -2.85 -34.562 -6.281 1 76.81 181 CYS B CA 1
ATOM 3463 C C . CYS B 1 181 ? -1.773 -35.5 -5.75 1 76.81 181 CYS B C 1
ATOM 3465 O O . CYS B 1 181 ? -0.973 -36.031 -6.52 1 76.81 181 CYS B O 1
ATOM 3467 N N . TRP B 1 182 ? -1.605 -35.531 -4.359 1 72.56 182 TRP B N 1
ATOM 3468 C CA . TRP B 1 182 ? -0.537 -36.312 -3.746 1 72.56 182 TRP B CA 1
ATOM 3469 C C . TRP B 1 182 ? -1.106 -37.469 -2.92 1 72.56 182 TRP B C 1
ATOM 3471 O O . TRP B 1 182 ? -2.166 -37.312 -2.303 1 72.56 182 TRP B O 1
ATOM 3481 N N . PRO B 1 183 ? -0.281 -38.531 -3.158 1 67.56 183 PRO B N 1
ATOM 3482 C CA . PRO B 1 183 ? -0.665 -39.594 -2.221 1 67.56 183 PRO B CA 1
ATOM 3483 C C . PRO B 1 183 ? -0.439 -39.188 -0.763 1 67.56 183 PRO B C 1
ATOM 3485 O O . PRO B 1 183 ? 0.524 -38.469 -0.453 1 67.56 183 PRO B O 1
ATOM 3488 N N . PRO B 1 184 ? -1.396 -39.438 0.039 1 62.94 184 PRO B N 1
ATOM 3489 C CA . PRO B 1 184 ? -1.328 -39.031 1.442 1 62.94 184 PRO B CA 1
ATOM 3490 C C . PRO B 1 184 ? -0.053 -39.5 2.137 1 62.94 184 PRO B C 1
ATOM 3492 O O . PRO B 1 184 ? 0.369 -38.906 3.133 1 62.94 184 PRO B O 1
ATOM 3495 N N . ASP B 1 185 ? 0.546 -40.469 1.645 1 65.5 185 ASP B N 1
ATOM 3496 C CA . ASP B 1 185 ? 1.665 -41.062 2.371 1 65.5 185 ASP B CA 1
ATOM 3497 C C . ASP B 1 185 ? 2.961 -40.281 2.098 1 65.5 185 ASP B C 1
ATOM 3499 O O . ASP B 1 185 ? 3.945 -40.438 2.824 1 65.5 185 ASP B O 1
ATOM 3503 N N . ASP B 1 186 ? 3.008 -39.531 1.081 1 61.5 186 ASP B N 1
ATOM 3504 C CA . ASP B 1 186 ? 4.199 -38.719 0.795 1 61.5 186 ASP B CA 1
ATOM 3505 C C . ASP B 1 186 ? 4.113 -37.344 1.451 1 61.5 186 ASP B C 1
ATOM 3507 O O . ASP B 1 186 ? 3.498 -36.438 0.902 1 61.5 186 ASP B O 1
ATOM 3511 N N . THR B 1 187 ? 4.719 -37.281 2.625 1 59.66 187 THR B N 1
ATOM 3512 C CA . THR B 1 187 ? 4.57 -36.094 3.469 1 59.66 187 THR B CA 1
ATOM 3513 C C . THR B 1 187 ? 5.312 -34.906 2.869 1 59.66 187 THR B C 1
ATOM 3515 O O . THR B 1 187 ? 4.883 -33.75 3.02 1 59.66 187 THR B O 1
ATOM 3518 N N . GLU B 1 188 ? 6.473 -35.156 2.244 1 58.47 188 GLU B N 1
ATOM 3519 C CA . GLU B 1 188 ? 7.285 -34.062 1.737 1 58.47 188 GLU B CA 1
ATOM 3520 C C . GLU B 1 188 ? 6.594 -33.344 0.581 1 58.47 188 GLU B C 1
ATOM 3522 O O . GLU B 1 188 ? 6.57 -32.125 0.529 1 58.47 188 GLU B O 1
ATOM 3527 N N . THR B 1 189 ? 6.086 -34.219 -0.23 1 60.97 189 THR B N 1
ATOM 3528 C CA . THR B 1 189 ? 5.504 -33.656 -1.438 1 60.97 189 THR B CA 1
ATOM 3529 C C . THR B 1 189 ? 4.027 -33.344 -1.229 1 60.97 189 THR B C 1
ATOM 3531 O O . THR B 1 189 ? 3.422 -32.625 -2.029 1 60.97 189 THR B O 1
ATOM 3534 N N . TYR B 1 190 ? 3.58 -33.781 -0.107 1 65.25 190 TYR B N 1
ATOM 3535 C CA . TYR B 1 190 ? 2.162 -33.594 0.167 1 65.25 190 TYR B CA 1
ATOM 3536 C C . TYR B 1 190 ? 1.839 -32.125 0.37 1 65.25 190 TYR B C 1
ATOM 3538 O O . TYR B 1 190 ? 0.84 -31.625 -0.151 1 65.25 190 TYR B O 1
ATOM 3546 N N . GLU B 1 191 ? 2.742 -31.562 1.001 1 65.94 191 GLU B N 1
ATOM 3547 C CA . GLU B 1 191 ? 2.461 -30.156 1.304 1 65.94 191 GLU B CA 1
ATOM 3548 C C . GLU B 1 191 ? 2.512 -29.297 0.044 1 65.94 191 GLU B C 1
ATOM 3550 O O . GLU B 1 191 ? 1.693 -28.391 -0.13 1 65.94 191 GLU B O 1
ATOM 3555 N N . LEU B 1 192 ? 3.43 -29.641 -0.814 1 67 192 LEU B N 1
ATOM 3556 C CA . LEU B 1 192 ? 3.537 -28.891 -2.061 1 67 192 LEU B CA 1
ATOM 3557 C C . LEU B 1 192 ? 2.332 -29.141 -2.957 1 67 192 LEU B C 1
ATOM 3559 O O . LEU B 1 192 ? 1.806 -28.219 -3.58 1 67 192 LEU B O 1
ATOM 3563 N N . GLY B 1 193 ? 2.012 -30.391 -2.934 1 66.75 193 GLY B N 1
ATOM 3564 C CA . GLY B 1 193 ? 0.838 -30.75 -3.715 1 66.75 193 GLY B CA 1
ATOM 3565 C C . GLY B 1 193 ? -0.436 -30.094 -3.211 1 66.75 193 GLY B C 1
ATOM 3566 O O . GLY B 1 193 ? -1.253 -29.625 -4.004 1 66.75 193 GLY B O 1
ATOM 3567 N N . ARG B 1 194 ? -0.504 -30.062 -1.944 1 70.12 194 ARG B N 1
ATOM 3568 C CA . ARG B 1 194 ? -1.683 -29.438 -1.346 1 70.12 194 ARG B CA 1
ATOM 3569 C C . ARG B 1 194 ? -1.748 -27.953 -1.675 1 70.12 194 ARG B C 1
ATOM 3571 O O . ARG B 1 194 ? -2.814 -27.438 -2.008 1 70.12 194 ARG B O 1
ATOM 3578 N N . TRP B 1 195 ? -0.677 -27.375 -1.613 1 70.25 195 TRP B N 1
ATOM 3579 C CA . TRP B 1 195 ? -0.614 -25.953 -1.925 1 70.25 195 TRP B CA 1
ATOM 3580 C C . TRP B 1 195 ? -0.986 -25.688 -3.381 1 70.25 195 TRP B C 1
ATOM 3582 O O . TRP B 1 195 ? -1.773 -24.781 -3.678 1 70.25 195 TRP B O 1
ATOM 3592 N N . LEU B 1 196 ? -0.314 -26.422 -4.133 1 74.75 196 LEU B N 1
ATOM 3593 C CA . LEU B 1 196 ? -0.601 -26.234 -5.551 1 74.75 196 LEU B CA 1
ATOM 3594 C C . LEU B 1 196 ? -2.082 -26.453 -5.84 1 74.75 196 LEU B C 1
ATOM 3596 O O . LEU B 1 196 ? -2.688 -25.703 -6.605 1 74.75 196 LEU B O 1
ATOM 3600 N N . ASN B 1 197 ? -2.537 -27.531 -5.234 1 78.94 197 ASN B N 1
ATOM 3601 C CA . ASN B 1 197 ? -3.953 -27.812 -5.434 1 78.94 197 ASN B CA 1
ATOM 3602 C C . ASN B 1 197 ? -4.828 -26.641 -5 1 78.94 197 ASN B C 1
ATOM 3604 O O . ASN B 1 197 ? -5.723 -26.219 -5.738 1 78.94 197 ASN B O 1
ATOM 3608 N N . LEU B 1 198 ? -4.543 -26.109 -3.865 1 75.12 198 LEU B N 1
ATOM 3609 C CA . LEU B 1 198 ? -5.316 -25 -3.34 1 75.12 198 LEU B CA 1
ATOM 3610 C C . LEU B 1 198 ? -5.16 -23.766 -4.227 1 75.12 198 LEU B C 1
ATOM 3612 O O . LEU B 1 198 ? -6.137 -23.062 -4.508 1 75.12 198 LEU B O 1
ATOM 3616 N N . PHE B 1 199 ? -4.004 -23.578 -4.652 1 75.25 199 PHE B N 1
ATOM 3617 C CA . PHE B 1 199 ? -3.73 -22.438 -5.527 1 75.25 199 PHE B CA 1
ATOM 3618 C C . PHE B 1 199 ? -4.508 -22.562 -6.832 1 75.25 199 PHE B C 1
ATOM 3620 O O . PHE B 1 199 ? -5.18 -21.625 -7.254 1 75.25 199 PHE B O 1
ATOM 3627 N N . LEU B 1 200 ? -4.352 -23.688 -7.383 1 80.25 200 LEU B N 1
ATOM 3628 C CA . LEU B 1 200 ? -4.984 -23.906 -8.68 1 80.25 200 LEU B CA 1
ATOM 3629 C C . LEU B 1 200 ? -6.5 -23.812 -8.57 1 80.25 200 LEU B C 1
ATOM 3631 O O . LEU B 1 200 ? -7.16 -23.266 -9.453 1 80.25 200 LEU B O 1
ATOM 3635 N N . ARG B 1 201 ? -6.949 -24.344 -7.547 1 82.06 201 ARG B N 1
ATOM 3636 C CA . ARG B 1 201 ? -8.398 -24.281 -7.352 1 82.06 201 ARG B CA 1
ATOM 3637 C C . ARG B 1 201 ? -8.875 -22.828 -7.254 1 82.06 201 ARG B C 1
ATOM 3639 O O . ARG B 1 201 ? -9.859 -22.453 -7.895 1 82.06 201 ARG B O 1
ATOM 3646 N N . ARG B 1 202 ? -8.195 -22.078 -6.48 1 77.44 202 ARG B N 1
ATOM 3647 C CA . ARG B 1 202 ? -8.578 -20.688 -6.309 1 77.44 202 ARG B CA 1
ATOM 3648 C C . ARG B 1 202 ? -8.375 -19.906 -7.602 1 77.44 202 ARG B C 1
ATOM 3650 O O . ARG B 1 202 ? -9.172 -19.016 -7.922 1 77.44 202 ARG B O 1
ATOM 3657 N N . PHE B 1 203 ? -7.355 -20.234 -8.211 1 78.12 203 PHE B N 1
ATOM 3658 C CA . PHE B 1 203 ? -7.059 -19.562 -9.477 1 78.12 203 PH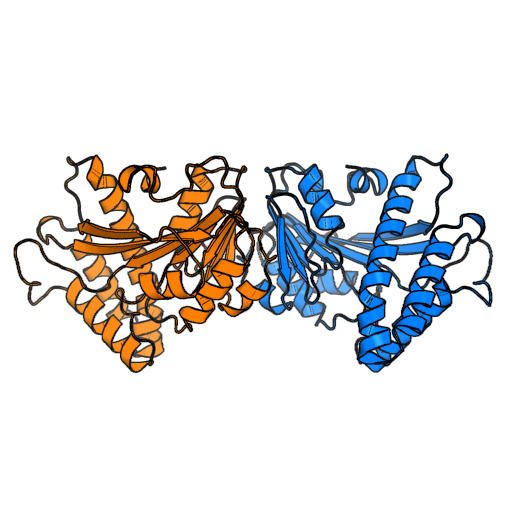E B CA 1
ATOM 3659 C C . PHE B 1 203 ? -8.148 -19.844 -10.508 1 78.12 203 PHE B C 1
ATOM 3661 O O . PHE B 1 203 ? -8.664 -18.922 -11.141 1 78.12 203 PHE B O 1
ATOM 3668 N N . VAL B 1 204 ? -8.484 -21.078 -10.656 1 84.31 204 VAL B N 1
ATOM 3669 C CA . VAL B 1 204 ? -9.508 -21.484 -11.617 1 84.31 204 VAL B CA 1
ATOM 3670 C C . VAL B 1 204 ? -10.836 -20.828 -11.25 1 84.31 204 VAL B C 1
ATOM 3672 O O . VAL B 1 204 ? -11.531 -20.297 -12.117 1 84.31 204 VAL B O 1
ATOM 3675 N N . GLU B 1 205 ? -11.094 -20.828 -10.016 1 82.75 205 GLU B N 1
ATOM 3676 C CA . GLU B 1 205 ? -12.359 -20.266 -9.539 1 82.75 205 GLU B CA 1
ATOM 3677 C C . GLU B 1 205 ? -12.43 -18.766 -9.805 1 82.75 205 GLU B C 1
ATOM 3679 O O . GLU B 1 205 ? -13.492 -18.234 -10.117 1 82.75 205 GLU B O 1
ATOM 3684 N N . SER B 1 206 ? -11.375 -18.141 -9.672 1 76.25 206 SER B N 1
ATOM 3685 C CA . SER B 1 206 ? -11.375 -16.688 -9.773 1 76.25 206 SER B CA 1
ATOM 3686 C C . SER B 1 206 ? -11.273 -16.234 -11.227 1 76.25 206 SER B C 1
ATOM 3688 O O . SER B 1 206 ? -11.898 -15.25 -11.625 1 76.25 206 SER B O 1
ATOM 3690 N N . MET B 1 207 ? -10.539 -16.938 -12.016 1 78.81 207 MET B N 1
ATOM 3691 C CA . MET B 1 207 ? -10.234 -16.484 -13.375 1 78.81 207 MET B CA 1
ATOM 3692 C C . MET B 1 207 ? -11.328 -16.922 -14.344 1 78.81 207 MET B C 1
ATOM 3694 O O . MET B 1 207 ? -11.547 -16.266 -15.367 1 78.81 207 MET B O 1
ATOM 3698 N N . THR B 1 208 ? -11.984 -17.984 -14.016 1 87.12 208 THR B N 1
ATOM 3699 C CA . THR B 1 208 ? -12.945 -18.531 -14.961 1 87.12 208 THR B CA 1
ATOM 3700 C C . THR B 1 208 ? -14.078 -17.547 -15.219 1 87.12 208 THR B C 1
ATOM 3702 O O . THR B 1 208 ? -14.406 -17.25 -16.375 1 87.12 208 THR B O 1
ATOM 3705 N N . PRO B 1 209 ? -14.68 -17 -14.172 1 85 209 PRO B N 1
ATOM 3706 C CA . PRO B 1 209 ? -15.727 -16.016 -14.453 1 85 209 PRO B CA 1
ATOM 3707 C C . PRO B 1 209 ? -15.211 -14.805 -15.227 1 85 209 PRO B C 1
ATOM 3709 O O . PRO B 1 209 ? -15.938 -14.242 -16.047 1 85 209 PRO B O 1
ATOM 3712 N N . LEU B 1 210 ? -14.07 -14.383 -14.992 1 77.31 210 LEU B N 1
ATOM 3713 C CA . LEU B 1 210 ? -13.5 -13.203 -15.633 1 77.31 210 LEU B CA 1
ATOM 3714 C C . LEU B 1 210 ? -13.203 -13.477 -17.109 1 77.31 210 LEU B C 1
ATOM 3716 O O . LEU B 1 210 ? -13.586 -12.688 -17.969 1 77.31 210 LEU B O 1
ATOM 3720 N N . VAL B 1 211 ? -12.586 -14.578 -17.391 1 80.44 211 VAL B N 1
ATOM 3721 C CA . VAL B 1 211 ? -12.102 -14.844 -18.734 1 80.44 211 VAL B CA 1
ATOM 3722 C C . VAL B 1 211 ? -13.195 -15.531 -19.547 1 80.44 211 VAL B C 1
ATOM 3724 O O . VAL B 1 211 ? -13.547 -15.086 -20.641 1 80.44 211 VAL B O 1
ATOM 3727 N N . PHE B 1 212 ? -13.789 -16.531 -18.953 1 87.94 212 PHE B N 1
ATOM 3728 C CA . PHE B 1 212 ? -14.766 -17.312 -19.703 1 87.94 212 PHE B CA 1
ATOM 3729 C C . PHE B 1 212 ? -16.141 -16.641 -19.656 1 87.94 212 PHE B C 1
ATOM 3731 O O . PHE B 1 212 ? -16.875 -16.656 -20.656 1 87.94 212 PHE B O 1
ATOM 3738 N N . GLY B 1 213 ? -16.422 -16.109 -18.531 1 87.44 213 GLY B N 1
ATOM 3739 C CA . GLY B 1 213 ? -17.688 -15.406 -18.422 1 87.44 213 GLY B CA 1
ATOM 3740 C C . GLY B 1 213 ? -17.688 -14.039 -19.078 1 87.44 213 GLY B C 1
ATOM 3741 O O . GLY B 1 213 ? -18.297 -13.852 -20.141 1 87.44 213 GLY B O 1
ATOM 3742 N N . GLN B 1 214 ? -16.922 -13.156 -18.625 1 82.38 214 GLN B N 1
ATOM 3743 C CA . GLN B 1 214 ? -16.969 -11.758 -19.016 1 82.38 214 GLN B CA 1
ATOM 3744 C C . GLN B 1 214 ? -16.344 -11.562 -20.406 1 82.38 214 GLN B C 1
ATOM 3746 O O . GLN B 1 214 ? -16.875 -10.828 -21.234 1 82.38 214 GLN B O 1
ATOM 3751 N N . LEU B 1 215 ? -15.336 -12.156 -20.672 1 78.56 215 LEU B N 1
ATOM 3752 C CA . LEU B 1 215 ? -14.609 -11.898 -21.906 1 78.56 215 LEU B CA 1
ATOM 3753 C C . LEU B 1 215 ? -15.148 -12.773 -23.047 1 78.56 215 LEU B C 1
ATOM 3755 O O . LEU B 1 215 ? -15.312 -12.297 -24.172 1 78.56 215 LEU B O 1
ATOM 3759 N N . LEU B 1 216 ? -15.367 -14.07 -22.734 1 85.38 216 LEU B N 1
ATOM 3760 C CA . LEU B 1 216 ? -15.766 -14.992 -23.797 1 85.38 216 LEU B CA 1
ATOM 3761 C C . LEU B 1 216 ? -17.281 -15.117 -23.859 1 85.38 216 LEU B C 1
ATOM 3763 O O . LEU B 1 216 ? -17.812 -15.727 -24.797 1 85.38 216 LEU B O 1
ATOM 3767 N N . GLY B 1 217 ? -17.906 -14.695 -22.766 1 88.81 217 GLY B N 1
ATOM 3768 C CA . GLY B 1 217 ? -19.359 -14.633 -22.812 1 88.81 217 GLY B CA 1
ATOM 3769 C C . GLY B 1 217 ? -20.031 -15.945 -22.438 1 88.81 217 GLY B C 1
ATOM 3770 O O . GLY B 1 217 ? -21.172 -16.188 -22.812 1 88.81 217 GLY B O 1
ATOM 3771 N N . TRP B 1 218 ? -19.328 -16.828 -21.828 1 91.94 218 TRP B N 1
ATOM 3772 C CA . TRP B 1 218 ? -19.922 -18.078 -21.406 1 91.94 218 TRP B CA 1
ATOM 3773 C C . TRP B 1 218 ? -21 -17.844 -20.359 1 91.94 218 TRP B C 1
ATOM 3775 O O . TRP B 1 218 ? -20.891 -16.938 -19.531 1 91.94 218 TRP B O 1
ATOM 3785 N N . GLU B 1 219 ? -22.016 -18.672 -20.438 1 94.06 219 GLU B N 1
ATOM 3786 C CA . GLU B 1 219 ? -23.047 -18.641 -19.391 1 94.06 219 GLU B CA 1
ATOM 3787 C C . GLU B 1 219 ? -22.484 -19.156 -18.062 1 94.06 219 GLU B C 1
ATOM 3789 O O . GLU B 1 219 ? -21.656 -20.062 -18.031 1 94.06 219 GLU B O 1
ATOM 3794 N N . ARG B 1 220 ? -23.062 -18.641 -17 1 92.75 220 ARG B N 1
ATOM 3795 C CA . ARG B 1 220 ? -22.594 -18.938 -15.648 1 92.75 220 ARG B CA 1
ATOM 3796 C C . ARG B 1 220 ? -22.641 -20.438 -15.367 1 92.75 220 ARG B C 1
ATOM 3798 O O . ARG B 1 220 ? -21.719 -20.984 -14.773 1 92.75 220 ARG B O 1
ATOM 3805 N N . GLU B 1 221 ? -23.703 -21.047 -15.789 1 92.75 221 GLU B N 1
ATOM 3806 C CA . GLU B 1 221 ? -23.875 -22.484 -15.531 1 92.75 221 GLU B CA 1
ATOM 3807 C C . GLU B 1 221 ? -22.766 -23.297 -16.203 1 92.75 221 GLU B C 1
ATOM 3809 O O . GLU B 1 221 ? -22.266 -24.266 -15.617 1 92.75 221 GLU B O 1
ATOM 3814 N N . ARG B 1 222 ? -22.406 -22.875 -17.375 1 92.31 222 ARG B N 1
ATOM 3815 C CA . ARG B 1 222 ? -21.391 -23.594 -18.125 1 92.31 222 ARG B CA 1
ATOM 3816 C C . ARG B 1 222 ? -20.016 -23.469 -17.469 1 92.31 222 ARG B C 1
ATOM 3818 O O . ARG B 1 222 ? -19.328 -24.469 -17.266 1 92.31 222 ARG B O 1
ATOM 3825 N N . PHE B 1 223 ? -19.641 -22.219 -17.156 1 92.25 223 PHE B N 1
ATOM 3826 C CA . PHE B 1 223 ? -18.297 -22.109 -16.625 1 92.25 223 PHE B CA 1
ATOM 3827 C C . PHE B 1 223 ? -18.234 -22.594 -15.188 1 92.25 223 PHE B C 1
ATOM 3829 O O . PHE B 1 223 ? -17.188 -23.047 -14.719 1 92.25 223 PHE B O 1
ATOM 3836 N N . ALA B 1 224 ? -19.359 -22.578 -14.469 1 93.56 224 ALA B N 1
ATOM 3837 C CA . ALA B 1 224 ? -19.391 -23.125 -13.117 1 93.56 224 ALA B CA 1
ATOM 3838 C C . ALA B 1 224 ? -19.188 -24.641 -13.133 1 93.56 224 ALA B C 1
ATOM 3840 O O . ALA B 1 224 ? -18.453 -25.172 -12.297 1 93.56 224 ALA B O 1
ATOM 3841 N N . SER B 1 225 ? -19.844 -25.25 -14.062 1 94.19 225 SER B N 1
ATOM 3842 C CA . SER B 1 225 ? -19.688 -26.688 -14.211 1 94.19 225 SER B CA 1
ATOM 3843 C C . SER B 1 225 ? -18.234 -27.047 -14.547 1 94.19 225 SER B C 1
ATOM 3845 O O . SER B 1 225 ? -17.719 -28.047 -14.055 1 94.19 225 SER B O 1
ATOM 3847 N N . LEU B 1 226 ? -17.672 -26.266 -15.359 1 93.94 226 LEU B N 1
ATOM 3848 C CA . LEU B 1 226 ? -16.281 -26.516 -15.742 1 93.94 226 LEU B CA 1
ATOM 3849 C C . LEU B 1 226 ? -15.352 -26.375 -14.539 1 93.94 226 LEU B C 1
ATOM 3851 O O . LEU B 1 226 ? -14.438 -27.188 -14.359 1 93.94 226 LEU B O 1
ATOM 3855 N N . VAL B 1 227 ? -15.562 -25.359 -13.773 1 94 227 VAL B N 1
ATOM 3856 C CA . VAL B 1 227 ? -14.75 -25.125 -12.578 1 94 227 VAL B CA 1
ATOM 3857 C C . VAL B 1 227 ? -14.828 -26.344 -11.664 1 94 227 VAL B C 1
ATOM 3859 O O . VAL B 1 227 ? -13.812 -26.828 -11.156 1 94 227 VAL B O 1
ATOM 3862 N N . ASP B 1 228 ? -16.016 -26.891 -11.5 1 94 228 ASP B N 1
ATOM 3863 C CA . ASP B 1 228 ? -16.219 -28.047 -10.641 1 94 228 ASP B CA 1
ATOM 3864 C C . ASP B 1 228 ? -15.508 -29.281 -11.195 1 94 228 ASP B C 1
ATOM 3866 O O . ASP B 1 228 ? -14.859 -30.016 -10.445 1 94 228 ASP B O 1
ATOM 3870 N N . GLU B 1 229 ? -15.625 -29.453 -12.398 1 93.88 229 GLU B N 1
ATOM 3871 C CA . GLU B 1 229 ? -15.031 -30.609 -13.047 1 93.88 229 GLU B CA 1
ATOM 3872 C C . GLU B 1 229 ? -13.508 -30.562 -12.992 1 93.88 229 GLU B C 1
ATOM 3874 O O . GLU B 1 229 ? -12.852 -31.578 -12.781 1 93.88 229 GLU B O 1
ATOM 3879 N N . VAL B 1 230 ? -12.953 -29.406 -13.219 1 93.88 230 VAL B N 1
ATOM 3880 C CA . VAL B 1 230 ? -11.508 -29.219 -13.141 1 93.88 230 VAL B CA 1
ATOM 3881 C C . VAL B 1 230 ? -11.031 -29.484 -11.719 1 93.88 230 VAL B C 1
ATOM 3883 O O . VAL B 1 230 ? -10.008 -30.141 -11.516 1 93.88 230 VAL B O 1
ATOM 3886 N N . SER B 1 231 ? -11.828 -29 -10.781 1 90.69 231 SER B N 1
ATOM 3887 C CA . SER B 1 231 ? -11.477 -29.188 -9.375 1 90.69 231 SER B CA 1
ATOM 3888 C C . SER B 1 231 ? -11.445 -30.672 -9.016 1 90.69 231 SER B C 1
ATOM 3890 O O . SER B 1 231 ? -10.555 -31.109 -8.289 1 90.69 231 SER B O 1
ATOM 3892 N N . ILE B 1 232 ? -12.383 -31.391 -9.539 1 89.62 232 ILE B N 1
ATOM 3893 C CA . ILE B 1 232 ? -12.445 -32.812 -9.281 1 89.62 232 ILE B CA 1
ATOM 3894 C C . ILE B 1 232 ? -11.242 -33.531 -9.914 1 89.62 232 ILE B C 1
ATOM 3896 O O . ILE B 1 232 ? -10.586 -34.344 -9.273 1 89.62 232 ILE B O 1
ATOM 3900 N N . GLU B 1 233 ? -10.922 -33.125 -11.062 1 90.06 233 GLU B N 1
ATOM 3901 C CA . GLU B 1 233 ? -9.82 -33.781 -11.781 1 90.06 233 GLU B CA 1
ATOM 3902 C C . GLU B 1 233 ? -8.492 -33.5 -11.086 1 90.06 233 GLU B C 1
ATOM 3904 O O . GLU B 1 233 ? -7.66 -34.406 -10.961 1 90.06 233 GLU B O 1
ATOM 3909 N N . MET B 1 234 ? -8.281 -32.312 -10.641 1 88.25 234 MET B N 1
ATOM 3910 C CA . MET B 1 234 ? -7.031 -31.922 -9.992 1 88.25 234 MET B CA 1
ATOM 3911 C C . MET B 1 234 ? -6.879 -32.625 -8.648 1 88.25 234 MET B C 1
ATOM 3913 O O . MET B 1 234 ? -5.773 -32.719 -8.117 1 88.25 234 MET B O 1
ATOM 3917 N N . SER B 1 235 ? -8.055 -33.156 -8.156 1 86.81 235 SER B N 1
ATOM 3918 C CA . SER B 1 235 ? -8.031 -33.781 -6.836 1 86.81 235 SER B CA 1
ATOM 3919 C C . SER B 1 235 ? -8.133 -35.312 -6.941 1 86.81 235 SER B C 1
ATOM 3921 O O . SER B 1 235 ? -8.414 -36 -5.957 1 86.81 235 SER B O 1
ATOM 3923 N N . THR B 1 236 ? -7.973 -35.812 -8.117 1 85.06 236 THR B N 1
ATOM 3924 C CA . THR B 1 236 ? -8.023 -37.25 -8.359 1 85.06 236 THR B CA 1
ATOM 3925 C C . THR B 1 236 ? -6.633 -37.781 -8.641 1 85.06 236 THR B C 1
ATOM 3927 O O . THR B 1 236 ? -6.043 -37.5 -9.688 1 85.06 236 THR B O 1
ATOM 3930 N N . LEU B 1 237 ? -6.191 -38.625 -7.801 1 80.88 237 LEU B N 1
ATOM 3931 C CA . LEU B 1 237 ? -4.828 -39.156 -7.828 1 80.88 237 LEU B CA 1
ATOM 3932 C C . LEU B 1 237 ? -4.566 -39.938 -9.117 1 80.88 237 LEU B C 1
ATOM 3934 O O . LEU B 1 237 ? -3.479 -39.812 -9.695 1 80.88 237 LEU B O 1
ATOM 3938 N N . THR B 1 238 ? -5.496 -40.656 -9.539 1 82.62 238 THR B N 1
ATOM 3939 C CA . THR B 1 238 ? -5.297 -41.562 -10.664 1 82.62 238 THR B CA 1
ATOM 3940 C C . THR B 1 238 ? -5.148 -40.781 -11.969 1 82.62 238 THR B C 1
ATOM 3942 O O . THR B 1 238 ? -4.676 -41.312 -12.969 1 82.62 238 THR B O 1
ATOM 3945 N N . VAL B 1 239 ? -5.531 -39.562 -11.945 1 85.75 239 VAL B N 1
ATOM 3946 C CA . VAL B 1 239 ? -5.391 -38.719 -13.133 1 85.75 239 VAL B CA 1
ATOM 3947 C C . VAL B 1 239 ? -3.912 -38.438 -13.406 1 85.75 239 VAL B C 1
ATOM 3949 O O . VAL B 1 239 ? -3.49 -38.375 -14.562 1 85.75 239 VAL B O 1
ATOM 3952 N N . GLY B 1 240 ? -3.141 -38.281 -12.352 1 86.06 240 GLY B N 1
ATOM 3953 C CA . GLY B 1 240 ? -1.703 -38.094 -12.492 1 86.06 240 GLY B CA 1
ATOM 3954 C C . GLY B 1 240 ? -1.327 -36.75 -13.078 1 86.06 240 GLY B C 1
ATOM 3955 O O . GLY B 1 240 ? -0.326 -36.625 -13.789 1 86.06 240 GLY B O 1
ATOM 3956 N N . ALA B 1 241 ? -2.164 -35.781 -12.945 1 88.38 241 ALA B N 1
ATOM 3957 C CA . ALA B 1 241 ? -1.899 -34.438 -13.492 1 88.38 241 ALA B CA 1
ATOM 3958 C C . ALA B 1 241 ? -0.796 -33.75 -12.711 1 88.38 241 ALA B C 1
ATOM 3960 O O . ALA B 1 241 ? -0.675 -33.906 -11.5 1 88.38 241 ALA B O 1
ATOM 3961 N N . TYR B 1 242 ? 0.066 -33 -13.461 1 86.75 242 TYR B N 1
ATOM 3962 C CA . TYR B 1 242 ? 1.087 -32.188 -12.82 1 86.75 242 TYR B CA 1
ATOM 3963 C C . TYR B 1 242 ? 1.254 -30.859 -13.547 1 86.75 242 TYR B C 1
ATOM 3965 O O . TYR B 1 242 ? 0.813 -30.703 -14.688 1 86.75 242 TYR B O 1
ATOM 3973 N N . MET B 1 243 ? 1.721 -29.875 -12.797 1 87.19 243 MET B N 1
ATOM 3974 C CA . MET B 1 243 ? 2.055 -28.562 -13.352 1 87.19 243 MET B CA 1
ATOM 3975 C C . MET B 1 243 ? 3.527 -28.234 -13.125 1 87.19 243 MET B C 1
ATOM 3977 O O . MET B 1 243 ? 4.133 -28.719 -12.164 1 87.19 243 MET B O 1
ATOM 3981 N N . ASP B 1 244 ? 4.012 -27.5 -14.031 1 83.69 244 ASP B N 1
ATOM 3982 C CA . ASP B 1 244 ? 5.387 -27.016 -13.867 1 83.69 244 ASP B CA 1
ATOM 3983 C C . ASP B 1 244 ? 5.414 -25.594 -13.328 1 83.69 244 ASP B C 1
ATOM 3985 O O . ASP B 1 244 ? 4.711 -24.719 -13.836 1 83.69 244 ASP B O 1
ATOM 3989 N N . LEU B 1 245 ? 6.184 -25.422 -12.258 1 82.75 245 LEU B N 1
ATOM 3990 C CA . LEU B 1 245 ? 6.406 -24.125 -11.648 1 82.75 245 LEU B CA 1
ATOM 3991 C C . LEU B 1 245 ? 7.84 -23.641 -11.875 1 82.75 245 LEU B C 1
ATOM 3993 O O . LEU B 1 245 ? 8.789 -24.406 -11.688 1 82.75 245 LEU B O 1
ATOM 3997 N N . TYR B 1 246 ? 7.941 -22.453 -12.344 1 83.69 246 TYR B N 1
ATOM 3998 C CA . TYR B 1 246 ? 9.258 -21.844 -12.531 1 83.69 246 TYR B CA 1
ATOM 3999 C C . TYR B 1 246 ? 9.531 -20.781 -11.477 1 83.69 246 TYR B C 1
ATOM 4001 O O . TYR B 1 246 ? 8.633 -20 -11.125 1 83.69 246 TYR B O 1
ATOM 4009 N N . PHE B 1 247 ? 10.773 -20.781 -10.969 1 84.06 247 PHE B N 1
ATOM 4010 C CA . PHE B 1 247 ? 11.227 -19.812 -9.984 1 84.06 247 PHE B CA 1
ATOM 4011 C C . PHE B 1 247 ? 12.516 -19.141 -10.43 1 84.06 247 PHE B C 1
ATOM 4013 O O . PHE B 1 247 ? 13.461 -19.812 -10.836 1 84.06 247 PHE B O 1
ATOM 4020 N N . TRP B 1 248 ? 12.508 -17.875 -10.477 1 88.38 248 TRP B N 1
ATOM 4021 C CA . TRP B 1 248 ? 13.734 -17.109 -10.688 1 88.38 248 TRP B CA 1
ATOM 4022 C C . TRP B 1 248 ? 14.062 -16.266 -9.461 1 88.38 248 TRP B C 1
ATOM 4024 O O . TRP B 1 248 ? 13.164 -15.719 -8.82 1 88.38 248 TRP B O 1
ATOM 4034 N N . LYS B 1 249 ? 15.375 -16.219 -9.156 1 90.5 249 LYS B N 1
ATOM 4035 C CA . LYS B 1 249 ? 15.852 -15.352 -8.078 1 90.5 249 LYS B CA 1
ATOM 4036 C C . LYS B 1 249 ? 17.031 -14.5 -8.539 1 90.5 249 LYS B C 1
ATOM 4038 O O . LYS B 1 249 ? 17.797 -14.906 -9.422 1 90.5 249 LYS B O 1
ATOM 4043 N N . GLY B 1 250 ? 17.141 -13.367 -8.055 1 93.31 250 GLY B N 1
ATOM 4044 C CA . GLY B 1 250 ? 18.25 -12.461 -8.25 1 93.31 250 GLY B CA 1
ATOM 4045 C C . GLY B 1 250 ? 18.5 -11.539 -7.074 1 93.31 250 GLY B C 1
ATOM 4046 O O . GLY B 1 250 ? 17.656 -11.422 -6.184 1 93.31 250 GLY B O 1
ATOM 4047 N N . ILE B 1 251 ? 19.734 -10.977 -7.078 1 95.12 251 ILE B N 1
ATOM 4048 C CA . ILE B 1 251 ? 20.109 -10.078 -5.988 1 95.12 251 ILE B CA 1
ATOM 4049 C C . ILE B 1 251 ? 20.484 -8.711 -6.551 1 95.12 251 ILE B C 1
ATOM 4051 O O . ILE B 1 251 ? 21.141 -8.633 -7.598 1 95.12 251 ILE B O 1
ATOM 4055 N N . LYS B 1 252 ? 19.984 -7.648 -5.906 1 95.81 252 LYS B N 1
ATOM 4056 C CA . LYS B 1 252 ? 20.5 -6.316 -6.207 1 95.81 252 LYS B CA 1
ATOM 4057 C C . LYS B 1 252 ? 21.906 -6.145 -5.648 1 95.81 252 LYS B C 1
ATOM 4059 O O . LYS B 1 252 ? 22.172 -6.453 -4.484 1 95.81 252 LYS B O 1
ATOM 4064 N N . GLY B 1 253 ? 22.828 -5.664 -6.379 1 91.56 253 GLY B N 1
ATOM 4065 C CA . GLY B 1 253 ? 24.203 -5.465 -5.949 1 91.56 253 GLY B CA 1
ATOM 4066 C C . GLY B 1 253 ? 24.328 -4.527 -4.77 1 91.56 253 GLY B C 1
ATOM 4067 O O . GLY B 1 253 ? 23.391 -3.82 -4.422 1 91.56 253 GLY B O 1
ATOM 4068 N N . PRO B 1 254 ? 25.422 -4.621 -3.871 1 84 254 PRO B N 1
ATOM 4069 C CA . PRO B 1 254 ? 25.641 -3.807 -2.674 1 84 254 PRO B CA 1
ATOM 4070 C C . PRO B 1 254 ? 25.641 -2.309 -2.969 1 84 254 PRO B C 1
ATOM 4072 O O . PRO B 1 254 ? 25.375 -1.499 -2.08 1 84 254 PRO B O 1
ATOM 4075 N N . THR B 1 255 ? 26.188 -1.856 -4.184 1 70.25 255 THR B N 1
ATOM 4076 C CA . THR B 1 255 ? 26.25 -0.431 -4.484 1 70.25 255 THR B CA 1
ATOM 4077 C C . THR B 1 255 ? 25.094 -0.024 -5.406 1 70.25 255 THR B C 1
ATOM 4079 O O . THR B 1 255 ? 24.609 -0.836 -6.199 1 70.25 255 THR B O 1
ATOM 4082 N N . GLY B 1 256 ? 24.062 0.707 -5.031 1 52.16 256 GLY B N 1
ATOM 4083 C CA . GLY B 1 256 ? 23.031 1.18 -5.934 1 52.16 256 GLY B CA 1
ATOM 4084 C C . GLY B 1 256 ? 23.438 1.138 -7.395 1 52.16 256 GLY B C 1
ATOM 4085 O O . GLY B 1 256 ? 24.547 0.684 -7.719 1 52.16 256 GLY B O 1
ATOM 4086 N N . PRO B 1 257 ? 22.594 1.497 -8.422 1 40.97 257 PRO B N 1
ATOM 4087 C CA . PRO B 1 257 ? 23.141 1.494 -9.781 1 40.97 257 PRO B CA 1
ATOM 4088 C C . PRO B 1 257 ? 24.562 2.066 -9.852 1 40.97 257 PRO B C 1
ATOM 4090 O O . PRO B 1 257 ? 24.891 2.98 -9.094 1 40.97 257 PRO B O 1
ATOM 4093 N N . MET B 1 258 ? 25.578 1.309 -10.305 1 29.28 258 MET B N 1
ATOM 4094 C CA . MET B 1 258 ? 26.844 1.902 -10.734 1 29.28 258 MET B CA 1
ATOM 4095 C C . MET B 1 258 ? 26.594 3.107 -11.641 1 29.28 258 MET B C 1
ATOM 4097 O O . MET B 1 258 ? 25.688 3.08 -12.484 1 29.28 258 MET B O 1
#